Protein AF-A0A5B0LVK1-F1 (afdb_monomer)

Secondary structure (DSSP, 8-state):
----HHHHHHHHHHHHHHHHHHHHHHHHHHHHHHHH----------HHHHHHHHIIIII-----HHHHHHHHTT--HHHHHHTS-HHHHHHHHHHTT----S-HHHHHHHHHHHHHHHHHHHHHHHHH-GGGS-HHHHHHHHHHTT---TT--HHHHHHHHHHHHIIIIIT---HHHHHHHHHHHHTT-----TTTHHHHHHHHHHHHS-HHHHTTTTGGG-TT---HHHHHHHHHHHHHHHHHHHHHHHHHHHHHHHHHHHHHHHHHHHHHHHHHHHHHHHHHHTS-------TTS----HHHHHHHHHHHHHHHGGGGHHHHHHHHHHHHHHHHHHHHHHHHHHHHHHHHHHHHHHHHHHHHHHTT-

InterPro domains:
  IPR033122 LETM1-like, ribosome-binding domain [PF07766] (1-184)
  IPR033122 LETM1-like, ribosome-binding domain [PS51758] (18-211)
  IPR044202 LETM1/MDM38-like [PTHR14009] (1-342)

pLDDT: mean 72.37, std 14.76, range [34.59, 95.38]

Radius of gyration: 35.23 Å; Cα contacts (8 Å, |Δi|>4): 236; chains: 1; bounding box: 105×91×64 Å

Structure (mmCIF, N/CA/C/O backbone):
data_AF-A0A5B0LVK1-F1
#
_entry.id   AF-A0A5B0LVK1-F1
#
loop_
_atom_site.group_PDB
_atom_site.id
_atom_site.type_symbol
_atom_site.label_atom_id
_atom_site.label_alt_id
_atom_site.label_comp_id
_atom_site.label_asym_id
_atom_site.label_entity_id
_atom_site.label_seq_id
_atom_site.pdbx_PDB_ins_code
_atom_site.Cartn_x
_atom_site.Cartn_y
_atom_site.Cartn_z
_atom_site.occupancy
_atom_site.B_iso_or_equiv
_atom_site.auth_seq_id
_atom_site.auth_comp_id
_atom_site.auth_asym_id
_atom_site.auth_atom_id
_atom_site.pdbx_PDB_model_num
ATOM 1 N N . MET A 1 1 ? 24.800 -5.259 -34.508 1.00 49.19 1 MET A N 1
ATOM 2 C CA . MET A 1 1 ? 25.181 -5.628 -33.128 1.00 49.19 1 MET A CA 1
ATOM 3 C C . MET A 1 1 ? 23.914 -6.071 -32.421 1.00 49.19 1 MET A C 1
ATOM 5 O O . MET A 1 1 ? 22.976 -5.285 -32.398 1.00 49.19 1 MET A O 1
ATOM 9 N N . LEU A 1 2 ? 23.828 -7.317 -31.943 1.00 48.09 2 LEU A N 1
ATOM 10 C CA . LEU A 1 2 ? 22.689 -7.719 -31.113 1.00 48.09 2 LEU A CA 1
ATOM 11 C C . LEU A 1 2 ? 22.850 -7.100 -29.713 1.00 48.09 2 LEU A C 1
ATOM 13 O O . LEU A 1 2 ? 23.980 -7.058 -29.218 1.00 48.09 2 LEU A O 1
ATOM 17 N N . PRO A 1 3 ? 21.771 -6.608 -29.077 1.00 50.53 3 PRO A N 1
ATOM 18 C CA . PRO A 1 3 ? 21.848 -6.077 -27.725 1.00 50.53 3 PRO A CA 1
ATOM 19 C C . PRO A 1 3 ? 22.287 -7.200 -26.783 1.00 50.53 3 PRO A C 1
ATOM 21 O O . PRO A 1 3 ? 21.691 -8.275 -26.763 1.00 50.53 3 PRO A O 1
ATOM 24 N N . SER A 1 4 ? 23.356 -6.950 -26.033 1.00 49.47 4 SER A N 1
ATOM 25 C CA . SER A 1 4 ? 23.918 -7.870 -25.045 1.00 49.47 4 SER A CA 1
ATOM 26 C C . SER A 1 4 ? 22.869 -8.242 -23.991 1.00 49.47 4 SER A C 1
ATOM 28 O O . SER A 1 4 ? 22.488 -7.423 -23.156 1.00 49.47 4 SER A O 1
ATOM 30 N N . THR A 1 5 ? 22.413 -9.491 -24.021 1.00 56.50 5 THR A N 1
ATOM 31 C CA . THR A 1 5 ? 21.474 -10.087 -23.058 1.00 56.50 5 THR A CA 1
ATOM 32 C C . THR A 1 5 ? 22.018 -10.090 -21.624 1.00 56.50 5 THR A C 1
ATOM 34 O O . THR A 1 5 ? 21.252 -9.936 -20.676 1.00 56.50 5 THR A O 1
ATOM 37 N N . PHE A 1 6 ? 23.342 -10.139 -21.447 1.00 53.53 6 PHE A N 1
ATOM 38 C CA . PHE A 1 6 ? 23.993 -10.162 -20.130 1.00 53.53 6 PHE A CA 1
ATOM 39 C C . PHE A 1 6 ? 23.922 -8.832 -19.364 1.00 53.53 6 PHE A C 1
ATOM 41 O O . PHE A 1 6 ? 23.875 -8.826 -18.134 1.00 53.53 6 PHE A O 1
ATOM 48 N N . GLN A 1 7 ? 23.884 -7.687 -20.056 1.00 56.28 7 GLN A N 1
ATOM 49 C CA . GLN A 1 7 ? 23.729 -6.396 -19.373 1.00 56.28 7 GLN A CA 1
ATOM 50 C C . GLN A 1 7 ? 22.310 -6.189 -18.832 1.00 56.28 7 GLN A C 1
ATOM 52 O O . GLN A 1 7 ? 22.127 -5.427 -17.882 1.00 56.28 7 GLN A O 1
ATOM 57 N N . ASN A 1 8 ? 21.314 -6.858 -19.414 1.00 68.19 8 ASN A N 1
ATOM 58 C CA . ASN A 1 8 ? 19.927 -6.737 -18.979 1.00 68.19 8 ASN A CA 1
ATOM 59 C C . ASN A 1 8 ? 19.659 -7.558 -17.715 1.00 68.19 8 ASN A C 1
ATOM 61 O O . ASN A 1 8 ? 19.063 -7.026 -16.784 1.00 68.19 8 ASN A O 1
ATOM 65 N N . GLU A 1 9 ? 20.181 -8.783 -17.615 1.00 74.94 9 GLU A N 1
ATOM 66 C CA . GLU A 1 9 ? 19.959 -9.640 -16.441 1.00 74.94 9 GLU A CA 1
ATOM 67 C C . GLU A 1 9 ? 20.527 -9.024 -15.150 1.00 74.94 9 GLU A C 1
ATOM 69 O O . GLU A 1 9 ? 19.844 -8.960 -14.128 1.00 74.94 9 GLU A O 1
ATOM 74 N N . SER A 1 10 ? 21.742 -8.469 -15.205 1.00 77.25 10 SER A N 1
ATOM 75 C CA . SER A 1 10 ? 22.343 -7.778 -14.054 1.00 77.25 10 SER A CA 1
ATOM 76 C C . SER A 1 10 ? 21.517 -6.559 -13.615 1.00 77.25 10 SER A C 1
ATOM 78 O O . SER A 1 10 ? 21.221 -6.394 -12.429 1.00 77.25 10 SER A O 1
ATOM 80 N N . LYS A 1 11 ? 21.050 -5.744 -14.574 1.00 81.06 11 LYS A N 1
ATOM 81 C CA . LYS A 1 11 ? 20.179 -4.587 -14.301 1.00 81.06 11 LYS A CA 1
ATOM 82 C C . LYS A 1 11 ? 18.821 -5.007 -13.736 1.00 81.06 11 LYS A C 1
ATOM 84 O O . LYS A 1 11 ? 18.273 -4.319 -12.877 1.00 81.06 11 LYS A O 1
ATOM 89 N N . GLU A 1 12 ? 18.258 -6.121 -14.193 1.00 77.38 12 GLU A N 1
ATOM 90 C CA . GLU A 1 12 ? 17.008 -6.665 -13.660 1.00 77.38 12 GLU A CA 1
ATOM 91 C C . GLU A 1 12 ? 17.163 -7.187 -12.233 1.00 77.38 12 GLU A C 1
ATOM 93 O O . GLU A 1 12 ? 16.317 -6.911 -11.381 1.00 77.38 12 GLU A O 1
ATOM 98 N N . LEU A 1 13 ? 18.254 -7.896 -11.943 1.00 80.25 13 LEU A N 1
ATOM 99 C CA . LEU A 1 13 ? 18.576 -8.334 -10.587 1.00 80.25 13 LEU A CA 1
ATOM 100 C C . LEU A 1 13 ? 18.791 -7.139 -9.654 1.00 80.25 13 LEU A C 1
ATOM 102 O O . LEU A 1 13 ? 18.308 -7.149 -8.521 1.00 80.25 13 LEU A O 1
ATOM 106 N N . GLU A 1 14 ? 19.449 -6.081 -10.127 1.00 83.06 14 GLU A N 1
ATOM 107 C CA . GLU A 1 14 ? 19.617 -4.842 -9.369 1.00 83.06 14 GLU A CA 1
ATOM 108 C C . GLU A 1 14 ? 18.267 -4.172 -9.069 1.00 83.06 14 GLU A C 1
ATOM 110 O O . GLU A 1 14 ? 18.011 -3.789 -7.926 1.00 83.06 14 GLU A O 1
ATOM 115 N N . LYS A 1 15 ? 17.359 -4.093 -10.053 1.00 80.75 15 LYS A N 1
ATOM 116 C CA . LYS A 1 15 ? 15.987 -3.592 -9.852 1.00 80.75 15 LYS A CA 1
ATOM 117 C C . LYS A 1 15 ? 15.224 -4.424 -8.820 1.00 80.75 15 LYS A C 1
ATOM 119 O O . LYS A 1 15 ? 14.606 -3.854 -7.924 1.00 80.75 15 LYS A O 1
ATOM 124 N N . LYS A 1 16 ? 15.306 -5.757 -8.897 1.00 80.56 16 LYS A N 1
ATOM 125 C CA . LYS A 1 16 ? 14.672 -6.672 -7.929 1.00 80.56 16 LYS A CA 1
ATOM 126 C C . LYS A 1 16 ? 15.222 -6.468 -6.514 1.00 80.56 16 LYS A C 1
ATOM 128 O O . LYS A 1 16 ? 14.449 -6.415 -5.561 1.00 80.56 16 LYS A O 1
ATOM 133 N N . ARG A 1 17 ? 16.539 -6.285 -6.369 1.00 82.44 17 ARG A N 1
ATOM 134 C CA . ARG A 1 17 ? 17.186 -5.984 -5.078 1.00 82.44 17 ARG A CA 1
ATOM 135 C C . ARG A 1 17 ? 16.766 -4.625 -4.523 1.00 82.44 17 ARG A C 1
ATOM 137 O O . ARG A 1 17 ? 16.473 -4.531 -3.335 1.00 82.44 17 ARG A O 1
ATOM 144 N N . LYS A 1 18 ? 16.697 -3.592 -5.369 1.00 82.50 18 LYS A N 1
ATOM 145 C CA . LYS A 1 18 ? 16.197 -2.262 -4.983 1.00 82.50 18 LYS A CA 1
ATOM 146 C C . LYS A 1 18 ? 14.753 -2.339 -4.501 1.00 82.50 18 LYS A C 1
ATOM 148 O O . LYS A 1 18 ? 14.454 -1.817 -3.434 1.00 82.50 18 LYS A O 1
ATOM 153 N N . LEU A 1 19 ? 13.891 -3.049 -5.228 1.00 80.81 19 LEU A N 1
ATOM 154 C CA . LEU A 1 19 ? 12.500 -3.245 -4.826 1.00 80.81 19 LEU A CA 1
ATOM 155 C C . LEU A 1 19 ? 12.392 -3.980 -3.486 1.00 80.81 19 LEU A C 1
ATOM 157 O O . LEU A 1 19 ? 11.626 -3.564 -2.624 1.00 80.81 19 LEU A O 1
ATOM 161 N N . LEU A 1 20 ? 13.179 -5.040 -3.284 1.00 81.50 20 LEU A N 1
ATOM 162 C CA . LEU A 1 20 ? 13.202 -5.760 -2.012 1.00 81.50 20 LEU A CA 1
ATOM 163 C C . LEU A 1 20 ? 13.640 -4.851 -0.855 1.00 81.50 20 LEU A C 1
ATOM 165 O O . LEU A 1 20 ? 13.030 -4.885 0.209 1.00 81.50 20 LEU A O 1
ATOM 169 N N . LYS A 1 21 ? 14.662 -4.016 -1.070 1.00 83.06 21 LYS A N 1
ATOM 170 C CA . LYS A 1 21 ? 15.131 -3.050 -0.071 1.00 83.06 21 LYS A CA 1
ATOM 171 C C . LYS A 1 21 ? 14.033 -2.050 0.298 1.00 83.06 21 LYS A C 1
ATOM 173 O O . LYS A 1 21 ? 13.760 -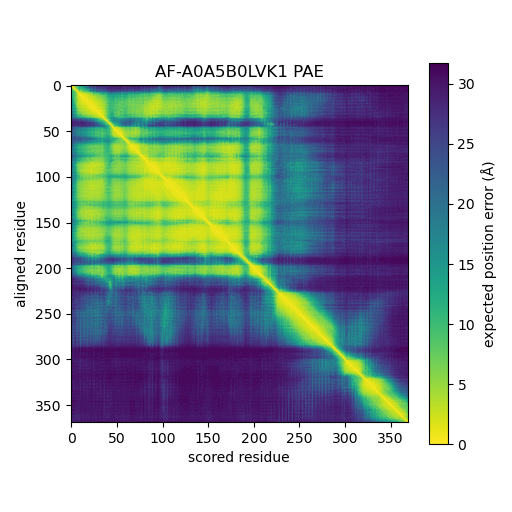1.874 1.480 1.00 83.06 21 LYS A O 1
ATOM 178 N N . VAL A 1 22 ? 13.360 -1.478 -0.703 1.00 82.88 22 VAL A N 1
ATOM 179 C CA . VAL A 1 22 ? 12.218 -0.575 -0.490 1.00 82.88 22 VAL A CA 1
ATOM 180 C C . VAL A 1 22 ? 11.111 -1.285 0.286 1.00 82.88 22 VAL A C 1
ATOM 182 O O . VAL A 1 22 ? 10.614 -0.740 1.262 1.00 82.88 22 VAL A O 1
ATOM 185 N N . ARG A 1 23 ? 10.758 -2.524 -0.076 1.00 82.88 23 ARG A N 1
ATOM 186 C CA . ARG A 1 23 ? 9.738 -3.297 0.649 1.00 82.88 23 ARG A CA 1
ATOM 187 C C . ARG A 1 23 ? 10.098 -3.513 2.114 1.00 82.88 23 ARG A C 1
ATOM 189 O O . ARG A 1 23 ? 9.218 -3.387 2.952 1.00 82.88 23 ARG A O 1
ATOM 196 N N . LEU A 1 24 ? 11.361 -3.799 2.425 1.00 82.62 24 LEU A N 1
ATOM 197 C CA . LEU A 1 24 ? 11.822 -3.974 3.805 1.00 82.62 24 LEU A CA 1
ATOM 198 C C . LEU A 1 24 ? 11.767 -2.670 4.606 1.00 82.62 24 LEU A C 1
ATOM 200 O O . LEU A 1 24 ? 11.314 -2.678 5.745 1.00 82.62 24 LEU A O 1
ATOM 204 N N . GLU A 1 25 ? 12.214 -1.558 4.025 1.00 83.75 25 GLU A N 1
ATOM 205 C CA . GLU A 1 25 ? 12.163 -0.243 4.676 1.00 83.75 25 GLU A CA 1
ATOM 206 C C . GLU A 1 25 ? 10.717 0.197 4.926 1.00 83.75 25 GLU A C 1
ATOM 208 O O . GLU A 1 25 ? 10.381 0.613 6.031 1.00 83.75 25 GLU A O 1
ATOM 213 N N . MET A 1 26 ? 9.844 0.041 3.929 1.00 81.00 26 MET A N 1
ATOM 214 C CA . MET A 1 26 ? 8.437 0.430 4.040 1.00 81.00 26 MET A CA 1
ATOM 215 C C . MET A 1 26 ? 7.647 -0.507 4.957 1.00 81.00 26 MET A C 1
ATOM 217 O O . MET A 1 26 ? 6.779 -0.040 5.681 1.00 81.00 26 MET A O 1
ATOM 221 N N . ALA A 1 27 ? 7.965 -1.803 4.988 1.00 79.56 27 ALA A N 1
ATOM 222 C CA . ALA A 1 27 ? 7.373 -2.743 5.939 1.00 79.56 27 ALA A CA 1
ATOM 223 C C . ALA A 1 27 ? 7.742 -2.407 7.390 1.00 79.56 27 ALA A C 1
ATOM 225 O O . ALA A 1 27 ? 6.876 -2.413 8.261 1.00 79.56 27 ALA A O 1
ATOM 226 N N . LYS A 1 28 ? 9.014 -2.067 7.648 1.00 82.06 28 LYS A N 1
ATOM 227 C CA . LYS A 1 28 ? 9.463 -1.608 8.972 1.00 82.06 28 LYS A CA 1
ATOM 228 C C . LYS A 1 28 ? 8.766 -0.319 9.379 1.00 82.06 28 LYS A C 1
ATOM 230 O O . LYS A 1 28 ? 8.243 -0.239 10.482 1.00 82.06 28 LYS A O 1
ATOM 235 N N . PHE A 1 29 ? 8.693 0.640 8.460 1.00 81.31 29 PHE A N 1
ATOM 236 C CA . PHE A 1 29 ? 7.999 1.897 8.699 1.00 81.31 29 PHE A CA 1
ATOM 237 C C . PHE A 1 29 ? 6.506 1.686 8.979 1.00 81.31 29 PHE A C 1
ATOM 239 O O . PHE A 1 29 ? 5.982 2.256 9.928 1.00 81.31 29 PHE A O 1
ATOM 246 N N . LEU A 1 30 ? 5.817 0.835 8.211 1.00 74.69 30 LEU A N 1
ATOM 247 C CA . LEU A 1 30 ? 4.419 0.479 8.476 1.00 74.69 30 LEU A CA 1
ATOM 248 C C . LEU A 1 30 ? 4.261 -0.169 9.853 1.00 74.69 30 LEU A C 1
ATOM 250 O O . LEU A 1 30 ? 3.345 0.182 10.582 1.00 74.69 30 LEU A O 1
ATOM 254 N N . GLN A 1 31 ? 5.173 -1.057 10.250 1.00 73.81 31 GLN A N 1
ATOM 255 C CA . GLN A 1 31 ? 5.137 -1.680 11.571 1.00 73.81 31 GLN A CA 1
ATOM 256 C C . GLN A 1 31 ? 5.354 -0.680 12.716 1.00 73.81 31 GLN A C 1
ATOM 258 O O . GLN A 1 31 ? 4.684 -0.783 13.740 1.00 73.81 31 GLN A O 1
ATOM 263 N N . GLU A 1 32 ? 6.305 0.242 12.583 1.00 78.56 32 GLU A N 1
ATOM 264 C CA . GLU A 1 32 ? 6.578 1.272 13.594 1.00 78.56 32 GLU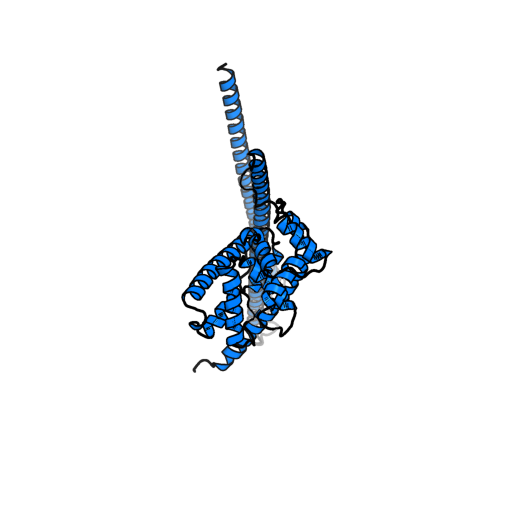 A CA 1
ATOM 265 C C . GLU A 1 32 ? 5.415 2.263 13.674 1.00 78.56 32 GLU A C 1
ATOM 267 O O . GLU A 1 32 ? 4.840 2.466 14.741 1.00 78.56 32 GLU A O 1
ATOM 272 N N . THR A 1 33 ? 4.976 2.783 12.527 1.00 70.12 33 THR A N 1
ATOM 273 C CA . THR A 1 33 ? 3.879 3.753 12.477 1.00 70.12 33 THR A CA 1
ATOM 274 C C . THR A 1 33 ? 2.543 3.169 12.887 1.00 70.12 33 THR A C 1
ATOM 276 O O . THR A 1 33 ? 1.773 3.887 13.503 1.00 70.12 33 THR A O 1
ATOM 279 N N . LEU A 1 34 ? 2.238 1.902 12.593 1.00 67.00 34 LEU A N 1
ATOM 280 C CA . LEU A 1 34 ? 1.001 1.283 13.075 1.00 67.00 34 LEU A CA 1
ATOM 281 C C . LEU A 1 34 ? 1.028 1.062 14.589 1.00 67.00 34 LEU A C 1
ATOM 283 O O . LEU A 1 34 ? -0.013 1.174 15.213 1.00 67.00 34 LEU A O 1
ATOM 287 N N . LYS A 1 35 ? 2.193 0.821 15.204 1.00 66.19 35 LYS A N 1
ATOM 288 C CA . LYS A 1 35 ? 2.298 0.748 16.672 1.00 66.19 35 LYS A CA 1
ATOM 289 C C . LYS A 1 35 ? 2.133 2.112 17.346 1.00 66.19 35 LYS A C 1
ATOM 291 O O . LYS A 1 35 ? 1.633 2.177 18.463 1.00 66.19 35 LYS A O 1
ATOM 296 N N . GLU A 1 36 ? 2.599 3.178 16.697 1.00 60.97 36 GLU A N 1
ATOM 297 C CA . GLU A 1 36 ? 2.629 4.538 17.255 1.00 60.97 36 GLU A CA 1
ATOM 298 C C . GLU A 1 36 ? 1.377 5.360 16.926 1.00 60.97 36 GLU A C 1
ATOM 300 O O . GLU A 1 36 ? 0.909 6.152 17.743 1.00 60.97 36 GLU A O 1
ATOM 305 N N . THR A 1 37 ? 0.827 5.178 15.728 1.00 48.97 37 THR A N 1
ATOM 306 C CA . THR A 1 37 ? -0.316 5.936 15.219 1.00 48.97 37 THR A CA 1
ATOM 307 C C . THR A 1 37 ? -1.584 5.191 15.586 1.00 48.97 37 THR A C 1
ATOM 309 O O . THR A 1 37 ? -1.968 4.232 14.920 1.00 48.97 37 THR A O 1
ATOM 312 N N . GLY A 1 38 ? -2.248 5.640 16.651 1.00 48.06 38 GLY A N 1
ATOM 313 C CA . GLY A 1 38 ? -3.643 5.290 16.883 1.00 48.06 38 GLY A CA 1
ATOM 314 C C . GLY A 1 38 ? -4.474 5.775 15.700 1.00 48.06 38 GLY A C 1
ATOM 315 O O . GLY A 1 38 ? -4.497 6.971 15.427 1.00 48.06 38 GLY A O 1
ATOM 316 N N . MET A 1 39 ? -5.109 4.854 14.982 1.00 43.53 39 MET A N 1
ATOM 317 C CA . MET A 1 39 ? -6.078 5.197 13.943 1.00 43.53 39 MET A CA 1
ATOM 318 C C . MET A 1 39 ? -7.277 5.876 14.621 1.00 43.53 39 MET A C 1
ATOM 320 O O . MET A 1 39 ? -7.651 5.527 15.745 1.00 43.53 39 MET A O 1
ATOM 324 N N . THR A 1 40 ? -7.765 6.952 14.012 1.00 34.59 40 THR A N 1
ATOM 325 C CA . THR A 1 40 ? -8.754 7.847 14.611 1.00 34.59 40 THR A CA 1
ATOM 326 C C . THR A 1 40 ? -10.030 7.828 13.792 1.00 34.59 40 THR A C 1
ATOM 328 O O . THR A 1 40 ? -10.148 8.619 12.858 1.00 34.59 40 THR A O 1
ATOM 331 N N . LYS A 1 41 ? -11.002 7.013 14.203 1.00 39.72 41 LYS A N 1
ATOM 332 C CA . LYS A 1 41 ? -12.437 7.310 14.096 1.00 39.72 41 LYS A CA 1
ATOM 333 C C . LYS A 1 41 ? -13.247 6.366 14.990 1.00 39.72 41 LYS A C 1
ATOM 335 O O . LYS A 1 41 ? -12.756 5.359 15.480 1.00 39.72 41 LYS A O 1
ATOM 340 N N . LYS A 1 42 ? -14.446 6.811 15.371 1.00 41.72 42 LYS A N 1
ATOM 341 C CA . LYS A 1 42 ? -15.264 6.246 16.459 1.00 41.72 42 LYS A CA 1
ATOM 342 C C . LYS A 1 42 ? -16.352 5.381 15.877 1.00 41.72 42 LYS A C 1
ATOM 344 O O . LYS A 1 42 ? -17.194 5.986 15.230 1.00 41.72 42 LYS A O 1
ATOM 349 N N . LEU A 1 43 ? -16.408 4.080 16.183 1.00 43.19 43 LEU A N 1
ATOM 350 C CA . LEU A 1 43 ? -17.514 3.211 15.782 1.00 43.19 43 LEU A CA 1
ATOM 351 C C . LEU A 1 43 ? -17.648 1.933 16.784 1.00 43.19 43 LEU A C 1
ATOM 353 O O . LEU A 1 43 ? -16.659 1.237 16.794 1.00 43.19 43 LEU A O 1
ATOM 357 N N . ASN A 1 44 ? -18.814 1.575 17.489 1.00 44.62 44 ASN A N 1
ATOM 358 C CA . ASN A 1 44 ? -19.555 0.533 18.394 1.00 44.62 44 ASN A CA 1
ATOM 359 C C . ASN A 1 44 ? -19.815 -1.050 18.192 1.00 44.62 44 ASN A C 1
ATOM 361 O O . ASN A 1 44 ? -20.775 -1.480 17.556 1.00 44.62 44 ASN A O 1
ATOM 365 N N . GLU A 1 45 ? -19.126 -1.913 18.944 1.00 48.34 45 GLU A N 1
ATOM 366 C CA . GLU A 1 45 ? -19.416 -3.238 19.559 1.00 48.34 45 GLU A CA 1
ATOM 367 C C . GLU A 1 45 ? -20.043 -4.476 18.837 1.00 48.34 45 GLU A C 1
ATOM 369 O O . GLU A 1 45 ? -21.252 -4.578 18.646 1.00 48.34 45 GLU A O 1
ATOM 374 N N . THR A 1 46 ? -19.242 -5.563 18.713 1.00 54.12 46 THR A N 1
ATOM 375 C CA . THR A 1 46 ? -19.675 -6.983 18.865 1.00 54.12 46 THR A CA 1
ATOM 376 C C . THR A 1 46 ? -18.844 -7.664 19.973 1.00 54.12 46 THR A C 1
ATOM 378 O O . THR A 1 46 ? -17.616 -7.648 19.921 1.00 54.12 46 THR A O 1
ATOM 381 N N . GLU A 1 47 ? -19.474 -8.288 20.978 1.00 61.88 47 GLU A N 1
ATOM 382 C CA . GLU A 1 47 ? -18.795 -8.910 22.145 1.00 61.88 47 GLU A CA 1
ATOM 383 C C . GLU A 1 47 ? -17.706 -9.943 21.772 1.00 61.88 47 GLU A C 1
ATOM 385 O O . GLU A 1 47 ? -16.691 -10.076 22.458 1.00 61.88 47 GLU A O 1
ATOM 390 N N . GLU A 1 48 ? -17.870 -10.637 20.643 1.00 64.56 48 GLU A N 1
ATOM 391 C CA . GLU A 1 48 ? -16.911 -11.623 20.119 1.00 64.56 48 GLU A CA 1
ATOM 392 C C . GLU A 1 48 ? -15.559 -10.990 19.749 1.00 64.56 48 GLU A C 1
ATOM 394 O O . GLU A 1 48 ? -14.498 -11.577 19.983 1.00 64.56 48 GLU A O 1
ATOM 399 N N . PHE A 1 49 ? -15.597 -9.763 19.228 1.00 65.06 49 PHE A N 1
ATOM 400 C CA . PHE A 1 49 ? -14.419 -8.983 18.864 1.00 65.06 49 PHE A CA 1
ATOM 401 C C . PHE A 1 49 ? -13.638 -8.572 20.122 1.00 65.06 49 PHE A C 1
ATOM 403 O O . PHE A 1 49 ? -12.432 -8.808 20.226 1.00 65.06 49 PHE A O 1
ATOM 410 N N . LYS A 1 50 ? -14.340 -8.073 21.147 1.00 66.94 50 LYS A N 1
ATOM 411 C CA . LYS A 1 50 ? -13.745 -7.704 22.443 1.00 66.94 50 LYS A CA 1
ATOM 412 C C . LYS A 1 50 ? -13.108 -8.893 23.149 1.00 66.94 50 LYS A C 1
ATOM 414 O O . LYS A 1 50 ? -11.997 -8.791 23.678 1.00 66.94 50 LYS A O 1
ATOM 419 N N . GLU A 1 51 ? -13.789 -10.037 23.158 1.00 71.69 51 GLU A N 1
ATOM 420 C CA . GLU A 1 51 ? -13.243 -11.250 23.757 1.00 71.69 51 GLU A CA 1
ATOM 421 C C . GLU A 1 51 ? -11.970 -11.725 23.060 1.00 71.69 51 GLU A C 1
ATOM 423 O O . GLU A 1 51 ? -11.032 -12.145 23.744 1.00 71.69 51 GLU A O 1
ATOM 428 N N . PHE A 1 52 ? -11.923 -11.655 21.728 1.00 71.19 52 PHE A N 1
ATOM 429 C CA . PHE A 1 52 ? -10.759 -12.061 20.948 1.00 71.19 52 PHE A CA 1
ATOM 430 C C . PHE A 1 52 ? -9.525 -11.228 21.301 1.00 71.19 52 PHE A C 1
ATOM 432 O O . PHE A 1 52 ? -8.484 -11.786 21.651 1.00 71.19 52 PHE A O 1
ATOM 439 N N . PHE A 1 53 ? -9.637 -9.899 21.289 1.00 67.88 53 PHE A N 1
ATOM 440 C CA . PHE A 1 53 ? -8.503 -9.030 21.603 1.00 67.88 53 PHE A CA 1
ATOM 441 C C . PHE A 1 53 ? -8.099 -9.084 23.077 1.00 67.88 53 PHE A C 1
ATOM 443 O O . PHE A 1 53 ? -6.905 -9.041 23.387 1.00 67.88 53 PHE A O 1
ATOM 450 N N . ARG A 1 54 ? -9.063 -9.268 23.991 1.00 71.94 54 ARG A N 1
ATOM 451 C CA . ARG A 1 54 ? -8.770 -9.523 25.408 1.00 71.94 54 ARG A CA 1
ATOM 452 C C . ARG A 1 54 ? -7.941 -10.799 25.574 1.00 71.94 54 ARG A C 1
ATOM 454 O O . ARG A 1 54 ? -6.948 -10.772 26.298 1.00 71.94 54 ARG A O 1
ATOM 461 N N . LYS A 1 55 ? -8.313 -11.892 24.898 1.00 72.88 55 LYS A N 1
ATOM 462 C CA . LYS A 1 55 ? -7.566 -13.164 24.927 1.00 72.88 55 LYS A CA 1
ATOM 463 C C . LYS A 1 55 ? -6.174 -13.010 24.304 1.00 72.88 55 LYS A C 1
ATOM 465 O O . LYS A 1 55 ? -5.188 -13.437 24.906 1.00 72.88 55 LYS A O 1
ATOM 470 N N . LEU A 1 56 ? -6.094 -12.322 23.162 1.00 71.94 56 LEU A N 1
ATOM 471 C CA . LEU A 1 56 ? -4.861 -12.124 22.400 1.00 71.94 56 LEU A CA 1
ATOM 472 C C . LEU A 1 56 ? -3.818 -11.278 23.154 1.00 71.94 56 LEU A C 1
ATOM 474 O O . LEU A 1 56 ? -2.634 -11.601 23.103 1.00 71.94 56 LEU A O 1
ATOM 478 N N . ARG A 1 57 ? -4.231 -10.216 23.866 1.00 69.75 57 ARG A N 1
ATOM 479 C CA . ARG A 1 57 ? -3.305 -9.280 24.544 1.00 69.75 57 ARG A CA 1
ATOM 480 C C . ARG A 1 57 ? -3.144 -9.517 26.041 1.00 69.75 57 ARG A C 1
ATOM 482 O O . ARG A 1 57 ? -2.023 -9.470 26.537 1.00 69.75 57 ARG A O 1
ATOM 489 N N . ASN A 1 58 ? -4.236 -9.775 26.765 1.00 69.44 58 ASN A N 1
ATOM 490 C CA . ASN A 1 58 ? -4.198 -9.847 28.233 1.00 69.44 58 ASN A CA 1
ATOM 491 C C . ASN A 1 58 ? -3.902 -11.258 28.742 1.00 69.44 58 ASN A C 1
ATOM 493 O O . ASN A 1 58 ? -3.319 -11.416 29.812 1.00 69.44 58 ASN A O 1
ATOM 497 N N . THR A 1 59 ? -4.337 -12.284 28.008 1.00 61.94 59 THR A N 1
ATOM 498 C CA . THR A 1 59 ? -4.225 -13.686 28.440 1.00 61.94 59 THR A CA 1
ATOM 499 C C . THR A 1 59 ? -3.050 -14.405 27.773 1.00 61.94 59 THR A C 1
ATOM 501 O O . THR A 1 59 ? -2.577 -15.410 28.298 1.00 61.94 59 THR A O 1
ATOM 504 N N . GLY A 1 60 ? -2.545 -13.884 26.647 1.00 62.91 60 GLY A N 1
ATOM 505 C CA . GLY A 1 60 ? -1.466 -14.508 25.875 1.00 62.91 60 GLY A CA 1
ATOM 506 C C . GLY A 1 60 ? -1.869 -15.845 25.240 1.00 62.91 60 GLY A C 1
ATOM 507 O O . GLY A 1 60 ? -1.003 -16.606 24.805 1.00 62.91 60 GLY A O 1
ATOM 508 N N . GLU A 1 61 ? -3.170 -16.151 25.197 1.00 67.88 61 GLU A N 1
ATOM 509 C CA . GLU A 1 61 ? -3.689 -17.322 24.498 1.00 67.88 61 GLU A CA 1
ATOM 510 C C . GLU A 1 61 ? -3.609 -17.084 22.992 1.00 67.88 61 GLU A C 1
ATOM 512 O O . GLU A 1 61 ? -4.020 -16.037 22.491 1.00 67.88 61 GLU A O 1
ATOM 517 N N . LYS A 1 62 ? -3.090 -18.073 22.258 1.00 67.00 62 LYS A N 1
ATOM 518 C CA . LYS A 1 62 ? -3.096 -18.046 20.795 1.00 67.00 62 LYS A CA 1
ATOM 519 C C . LYS A 1 62 ? -4.526 -18.322 20.324 1.00 67.00 62 LYS A C 1
ATOM 521 O O . LYS A 1 62 ? -4.986 -19.450 20.511 1.00 67.00 62 LYS A O 1
ATOM 526 N N . PRO A 1 63 ? -5.236 -17.345 19.735 1.00 69.94 63 PRO A N 1
ATOM 527 C CA . PRO A 1 63 ? -6.589 -17.582 19.263 1.00 69.94 63 PRO A CA 1
ATOM 528 C C . PRO A 1 63 ? -6.591 -18.613 18.133 1.00 69.94 63 PRO A C 1
ATOM 530 O O . PRO A 1 63 ? -5.605 -18.752 17.394 1.00 69.94 63 PRO A O 1
ATOM 533 N N . SER A 1 64 ? -7.713 -19.323 17.997 1.00 79.25 64 SER A N 1
ATOM 534 C CA . SER A 1 64 ? -7.904 -20.279 16.910 1.00 79.25 64 SER A CA 1
ATOM 535 C C . SER A 1 64 ? -7.825 -19.568 15.561 1.00 79.25 64 SER A C 1
ATOM 537 O O . SER A 1 64 ? -8.252 -18.422 15.416 1.00 79.25 64 SER A O 1
ATOM 539 N N . THR A 1 65 ? -7.311 -20.266 14.552 1.00 75.69 65 THR A N 1
ATOM 540 C CA . THR A 1 65 ? -7.277 -19.821 13.152 1.00 75.69 65 THR A CA 1
ATOM 541 C C . THR A 1 65 ? -8.645 -19.319 12.683 1.00 75.69 65 THR A C 1
ATOM 543 O O . THR A 1 65 ? -8.727 -18.295 12.008 1.00 75.69 65 THR A O 1
ATOM 546 N N . ASP A 1 66 ? -9.724 -19.985 13.097 1.00 81.19 66 ASP A N 1
ATOM 547 C CA . ASP A 1 66 ? -11.087 -19.603 12.723 1.00 81.19 66 ASP A CA 1
ATOM 548 C C . ASP A 1 66 ? -11.546 -18.308 13.402 1.00 81.19 66 ASP A C 1
ATOM 550 O O . ASP A 1 66 ? -12.265 -17.519 12.791 1.00 81.19 66 ASP A O 1
ATOM 554 N N . ASP A 1 67 ? -11.097 -18.046 14.631 1.00 78.19 67 ASP A N 1
ATOM 555 C CA . ASP A 1 67 ? -11.421 -16.808 15.343 1.00 78.19 67 ASP A CA 1
ATOM 556 C C . ASP A 1 67 ? -10.697 -15.615 14.710 1.00 78.19 67 ASP A C 1
ATOM 558 O O . ASP A 1 67 ? -11.290 -14.553 14.533 1.00 78.19 67 ASP A O 1
ATOM 562 N N . VAL A 1 68 ? -9.445 -15.812 14.276 1.00 79.25 68 VAL A N 1
ATOM 563 C CA . VAL A 1 68 ? -8.689 -14.800 13.519 1.00 79.25 68 VAL A CA 1
ATOM 564 C C . VAL A 1 68 ? -9.408 -14.461 12.218 1.00 79.25 68 VAL A C 1
ATOM 566 O O . VAL A 1 68 ? -9.538 -13.290 11.883 1.00 79.25 68 VAL A O 1
ATOM 569 N N . VAL A 1 69 ? -9.903 -15.469 11.495 1.00 81.81 69 VAL A N 1
ATOM 570 C CA . VAL A 1 69 ? -10.631 -15.264 10.234 1.00 81.81 69 VAL A CA 1
ATOM 571 C C . VAL A 1 69 ? -11.951 -14.533 10.470 1.00 81.81 69 VAL A C 1
ATOM 573 O O . VAL A 1 69 ? -12.278 -13.631 9.708 1.00 81.81 69 VAL A O 1
ATOM 576 N N . LYS A 1 70 ? -12.703 -14.873 11.525 1.00 80.12 70 LYS A N 1
ATOM 577 C CA . LYS A 1 70 ? -13.938 -14.154 11.878 1.00 80.12 70 LYS A CA 1
ATOM 578 C C . LYS A 1 70 ? -13.672 -12.681 12.165 1.00 80.12 70 LYS A C 1
ATOM 580 O O . LYS A 1 70 ? -14.379 -11.836 11.637 1.00 80.12 70 LYS A O 1
ATOM 585 N N . VAL A 1 71 ? -12.640 -12.383 12.953 1.00 74.31 71 VAL A N 1
ATOM 586 C CA . VAL A 1 71 ? -12.276 -11.002 13.294 1.00 74.31 71 VAL A CA 1
ATOM 587 C C . VAL A 1 71 ? -11.757 -10.242 12.074 1.00 74.31 71 VAL A C 1
ATOM 589 O O . VAL A 1 71 ? -12.131 -9.098 11.845 1.00 74.31 71 VAL A O 1
ATOM 592 N N . ALA A 1 72 ? -10.940 -10.891 11.248 1.00 77.12 72 ALA A N 1
ATOM 593 C CA . ALA A 1 72 ? -10.370 -10.289 10.050 1.00 77.12 72 ALA A CA 1
ATOM 594 C C . ALA A 1 72 ? -11.420 -9.946 8.975 1.00 77.12 72 ALA A C 1
ATOM 596 O O . ALA A 1 72 ? -11.174 -9.053 8.172 1.00 77.12 72 ALA A O 1
ATOM 597 N N . LYS A 1 73 ? -12.593 -10.594 8.978 1.00 79.56 73 LYS A N 1
ATOM 598 C CA . LYS A 1 73 ? -13.719 -10.250 8.090 1.00 79.56 73 LYS A CA 1
ATOM 599 C C . LYS A 1 73 ? -14.363 -8.898 8.389 1.00 79.56 73 LYS A C 1
ATOM 601 O O . LYS A 1 73 ? -14.978 -8.339 7.494 1.00 79.56 73 LYS A O 1
ATOM 606 N N . PHE A 1 74 ? -14.241 -8.384 9.614 1.00 73.38 74 PHE A N 1
ATOM 607 C CA . PHE A 1 74 ? -14.788 -7.067 9.963 1.00 73.38 74 PHE A CA 1
ATOM 608 C C . PHE A 1 74 ? -13.954 -5.910 9.400 1.00 73.38 74 PHE A C 1
ATOM 610 O O . PHE A 1 74 ? -14.425 -4.784 9.343 1.00 73.38 74 PHE A O 1
ATOM 617 N N . PHE A 1 75 ? -12.713 -6.169 8.990 1.00 72.12 75 PHE A N 1
ATOM 618 C CA . PHE A 1 75 ? -11.846 -5.149 8.415 1.00 72.12 75 PHE A CA 1
ATOM 619 C C . PHE A 1 75 ? -12.053 -5.098 6.903 1.00 72.12 75 PHE A C 1
ATOM 621 O O . PHE A 1 75 ? -11.396 -5.827 6.161 1.00 72.12 75 PHE A O 1
ATOM 628 N N . GLU A 1 76 ? -12.963 -4.243 6.443 1.00 75.88 76 GLU A N 1
ATOM 629 C CA . GLU A 1 76 ? -13.142 -3.980 5.014 1.00 75.88 76 GLU A CA 1
ATOM 630 C C . GLU A 1 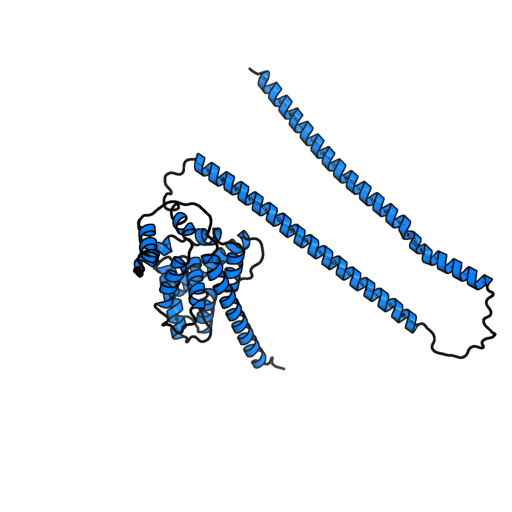76 ? -11.975 -3.157 4.432 1.00 75.88 76 GLU A C 1
ATOM 632 O O . GLU A 1 76 ? -11.278 -2.414 5.133 1.00 75.88 76 GLU A O 1
ATOM 637 N N . ASP A 1 77 ? -11.753 -3.270 3.117 1.00 75.81 77 ASP A N 1
ATOM 638 C CA . ASP A 1 77 ? -10.720 -2.489 2.418 1.00 75.81 77 ASP A CA 1
ATOM 639 C C . ASP A 1 77 ? -10.939 -0.977 2.590 1.00 75.81 77 ASP A C 1
ATOM 641 O O . ASP A 1 77 ? -9.982 -0.230 2.773 1.00 75.81 77 ASP A O 1
ATOM 645 N N . ASP A 1 78 ? -12.188 -0.512 2.571 1.00 71.19 78 ASP A N 1
ATOM 646 C CA . ASP A 1 78 ? -12.488 0.917 2.678 1.00 71.19 78 ASP A CA 1
ATOM 647 C C . ASP A 1 78 ? -12.216 1.445 4.093 1.00 71.19 78 ASP A C 1
ATOM 649 O O . ASP A 1 78 ? -11.484 2.429 4.241 1.00 71.19 78 ASP A O 1
ATOM 653 N N . LEU A 1 79 ? -12.675 0.717 5.117 1.00 68.75 79 LEU A N 1
ATOM 654 C CA . LEU A 1 79 ? -12.425 1.037 6.524 1.00 68.75 79 LEU A CA 1
ATOM 655 C C . LEU A 1 79 ? -10.925 1.054 6.847 1.00 68.75 79 LEU A C 1
ATOM 657 O O . LEU A 1 79 ? -10.433 1.927 7.563 1.00 68.75 79 LEU A O 1
ATOM 661 N N . THR A 1 80 ? -10.167 0.095 6.316 1.00 72.56 80 THR A N 1
ATOM 662 C CA . THR A 1 80 ? -8.723 0.037 6.574 1.00 72.56 80 THR A CA 1
ATOM 663 C C . THR A 1 80 ? -7.971 1.183 5.903 1.00 72.56 80 THR A C 1
ATOM 665 O O . THR A 1 80 ? -7.039 1.706 6.502 1.00 72.56 80 THR A O 1
ATOM 668 N N . LEU A 1 81 ? -8.360 1.613 4.699 1.00 81.00 81 LEU A N 1
ATOM 669 C CA . LEU A 1 81 ? -7.651 2.656 3.945 1.00 81.00 81 LEU A CA 1
ATOM 670 C C . LEU A 1 81 ? -7.945 4.080 4.408 1.00 81.00 81 LEU A C 1
ATOM 672 O O . LEU A 1 81 ? -7.049 4.931 4.361 1.00 81.00 81 LEU A O 1
ATOM 676 N N . ASP A 1 82 ? -9.174 4.359 4.833 1.00 78.69 82 ASP A N 1
ATOM 677 C CA . ASP A 1 82 ? -9.561 5.704 5.271 1.00 78.69 82 ASP A CA 1
ATOM 678 C C . ASP A 1 82 ? -8.864 6.106 6.571 1.00 78.69 82 ASP A C 1
ATOM 680 O O . ASP A 1 82 ? -8.546 7.276 6.782 1.00 78.69 82 ASP A O 1
ATOM 684 N N . ASN A 1 83 ? -8.500 5.110 7.368 1.00 74.94 83 ASN A N 1
ATOM 685 C CA . ASN A 1 83 ? -7.867 5.293 8.660 1.00 74.94 83 ASN A CA 1
ATOM 686 C C . ASN A 1 83 ? -6.333 5.293 8.625 1.00 74.94 83 ASN A C 1
ATOM 688 O O . ASN A 1 83 ? -5.689 5.562 9.640 1.00 74.94 83 ASN A O 1
ATOM 692 N N . LEU A 1 84 ? -5.720 5.021 7.470 1.00 80.25 84 LEU A N 1
ATOM 693 C CA . LEU A 1 84 ? -4.272 5.137 7.317 1.00 80.25 84 LEU A CA 1
ATOM 694 C C . LEU A 1 84 ? -3.864 6.592 7.082 1.00 80.25 84 LEU A C 1
ATOM 696 O O . LEU A 1 84 ? -4.400 7.294 6.220 1.00 80.25 84 LEU A O 1
ATOM 700 N N . SER A 1 85 ? -2.832 7.013 7.808 1.00 83.25 85 SER A N 1
ATOM 701 C CA . SER A 1 85 ? -2.161 8.291 7.583 1.00 83.25 85 SER A CA 1
ATOM 702 C C . SER A 1 85 ? -1.471 8.320 6.216 1.00 83.25 85 SER A C 1
ATOM 704 O O . SER A 1 85 ? -1.044 7.291 5.678 1.00 83.25 85 SER A O 1
ATOM 706 N N . ARG A 1 86 ? -1.270 9.518 5.660 1.00 84.31 86 ARG A N 1
ATOM 707 C CA . ARG A 1 86 ? -0.558 9.699 4.388 1.00 84.31 86 ARG A CA 1
ATOM 708 C C . ARG A 1 86 ? 0.781 8.957 4.302 1.00 84.31 86 ARG A C 1
ATOM 710 O O . ARG A 1 86 ? 1.009 8.279 3.296 1.00 84.31 86 ARG A O 1
ATOM 717 N N . PRO A 1 87 ? 1.681 9.013 5.308 1.00 85.94 87 PRO A N 1
ATOM 718 C CA . PRO A 1 87 ? 2.937 8.269 5.246 1.00 85.94 87 PRO A CA 1
ATOM 719 C C . PRO A 1 87 ? 2.732 6.752 5.142 1.00 85.94 87 PRO A C 1
ATOM 721 O O . PRO A 1 87 ? 3.499 6.077 4.448 1.00 85.94 87 PRO A O 1
ATOM 724 N N . GLN A 1 88 ? 1.692 6.210 5.782 1.00 85.31 88 GLN A N 1
ATOM 725 C CA . GLN A 1 88 ? 1.335 4.793 5.696 1.00 85.31 88 GLN A CA 1
ATOM 726 C C . GLN A 1 88 ? 0.789 4.446 4.304 1.00 85.31 88 GLN A C 1
ATOM 728 O O . GLN A 1 88 ? 1.250 3.480 3.697 1.00 85.31 88 GLN A O 1
ATOM 733 N N . LEU A 1 89 ? -0.093 5.278 3.739 1.00 88.06 89 LEU A N 1
ATOM 734 C CA . LEU A 1 89 ? -0.607 5.111 2.371 1.00 88.06 89 LEU A CA 1
ATOM 735 C C . LEU A 1 89 ? 0.519 5.126 1.327 1.00 88.06 89 LEU A C 1
ATOM 737 O O . LEU A 1 89 ? 0.583 4.256 0.454 1.00 88.06 89 LEU A O 1
ATOM 741 N N . VAL A 1 90 ? 1.457 6.071 1.444 1.00 88.81 90 VAL A N 1
ATOM 742 C CA . VAL A 1 90 ? 2.647 6.153 0.581 1.00 88.81 90 VAL A CA 1
ATOM 743 C C . VAL A 1 90 ? 3.519 4.905 0.728 1.00 88.81 90 VAL A C 1
ATOM 745 O O . VAL A 1 90 ? 3.981 4.348 -0.273 1.00 88.81 90 VAL A O 1
ATOM 748 N N . SER A 1 91 ? 3.737 4.447 1.961 1.00 88.06 91 SER A N 1
ATOM 749 C CA . SER A 1 91 ? 4.550 3.261 2.244 1.00 88.06 91 SER A CA 1
ATOM 750 C C . SER A 1 91 ? 3.921 1.996 1.672 1.00 88.06 91 SER A C 1
ATOM 752 O O . SER A 1 91 ? 4.620 1.183 1.063 1.00 88.06 91 SER A O 1
ATOM 754 N N . MET A 1 92 ? 2.598 1.867 1.770 1.00 87.69 92 MET A N 1
ATOM 755 C CA . MET A 1 92 ? 1.864 0.750 1.192 1.00 87.69 92 MET A CA 1
ATOM 756 C C . MET A 1 92 ? 1.886 0.776 -0.341 1.00 87.69 92 MET A C 1
ATOM 758 O O . MET A 1 92 ? 2.173 -0.246 -0.966 1.00 87.69 92 MET A O 1
ATOM 762 N N . CYS A 1 93 ? 1.707 1.947 -0.961 1.00 89.94 93 CYS A N 1
ATOM 763 C CA . CYS A 1 93 ? 1.857 2.100 -2.411 1.00 89.94 93 CYS A CA 1
ATOM 764 C C . CYS A 1 93 ? 3.248 1.646 -2.879 1.00 89.94 93 CYS A C 1
ATOM 766 O O . CYS A 1 93 ? 3.365 0.842 -3.806 1.00 89.94 93 CYS A O 1
ATOM 768 N N . ARG A 1 94 ? 4.315 2.087 -2.200 1.00 87.38 94 ARG A N 1
ATOM 769 C CA . ARG A 1 94 ? 5.693 1.676 -2.517 1.00 87.38 94 ARG A CA 1
ATOM 770 C C . ARG A 1 94 ? 5.923 0.182 -2.300 1.00 87.38 94 ARG A C 1
ATOM 772 O O . ARG A 1 94 ? 6.582 -0.451 -3.125 1.00 87.38 94 ARG A O 1
ATOM 779 N N . TYR A 1 95 ? 5.361 -0.397 -1.239 1.00 86.44 95 TYR A N 1
ATOM 780 C CA . TYR A 1 95 ? 5.432 -1.836 -0.972 1.00 86.44 95 TYR A CA 1
ATOM 781 C C . TYR A 1 95 ? 4.830 -2.656 -2.128 1.00 86.44 95 TYR A C 1
ATOM 783 O O . TYR A 1 95 ? 5.452 -3.599 -2.639 1.00 86.44 95 TYR A O 1
ATOM 791 N N . MET A 1 96 ? 3.670 -2.223 -2.619 1.00 87.44 96 MET A N 1
ATOM 792 C CA . MET A 1 96 ? 2.964 -2.809 -3.759 1.00 87.44 96 MET A CA 1
ATOM 793 C C . MET A 1 96 ? 3.566 -2.470 -5.130 1.00 87.44 96 MET A C 1
ATOM 795 O O . MET A 1 96 ? 3.057 -2.933 -6.150 1.00 87.44 96 MET A O 1
ATOM 799 N N . ASN A 1 97 ? 4.660 -1.701 -5.175 1.00 86.88 97 ASN A N 1
ATOM 800 C CA . ASN A 1 97 ? 5.282 -1.218 -6.409 1.00 86.88 97 ASN A CA 1
ATOM 801 C C . ASN A 1 97 ? 4.347 -0.330 -7.264 1.00 86.88 97 ASN A C 1
ATOM 803 O O . ASN A 1 97 ? 4.382 -0.367 -8.493 1.00 86.88 97 ASN A O 1
ATOM 807 N N . ILE A 1 98 ? 3.511 0.466 -6.600 1.00 88.38 98 ILE A N 1
ATOM 808 C CA . ILE A 1 98 ? 2.665 1.508 -7.184 1.00 88.38 98 ILE A CA 1
ATOM 809 C C . ILE A 1 98 ? 3.387 2.849 -7.029 1.00 88.38 98 ILE A C 1
ATOM 811 O O . ILE A 1 98 ? 4.045 3.105 -6.018 1.00 88.38 98 ILE A O 1
ATOM 815 N N . ASN A 1 99 ? 3.263 3.727 -8.025 1.00 84.88 99 ASN A N 1
ATOM 816 C CA . ASN A 1 99 ? 3.790 5.080 -7.906 1.00 84.88 99 ASN A CA 1
ATOM 817 C C . ASN A 1 99 ? 2.952 5.882 -6.897 1.00 84.88 99 ASN A C 1
ATOM 819 O O . ASN A 1 99 ? 1.776 6.136 -7.143 1.00 84.88 99 ASN A O 1
ATOM 823 N N . ALA A 1 100 ? 3.560 6.276 -5.780 1.00 85.06 100 ALA A N 1
ATOM 824 C CA . ALA A 1 100 ? 2.911 7.078 -4.749 1.00 85.06 100 ALA A CA 1
ATOM 825 C C . ALA A 1 100 ? 3.052 8.568 -5.094 1.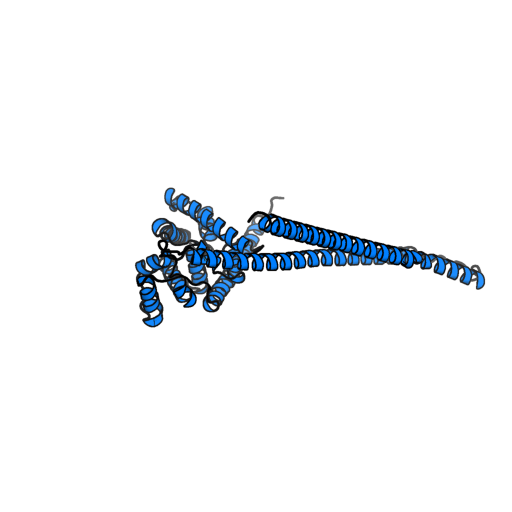00 85.06 100 ALA A C 1
ATOM 827 O O . ALA A 1 100 ? 4.077 9.181 -4.795 1.00 85.06 100 ALA A O 1
ATOM 828 N N . PHE A 1 101 ? 2.045 9.132 -5.759 1.00 82.94 101 PHE A N 1
ATOM 829 C CA . PHE A 1 101 ? 1.963 10.556 -6.082 1.00 82.94 101 PHE A CA 1
ATOM 830 C C . PHE A 1 101 ? 0.537 11.062 -5.864 1.00 82.94 101 PHE A C 1
ATOM 832 O O . PHE A 1 101 ? -0.398 10.279 -5.981 1.00 82.94 101 PHE A O 1
ATOM 839 N N . GLY A 1 102 ? 0.382 12.361 -5.609 1.00 85.00 102 GLY A N 1
ATOM 840 C CA . GLY A 1 102 ? -0.922 13.008 -5.453 1.00 85.00 102 GLY A CA 1
ATOM 841 C C . GLY A 1 102 ? -1.386 13.152 -4.002 1.00 85.00 102 GLY A C 1
ATOM 842 O O . GLY A 1 102 ? -0.605 12.988 -3.058 1.00 85.00 102 GLY A O 1
ATOM 843 N N . THR A 1 103 ? -2.665 13.496 -3.868 1.00 88.19 103 THR A N 1
ATOM 844 C CA . THR A 1 103 ? -3.372 13.685 -2.597 1.00 88.19 103 THR A CA 1
ATOM 845 C C . THR A 1 103 ? -3.709 12.346 -1.941 1.00 88.19 103 THR A C 1
ATOM 847 O O . THR A 1 103 ? -3.645 11.283 -2.569 1.00 88.19 103 THR A O 1
ATOM 850 N N . ASP A 1 104 ? -4.095 12.381 -0.670 1.00 88.06 104 ASP A N 1
ATOM 851 C CA . ASP A 1 104 ? -4.366 11.177 0.123 1.00 88.06 104 ASP A CA 1
ATOM 852 C C . ASP A 1 104 ? -5.517 10.362 -0.468 1.00 88.06 104 ASP A C 1
ATOM 854 O O . ASP A 1 104 ? -5.409 9.145 -0.625 1.00 88.06 104 ASP A O 1
ATOM 858 N N . ASN A 1 105 ? -6.568 11.038 -0.930 1.00 87.75 105 ASN A N 1
ATOM 859 C CA . ASN A 1 105 ? -7.693 10.406 -1.615 1.00 87.75 105 ASN A CA 1
ATOM 860 C C . ASN A 1 105 ? -7.291 9.739 -2.923 1.00 87.75 105 ASN A C 1
ATOM 862 O O . ASN A 1 105 ? -7.786 8.656 -3.247 1.00 87.75 105 ASN A O 1
ATOM 866 N N . PHE A 1 106 ? -6.351 10.332 -3.659 1.00 88.69 106 PHE A N 1
ATOM 867 C CA . PHE A 1 106 ? -5.826 9.709 -4.864 1.00 88.69 106 PHE A CA 1
ATOM 868 C C . PHE A 1 106 ? -5.023 8.441 -4.541 1.00 88.69 106 PHE A C 1
ATOM 870 O O . PHE A 1 106 ? -5.167 7.430 -5.238 1.00 88.69 106 PHE A O 1
ATOM 877 N N . LEU A 1 107 ? -4.221 8.452 -3.470 1.00 89.44 107 LEU A N 1
ATOM 878 C CA . LEU A 1 107 ? -3.507 7.260 -3.003 1.00 89.44 107 LEU A CA 1
ATOM 879 C C . LEU A 1 107 ? -4.490 6.162 -2.582 1.00 89.44 107 LEU A C 1
ATOM 881 O O . LEU A 1 107 ? -4.371 5.033 -3.063 1.00 89.44 107 LEU A O 1
ATOM 885 N N . ARG A 1 108 ? -5.506 6.496 -1.773 1.00 90.44 108 ARG A N 1
ATOM 886 C CA . ARG A 1 108 ? -6.567 5.559 -1.358 1.00 90.44 108 ARG A CA 1
ATOM 887 C C . ARG A 1 108 ? -7.297 4.974 -2.562 1.00 90.44 108 ARG A C 1
ATOM 889 O O . ARG A 1 108 ? -7.385 3.756 -2.693 1.00 90.44 108 ARG A O 1
ATOM 896 N N . TYR A 1 109 ? -7.744 5.811 -3.499 1.00 91.50 109 TYR A N 1
ATOM 897 C CA . TYR A 1 109 ? -8.389 5.358 -4.735 1.00 91.50 109 TYR A CA 1
ATOM 898 C C . TYR A 1 109 ? -7.487 4.431 -5.558 1.00 91.50 109 TYR A C 1
ATOM 900 O O . TYR A 1 109 ? -7.939 3.404 -6.066 1.00 91.50 109 TYR A O 1
ATOM 908 N N . THR A 1 110 ? -6.202 4.764 -5.677 1.00 91.31 110 THR A N 1
ATOM 909 C CA . THR A 1 110 ? -5.239 3.946 -6.421 1.00 91.31 110 THR A CA 1
ATOM 910 C C . THR A 1 110 ? -5.076 2.569 -5.781 1.00 91.31 110 THR A C 1
ATOM 912 O O . THR A 1 110 ? -5.063 1.561 -6.493 1.00 91.31 110 THR A O 1
ATOM 915 N N . ILE A 1 111 ? -5.007 2.512 -4.449 1.00 92.06 111 ILE A N 1
ATOM 916 C CA . ILE A 1 111 ? -4.944 1.255 -3.705 1.00 92.06 111 ILE A CA 1
ATOM 917 C C . ILE A 1 111 ? -6.245 0.461 -3.878 1.00 92.06 111 ILE A C 1
ATOM 919 O O . ILE A 1 111 ? -6.174 -0.699 -4.274 1.00 92.06 111 ILE A O 1
ATOM 923 N N . ARG A 1 112 ? -7.423 1.075 -3.699 1.00 91.44 112 ARG A N 1
ATOM 924 C CA . ARG A 1 112 ? -8.736 0.429 -3.920 1.00 91.44 112 ARG A CA 1
ATOM 925 C C . ARG A 1 112 ? -8.854 -0.170 -5.314 1.00 91.44 112 ARG A C 1
ATOM 927 O O . ARG A 1 112 ? -9.240 -1.322 -5.491 1.00 91.44 112 ARG A O 1
ATOM 934 N N . LYS A 1 113 ? -8.479 0.606 -6.332 1.00 92.56 113 LYS A N 1
ATOM 935 C CA . LYS A 1 113 ? -8.466 0.146 -7.722 1.00 92.56 113 LYS A CA 1
ATOM 936 C C . LYS A 1 113 ? -7.549 -1.062 -7.891 1.00 92.56 113 LYS A C 1
ATOM 938 O O . LYS A 1 113 ? -7.868 -1.974 -8.654 1.00 92.56 113 LYS A O 1
ATOM 943 N N . ARG A 1 114 ? -6.412 -1.074 -7.194 1.00 92.50 114 ARG A N 1
ATOM 944 C CA . ARG A 1 114 ? -5.497 -2.210 -7.206 1.00 92.50 114 ARG A CA 1
ATOM 945 C C . ARG A 1 114 ? -6.075 -3.425 -6.477 1.00 92.50 114 ARG A C 1
ATOM 947 O O . ARG A 1 114 ? -5.918 -4.510 -7.023 1.00 92.50 114 ARG A O 1
ATOM 954 N N . MET A 1 115 ? -6.767 -3.262 -5.348 1.00 92.00 115 MET A N 1
ATOM 955 C CA . MET A 1 115 ? -7.454 -4.363 -4.653 1.00 92.00 115 MET A CA 1
ATOM 956 C C . MET A 1 115 ? -8.510 -5.016 -5.540 1.00 92.00 115 MET A C 1
ATOM 958 O O . MET A 1 115 ? -8.438 -6.215 -5.771 1.00 92.00 115 MET A O 1
ATOM 962 N N . LYS A 1 116 ? -9.381 -4.224 -6.177 1.00 92.44 116 LYS A N 1
ATOM 963 C CA . LYS A 1 116 ? -10.387 -4.744 -7.126 1.00 92.44 116 LYS A CA 1
ATOM 964 C C . LYS A 1 116 ? -9.769 -5.490 -8.306 1.00 92.44 116 LYS A C 1
ATOM 966 O O . LYS A 1 116 ? -10.321 -6.460 -8.811 1.00 92.44 116 LYS A O 1
ATOM 971 N N . HIS A 1 117 ? -8.615 -5.024 -8.779 1.00 93.75 117 HIS A N 1
ATOM 972 C CA . HIS A 1 117 ? -7.889 -5.731 -9.826 1.00 93.75 117 HIS A CA 1
ATOM 973 C C . HIS A 1 117 ? -7.307 -7.060 -9.328 1.00 93.75 117 HIS A C 1
ATOM 975 O O . HIS A 1 117 ? -7.342 -8.032 -10.072 1.00 93.75 117 HIS A O 1
ATOM 981 N N . LEU A 1 118 ? -6.790 -7.108 -8.095 1.00 93.94 118 LEU A N 1
ATOM 982 C CA . LEU A 1 118 ? -6.322 -8.353 -7.481 1.00 93.94 118 LEU A CA 1
ATOM 983 C C . LEU A 1 118 ? -7.474 -9.328 -7.238 1.00 93.94 118 LEU A C 1
ATOM 985 O O . LEU A 1 118 ? -7.302 -10.502 -7.509 1.00 93.94 118 LEU A O 1
ATOM 989 N N . GLU A 1 119 ? -8.639 -8.852 -6.808 1.00 93.06 119 GLU A N 1
ATOM 990 C CA . GLU A 1 119 ? -9.848 -9.664 -6.634 1.00 93.06 119 GLU A CA 1
ATOM 991 C C . GLU A 1 119 ? -10.286 -10.327 -7.945 1.00 93.06 119 GLU A C 1
ATOM 993 O O . GLU A 1 119 ? -10.505 -11.536 -7.991 1.00 93.06 119 GLU A O 1
ATOM 998 N N . ALA A 1 120 ? -10.336 -9.562 -9.040 1.00 94.94 120 ALA A N 1
ATOM 999 C CA . ALA A 1 120 ? -10.654 -10.109 -10.356 1.00 94.94 120 ALA A CA 1
ATOM 1000 C C . ALA A 1 120 ? -9.601 -11.124 -10.846 1.00 94.94 120 ALA A C 1
ATOM 1002 O O . ALA A 1 120 ? -9.957 -12.138 -11.445 1.00 94.94 120 ALA A O 1
ATOM 1003 N N . ASP A 1 121 ? -8.316 -10.856 -10.591 1.00 95.38 121 ASP A N 1
ATOM 1004 C CA . ASP A 1 121 ? -7.204 -11.756 -10.924 1.00 95.38 121 ASP A CA 1
ATOM 1005 C C . ASP A 1 121 ? -7.241 -13.037 -10.068 1.00 95.38 121 ASP A C 1
ATOM 1007 O O . ASP A 1 121 ? -7.084 -14.135 -10.587 1.00 95.38 121 ASP A O 1
ATOM 1011 N N . ASP A 1 122 ? -7.520 -12.923 -8.767 1.00 95.19 122 ASP A N 1
ATOM 1012 C CA . ASP A 1 122 ? -7.676 -14.050 -7.842 1.00 95.19 122 ASP A CA 1
ATOM 1013 C C . ASP A 1 122 ? -8.852 -14.947 -8.239 1.00 95.19 122 ASP A C 1
ATOM 1015 O O . ASP A 1 122 ? -8.696 -16.166 -8.274 1.00 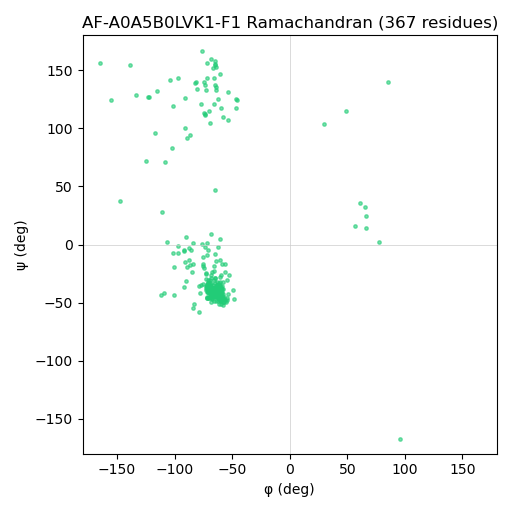95.19 122 ASP A O 1
ATOM 1019 N N . ALA A 1 123 ? -9.996 -14.366 -8.610 1.00 94.44 123 ALA A N 1
ATOM 1020 C CA . ALA A 1 123 ? -11.153 -15.123 -9.087 1.00 94.44 123 ALA A CA 1
ATOM 1021 C C . ALA A 1 123 ? -10.863 -15.877 -10.398 1.00 94.44 123 ALA A C 1
ATOM 1023 O O . ALA A 1 123 ? -11.333 -16.999 -10.590 1.00 94.44 123 ALA A O 1
ATOM 1024 N N . MET A 1 124 ? -10.074 -15.282 -11.299 1.00 94.69 124 MET A N 1
ATOM 1025 C CA . MET A 1 124 ? -9.644 -15.938 -12.537 1.00 94.69 124 MET A CA 1
ATOM 1026 C C . MET A 1 124 ? -8.693 -17.106 -12.249 1.00 94.69 124 MET A C 1
ATOM 1028 O O . MET A 1 124 ? -8.892 -18.202 -12.771 1.00 94.69 124 MET A O 1
ATOM 1032 N N . ILE A 1 125 ? -7.704 -16.899 -11.375 1.00 94.69 125 ILE A N 1
ATOM 1033 C CA . ILE A 1 125 ? -6.733 -17.936 -11.000 1.00 94.69 125 ILE A CA 1
ATOM 1034 C C . ILE A 1 125 ? -7.411 -19.092 -10.250 1.00 94.69 125 ILE A C 1
ATOM 1036 O O . ILE A 1 125 ? -7.052 -20.247 -10.477 1.00 94.69 125 ILE A O 1
ATOM 1040 N N . ASP A 1 126 ? -8.392 -18.817 -9.386 1.00 94.94 126 ASP A N 1
ATOM 1041 C CA . ASP A 1 126 ? -9.162 -19.855 -8.684 1.00 94.94 126 ASP A CA 1
ATOM 1042 C C . ASP A 1 126 ? -9.981 -20.714 -9.666 1.00 94.94 126 ASP A C 1
ATOM 1044 O O . ASP A 1 126 ? -10.027 -21.937 -9.536 1.00 94.94 126 ASP A O 1
ATOM 1048 N N . ALA A 1 127 ? -10.556 -20.095 -10.706 1.00 94.19 127 ALA A N 1
ATOM 1049 C CA . ALA A 1 127 ? -11.336 -20.793 -11.729 1.00 94.19 127 ALA A CA 1
ATOM 1050 C C . ALA A 1 127 ? -10.483 -21.665 -12.673 1.00 94.19 127 ALA A C 1
ATOM 1052 O O . ALA A 1 127 ? -10.907 -22.758 -13.053 1.00 94.19 127 ALA A O 1
ATOM 1053 N N . GLU A 1 128 ? -9.302 -21.189 -13.075 1.00 92.62 128 GLU A N 1
ATOM 1054 C CA . GLU A 1 128 ? -8.393 -21.907 -13.986 1.00 92.62 128 GLU A CA 1
ATOM 1055 C C . GLU A 1 128 ? -7.486 -22.910 -13.253 1.00 92.62 128 GLU A C 1
ATOM 1057 O O . GLU A 1 128 ? -7.023 -23.894 -13.837 1.00 92.62 128 GLU A O 1
ATOM 1062 N N . GLY A 1 129 ? -7.264 -22.683 -11.959 1.00 92.19 129 GLY A N 1
ATOM 1063 C CA . GLY A 1 129 ? -6.388 -23.468 -11.104 1.00 92.19 129 GLY A CA 1
ATOM 1064 C C . GLY A 1 129 ? -4.934 -23.002 -11.179 1.00 92.19 129 GLY A C 1
ATOM 1065 O O . GLY A 1 129 ? -4.387 -22.726 -12.246 1.00 92.19 129 GLY A O 1
ATOM 1066 N N . ILE A 1 130 ? -4.264 -22.978 -10.025 1.00 91.44 130 ILE A N 1
ATOM 1067 C CA . ILE A 1 130 ? -2.909 -22.421 -9.869 1.00 91.44 130 ILE A CA 1
ATOM 1068 C C . ILE A 1 130 ? -1.875 -23.152 -10.738 1.00 91.44 130 ILE A C 1
ATOM 1070 O O . ILE A 1 130 ? -0.928 -22.539 -11.229 1.00 91.44 130 ILE A O 1
ATOM 1074 N N . ASP A 1 131 ? -2.061 -24.453 -10.966 1.00 90.00 131 ASP A N 1
ATOM 1075 C CA . ASP A 1 131 ? -1.159 -25.301 -11.755 1.00 90.00 131 ASP A CA 1
ATOM 1076 C C . ASP A 1 131 ? -1.099 -24.925 -13.242 1.00 90.00 131 ASP A C 1
ATOM 1078 O O . ASP A 1 131 ? -0.128 -25.266 -13.919 1.00 90.00 131 ASP A O 1
ATOM 1082 N N . SER A 1 132 ? -2.087 -24.177 -13.742 1.00 91.31 132 SER A N 1
ATOM 1083 C CA . SER A 1 132 ? -2.115 -23.689 -15.124 1.00 91.31 132 SER A CA 1
ATOM 1084 C C . SER A 1 132 ? -1.140 -22.531 -15.388 1.00 91.31 132 SER A C 1
ATOM 1086 O O . SER A 1 132 ? -0.745 -22.318 -16.536 1.00 91.31 132 SER A O 1
ATOM 1088 N N . LEU A 1 133 ? -0.700 -21.815 -14.343 1.00 91.25 133 LEU A N 1
ATOM 1089 C CA . LEU A 1 133 ? 0.153 -20.634 -14.485 1.00 91.25 133 LEU A CA 1
ATOM 1090 C C . LEU A 1 133 ? 1.589 -21.005 -14.869 1.00 91.25 133 LEU A C 1
ATOM 1092 O O . LEU A 1 133 ? 2.226 -21.874 -14.257 1.00 91.25 133 LEU A O 1
ATOM 1096 N N . SER A 1 134 ? 2.150 -20.244 -15.811 1.00 93.12 134 SER A N 1
ATOM 1097 C CA . SER A 1 134 ? 3.579 -20.284 -16.112 1.00 93.12 134 SER A CA 1
ATOM 1098 C C . SER A 1 134 ? 4.417 -19.720 -14.957 1.00 93.12 134 SER A C 1
ATOM 1100 O O . SER A 1 134 ? 3.961 -18.910 -14.150 1.00 93.12 134 SER A O 1
ATOM 1102 N N . VAL A 1 135 ? 5.707 -20.068 -14.913 1.00 89.75 135 VAL A N 1
ATOM 1103 C CA . VAL A 1 135 ? 6.645 -19.575 -13.882 1.00 89.75 135 VAL A CA 1
ATOM 1104 C C . VAL A 1 135 ? 6.729 -18.041 -13.855 1.00 89.75 135 VAL A C 1
ATOM 1106 O O . VAL A 1 135 ? 6.943 -17.435 -12.802 1.00 89.75 135 VAL A O 1
ATOM 1109 N N . SER A 1 136 ? 6.574 -17.394 -15.015 1.00 90.38 136 SER A N 1
ATOM 1110 C CA . SER A 1 136 ? 6.585 -15.932 -15.115 1.00 90.38 136 SER A CA 1
ATOM 1111 C C . SER A 1 136 ? 5.311 -15.322 -14.529 1.00 90.38 136 SER A C 1
ATOM 1113 O O . SER A 1 136 ? 5.398 -14.363 -13.762 1.00 90.38 136 SER A O 1
ATOM 1115 N N . GLU A 1 137 ? 4.149 -15.892 -14.854 1.00 91.94 137 GLU A N 1
ATOM 1116 C CA . GLU A 1 137 ? 2.849 -15.455 -14.332 1.00 91.94 137 GLU A CA 1
ATOM 1117 C C . GLU A 1 137 ? 2.759 -15.683 -12.829 1.00 91.94 137 GLU A C 1
ATOM 1119 O O . GLU A 1 137 ? 2.427 -14.753 -12.105 1.00 91.94 137 GLU A O 1
ATOM 1124 N N . LEU A 1 138 ? 3.182 -16.851 -12.337 1.00 92.12 138 LEU A N 1
ATOM 1125 C CA . LEU A 1 138 ? 3.227 -17.164 -10.909 1.00 92.12 138 LEU A CA 1
ATOM 1126 C C . LEU A 1 138 ? 4.054 -16.128 -10.133 1.00 92.12 138 LEU A C 1
ATOM 1128 O O . LEU A 1 138 ? 3.597 -15.557 -9.144 1.00 92.12 138 LEU A O 1
ATOM 1132 N N . ARG A 1 139 ? 5.267 -15.816 -10.608 1.00 90.19 139 ARG A N 1
ATOM 1133 C CA . ARG A 1 139 ? 6.121 -14.799 -9.970 1.00 90.19 139 ARG A CA 1
ATOM 1134 C C . ARG A 1 139 ? 5.490 -13.411 -10.005 1.00 90.19 139 ARG A C 1
ATOM 1136 O O . ARG A 1 139 ? 5.631 -12.668 -9.031 1.00 90.19 139 ARG A O 1
ATOM 1143 N N . HIS A 1 140 ? 4.829 -13.056 -11.105 1.00 90.19 140 HIS A N 1
ATOM 1144 C CA . HIS A 1 140 ? 4.149 -11.772 -11.246 1.00 90.19 140 HIS A CA 1
ATOM 1145 C C . HIS A 1 140 ? 2.923 -11.670 -10.329 1.00 90.19 140 HIS A C 1
ATOM 1147 O O . HIS A 1 140 ? 2.752 -10.652 -9.654 1.00 90.19 140 HIS A O 1
ATOM 1153 N N . ALA A 1 141 ? 2.123 -12.733 -10.243 1.00 92.38 141 ALA A N 1
ATOM 1154 C CA . ALA A 1 141 ? 0.962 -12.849 -9.370 1.00 92.38 141 ALA A CA 1
ATOM 1155 C C . ALA A 1 141 ? 1.372 -12.718 -7.897 1.00 92.38 141 ALA A C 1
ATOM 1157 O O . ALA A 1 141 ? 0.820 -11.880 -7.178 1.00 92.38 141 ALA A O 1
ATOM 1158 N N . CYS A 1 142 ? 2.415 -13.443 -7.474 1.00 90.56 142 CYS A N 1
ATOM 1159 C CA . CYS A 1 142 ? 2.989 -13.324 -6.135 1.00 90.56 142 CYS A CA 1
ATOM 1160 C C . CYS A 1 142 ? 3.508 -11.903 -5.862 1.00 90.56 142 CYS A C 1
ATOM 1162 O O . CYS A 1 142 ? 3.188 -11.302 -4.838 1.00 90.56 142 CYS A O 1
ATOM 1164 N N . GLN A 1 143 ? 4.282 -11.323 -6.786 1.00 88.31 143 GLN A N 1
ATOM 1165 C CA . GLN A 1 143 ? 4.837 -9.979 -6.610 1.00 88.31 143 GLN A CA 1
ATOM 1166 C C . GLN A 1 143 ? 3.741 -8.912 -6.487 1.00 88.31 143 GLN A C 1
ATOM 1168 O O . GLN A 1 143 ? 3.897 -7.985 -5.686 1.00 88.31 143 GLN A O 1
ATOM 1173 N N . SER A 1 144 ? 2.665 -9.055 -7.263 1.00 90.31 144 SER A N 1
ATOM 1174 C CA . SER A 1 144 ? 1.498 -8.171 -7.282 1.00 90.31 144 SER A CA 1
ATOM 1175 C C . SER A 1 144 ? 0.736 -8.151 -5.957 1.00 90.31 144 SER A C 1
ATOM 1177 O O . SER A 1 144 ? 0.240 -7.092 -5.580 1.00 90.31 144 SER A O 1
ATOM 1179 N N . ARG A 1 145 ? 0.724 -9.282 -5.243 1.00 90.06 145 ARG A N 1
ATOM 1180 C CA . ARG A 1 145 ? 0.104 -9.485 -3.919 1.00 90.06 145 ARG A CA 1
ATOM 1181 C C . ARG A 1 145 ? 1.052 -9.185 -2.750 1.00 90.06 145 ARG A C 1
ATOM 1183 O O . ARG A 1 145 ? 0.747 -9.452 -1.597 1.00 90.06 145 ARG A O 1
ATOM 1190 N N . GLY A 1 146 ? 2.249 -8.667 -3.041 1.00 84.00 146 GLY A N 1
ATOM 1191 C CA . GLY A 1 146 ? 3.264 -8.381 -2.023 1.00 84.00 146 GLY A CA 1
ATOM 1192 C C . GLY A 1 146 ? 4.022 -9.611 -1.512 1.00 84.00 146 GLY A C 1
ATOM 1193 O O . GLY A 1 146 ? 4.917 -9.459 -0.689 1.00 84.00 146 GLY A O 1
ATOM 1194 N N . ILE A 1 147 ? 3.760 -10.811 -2.039 1.00 86.88 147 ILE A N 1
ATOM 1195 C CA . ILE A 1 147 ? 4.446 -12.049 -1.647 1.00 86.88 147 ILE A CA 1
ATOM 1196 C C . ILE A 1 147 ? 5.930 -11.976 -2.048 1.00 86.88 147 ILE A C 1
ATOM 1198 O O . ILE A 1 147 ? 6.310 -11.417 -3.089 1.00 86.88 147 ILE A O 1
ATOM 1202 N N . ARG A 1 148 ? 6.804 -12.531 -1.201 1.00 81.00 148 ARG A N 1
ATOM 1203 C CA . ARG A 1 148 ? 8.245 -12.612 -1.458 1.00 81.00 148 ARG A CA 1
ATOM 1204 C C . ARG A 1 148 ? 8.513 -13.596 -2.597 1.00 81.00 148 ARG A C 1
ATOM 1206 O O . ARG A 1 148 ? 8.484 -14.798 -2.400 1.00 81.00 148 ARG A O 1
ATOM 1213 N N . SER A 1 149 ? 8.829 -13.075 -3.780 1.00 81.00 149 SER A N 1
ATOM 1214 C CA . SER A 1 149 ? 9.117 -13.894 -4.967 1.00 81.00 149 SER A CA 1
ATOM 1215 C C . SER A 1 149 ? 10.607 -14.134 -5.239 1.00 81.00 149 SER A C 1
ATOM 1217 O O . SER A 1 149 ? 10.958 -14.898 -6.138 1.00 81.00 149 SER A O 1
ATOM 1219 N N . LEU A 1 150 ? 11.506 -13.479 -4.493 1.00 77.81 150 LEU A N 1
ATOM 1220 C CA . LEU A 1 150 ? 12.951 -13.597 -4.700 1.00 77.81 150 LEU A CA 1
ATOM 1221 C C . LEU A 1 150 ? 13.541 -14.720 -3.836 1.00 77.81 150 LEU A C 1
ATOM 1223 O O . LEU A 1 150 ? 13.426 -14.669 -2.612 1.00 77.81 150 LEU A O 1
ATOM 1227 N N . ASN A 1 151 ? 14.249 -15.651 -4.485 1.00 75.00 151 ASN A N 1
ATOM 1228 C CA . ASN A 1 151 ? 14.910 -16.820 -3.885 1.00 75.00 151 ASN A CA 1
ATOM 1229 C C . ASN A 1 151 ? 13.957 -17.867 -3.280 1.00 75.00 151 ASN A C 1
ATOM 1231 O O . ASN A 1 151 ? 14.372 -18.610 -2.398 1.00 75.00 151 ASN A O 1
ATOM 1235 N N . VAL A 1 152 ? 12.708 -17.922 -3.747 1.00 80.19 152 VAL A N 1
ATOM 1236 C CA . VAL A 1 152 ? 11.744 -18.972 -3.386 1.00 80.19 152 VAL A CA 1
ATOM 1237 C C . VAL A 1 152 ? 11.616 -19.941 -4.560 1.00 80.19 152 VAL A C 1
ATOM 1239 O O . VAL A 1 152 ? 11.681 -19.533 -5.726 1.00 80.19 152 VAL A O 1
ATOM 1242 N N . ASP A 1 153 ? 11.498 -21.223 -4.243 1.00 87.50 153 ASP A N 1
ATOM 1243 C CA . ASP A 1 153 ? 11.207 -22.300 -5.178 1.00 87.50 153 ASP A CA 1
ATOM 1244 C C . ASP A 1 153 ? 9.805 -22.150 -5.791 1.00 87.50 153 ASP A C 1
ATOM 1246 O O . ASP A 1 153 ? 8.929 -21.464 -5.266 1.00 87.50 153 ASP A O 1
ATOM 1250 N N . GLU A 1 154 ? 9.584 -22.766 -6.952 1.00 88.00 154 GLU A N 1
ATOM 1251 C CA . GLU A 1 154 ? 8.293 -22.666 -7.640 1.00 88.00 154 GLU A CA 1
ATO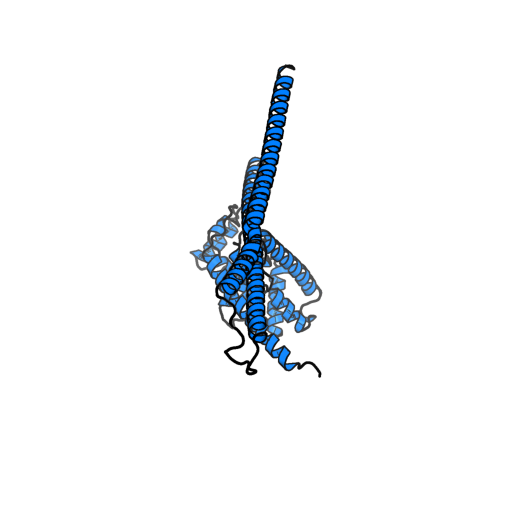M 1252 C C . GLU A 1 154 ? 7.160 -23.300 -6.822 1.00 88.00 154 GLU A C 1
ATOM 1254 O O . GLU A 1 154 ? 6.077 -22.728 -6.726 1.00 88.00 154 GLU A O 1
ATOM 1259 N N . GLU A 1 155 ? 7.424 -24.439 -6.180 1.00 88.31 155 GLU A N 1
ATOM 1260 C CA . GLU A 1 155 ? 6.452 -25.127 -5.327 1.00 88.31 155 GLU A CA 1
ATOM 1261 C C . GLU A 1 155 ? 6.082 -24.282 -4.101 1.00 88.31 155 GLU A C 1
ATOM 1263 O O . GLU A 1 155 ? 4.900 -24.161 -3.772 1.00 88.31 155 GLU A O 1
ATOM 1268 N N . GLY A 1 156 ? 7.066 -23.642 -3.462 1.00 87.19 156 GLY A N 1
ATOM 1269 C CA . GLY A 1 156 ? 6.841 -22.657 -2.406 1.00 87.19 156 GLY A CA 1
ATOM 1270 C C . GLY A 1 156 ? 5.954 -21.495 -2.858 1.00 87.19 156 GLY A C 1
ATOM 1271 O O . GLY A 1 156 ? 4.990 -21.158 -2.174 1.00 87.19 156 GLY A O 1
ATOM 1272 N N . LEU A 1 157 ? 6.202 -20.926 -4.044 1.00 88.50 157 LEU A N 1
ATOM 1273 C CA . LEU A 1 157 ? 5.370 -19.844 -4.590 1.00 88.50 157 LEU A CA 1
ATOM 1274 C C . LEU A 1 157 ? 3.932 -20.284 -4.875 1.00 88.50 157 LEU A C 1
ATOM 1276 O O . LEU A 1 157 ? 3.004 -19.523 -4.600 1.00 88.50 157 LEU A O 1
ATOM 1280 N N . ARG A 1 158 ? 3.735 -21.506 -5.385 1.00 91.56 158 ARG A N 1
ATOM 1281 C CA . ARG A 1 158 ? 2.395 -22.074 -5.604 1.00 91.56 158 ARG A CA 1
ATOM 1282 C C . ARG A 1 158 ? 1.641 -22.240 -4.289 1.00 91.56 158 ARG A C 1
ATOM 1284 O O . ARG A 1 158 ? 0.479 -21.858 -4.221 1.00 91.56 158 ARG A O 1
ATOM 1291 N N . LYS A 1 159 ? 2.301 -22.733 -3.234 1.00 90.25 159 LYS A N 1
ATOM 1292 C CA . LYS A 1 159 ? 1.705 -22.860 -1.890 1.00 90.25 159 LYS A CA 1
ATOM 1293 C C . LYS A 1 159 ? 1.309 -21.506 -1.306 1.00 90.25 159 LYS A C 1
ATOM 1295 O O . LYS A 1 159 ? 0.205 -21.361 -0.793 1.00 90.25 159 LYS A O 1
ATOM 1300 N N . GLU A 1 160 ? 2.182 -20.511 -1.429 1.00 87.69 160 GLU A N 1
ATOM 1301 C CA . GLU A 1 160 ? 1.929 -19.154 -0.937 1.00 87.69 160 GLU A CA 1
ATOM 1302 C C . GLU A 1 160 ? 0.775 -18.470 -1.683 1.00 87.69 160 GLU A C 1
ATOM 1304 O O . GLU A 1 160 ? -0.059 -17.803 -1.066 1.00 87.69 160 GLU A O 1
ATOM 1309 N N . LEU A 1 161 ? 0.695 -18.657 -3.006 1.00 91.38 161 LEU A N 1
ATOM 1310 C CA . LEU A 1 161 ? -0.414 -18.149 -3.812 1.00 91.38 161 LEU A CA 1
ATOM 1311 C C . LEU A 1 161 ? -1.723 -18.897 -3.515 1.00 91.38 161 LEU A C 1
ATOM 1313 O O . LEU A 1 161 ? -2.766 -18.263 -3.405 1.00 91.38 161 LEU A O 1
ATOM 1317 N N . ALA A 1 162 ? -1.671 -20.215 -3.313 1.00 92.25 162 ALA A N 1
ATOM 1318 C CA . ALA A 1 162 ? -2.836 -21.007 -2.918 1.00 92.25 162 ALA A CA 1
ATOM 1319 C C . ALA A 1 162 ? -3.394 -20.555 -1.571 1.00 92.25 162 ALA A C 1
ATOM 1321 O O . ALA A 1 162 ? -4.599 -20.366 -1.428 1.00 92.25 162 ALA A O 1
ATOM 1322 N N . GLN A 1 163 ? -2.513 -20.311 -0.602 1.00 90.00 163 GLN A N 1
ATOM 1323 C CA . GLN A 1 163 ? -2.921 -19.778 0.687 1.00 90.00 163 GLN A CA 1
ATOM 1324 C C . GLN A 1 163 ? -3.529 -18.378 0.556 1.00 90.00 163 GLN A C 1
ATOM 1326 O O . GLN A 1 163 ? -4.514 -18.080 1.224 1.00 90.00 163 GLN A O 1
ATOM 1331 N N . TRP A 1 164 ? -2.958 -17.515 -0.287 1.00 91.62 164 TRP A N 1
ATOM 1332 C CA . TRP A 1 164 ? -3.531 -16.196 -0.550 1.00 91.62 164 TRP A CA 1
ATOM 1333 C C . TRP A 1 164 ? -4.967 -16.297 -1.072 1.00 91.62 164 TRP A C 1
ATOM 1335 O O . TRP A 1 164 ? -5.852 -15.638 -0.535 1.00 91.62 164 TRP A O 1
ATOM 1345 N N . ILE A 1 165 ? -5.201 -17.145 -2.076 1.00 92.75 165 ILE A N 1
ATOM 1346 C CA . ILE A 1 165 ? -6.520 -17.315 -2.698 1.00 92.75 165 ILE A CA 1
ATOM 1347 C C . ILE A 1 165 ? -7.521 -17.937 -1.712 1.00 92.75 165 ILE A C 1
ATOM 1349 O O . ILE A 1 165 ? -8.651 -17.462 -1.631 1.00 92.75 165 ILE A O 1
ATOM 1353 N N . ASP A 1 166 ? -7.108 -18.917 -0.895 1.00 91.94 166 ASP A N 1
ATOM 1354 C CA . ASP A 1 166 ? -7.941 -19.461 0.196 1.00 91.94 166 ASP A CA 1
ATOM 1355 C C . ASP A 1 166 ? -8.385 -18.364 1.172 1.00 91.94 166 ASP A C 1
ATOM 1357 O O . ASP A 1 166 ? -9.560 -18.242 1.514 1.00 91.94 166 ASP A O 1
ATOM 1361 N N . LEU A 1 167 ? -7.449 -17.518 1.598 1.00 89.75 167 LEU A N 1
ATOM 1362 C CA . LEU A 1 167 ? -7.732 -16.442 2.542 1.00 89.75 167 LEU A CA 1
ATOM 1363 C C . LEU A 1 167 ? -8.598 -15.332 1.919 1.00 89.75 167 LEU A C 1
ATOM 1365 O O . LEU A 1 167 ? -9.512 -14.838 2.577 1.00 89.75 167 LEU A O 1
ATOM 1369 N N . HIS A 1 168 ? -8.333 -14.945 0.672 1.00 90.69 168 HIS A N 1
ATOM 1370 C CA . HIS A 1 168 ? -9.029 -13.841 0.011 1.00 90.69 168 HIS A CA 1
ATOM 1371 C C . HIS A 1 168 ? -10.411 -14.257 -0.514 1.00 90.69 168 HIS A C 1
ATOM 1373 O O . HIS A 1 168 ? -11.413 -13.692 -0.090 1.00 90.69 168 HIS A O 1
ATOM 1379 N N . ILE A 1 169 ? -10.484 -15.271 -1.382 1.00 91.38 169 ILE A N 1
ATOM 1380 C CA . ILE A 1 169 ? -11.719 -15.662 -2.080 1.00 91.38 169 ILE A CA 1
ATOM 1381 C C . ILE A 1 169 ? -12.586 -16.576 -1.211 1.00 91.38 169 ILE A C 1
ATOM 1383 O O . ILE A 1 169 ? -13.766 -16.301 -1.004 1.00 91.38 169 ILE A O 1
ATOM 1387 N N . HIS A 1 170 ? -12.011 -17.651 -0.663 1.00 89.88 170 HIS A N 1
ATOM 1388 C CA . HIS A 1 170 ? -12.793 -18.664 0.064 1.00 89.88 170 HIS A CA 1
ATOM 1389 C C . HIS A 1 170 ? -13.181 -18.201 1.470 1.00 89.88 170 HIS A C 1
ATOM 1391 O O . HIS A 1 170 ? -14.272 -18.503 1.960 1.00 89.88 170 HIS A O 1
ATOM 1397 N N . ARG A 1 171 ? -12.306 -17.434 2.128 1.00 87.19 171 ARG A N 1
ATOM 1398 C CA . ARG A 1 171 ? -12.555 -16.891 3.469 1.00 87.19 171 ARG A CA 1
ATOM 1399 C C . ARG A 1 171 ? -12.981 -15.427 3.483 1.00 87.19 171 ARG A C 1
ATOM 1401 O O . ARG A 1 171 ? -13.386 -14.982 4.552 1.00 87.19 171 ARG A O 1
ATOM 1408 N N . GLY A 1 172 ? -12.962 -14.710 2.360 1.00 85.62 172 GLY A N 1
ATOM 1409 C CA . GLY A 1 172 ? -13.485 -13.342 2.264 1.00 85.62 172 GLY A CA 1
ATOM 1410 C C . GLY A 1 172 ? -12.713 -12.317 3.098 1.00 85.62 172 GLY A C 1
ATOM 1411 O O . GLY A 1 172 ? -13.326 -11.415 3.661 1.00 85.62 172 GLY A O 1
ATOM 1412 N N . LEU A 1 173 ? -11.400 -12.492 3.265 1.00 87.94 173 LEU A N 1
ATOM 1413 C CA . LEU A 1 173 ? -10.568 -11.518 3.974 1.00 87.94 173 LEU A CA 1
ATOM 1414 C C . LEU A 1 173 ? -10.186 -10.356 3.056 1.00 87.94 173 LEU A C 1
ATOM 1416 O O . LEU A 1 173 ? -9.810 -10.586 1.912 1.00 87.94 173 LEU A O 1
ATOM 1420 N N . SER A 1 174 ? -10.193 -9.128 3.579 1.00 87.25 174 SER A N 1
ATOM 1421 C CA . SER A 1 174 ? -9.744 -7.929 2.855 1.00 87.25 174 SER A CA 1
ATOM 1422 C C . SER A 1 174 ? -8.326 -8.094 2.287 1.00 87.25 174 SER A C 1
ATOM 1424 O O . SER A 1 174 ? -7.381 -8.459 2.999 1.00 87.25 174 SER A O 1
ATOM 1426 N N . ALA A 1 175 ? -8.154 -7.766 1.003 1.00 89.94 175 ALA A N 1
ATOM 1427 C CA . ALA A 1 175 ? -6.853 -7.795 0.342 1.00 89.94 175 ALA A CA 1
ATOM 1428 C C . ALA A 1 175 ? -5.878 -6.781 0.964 1.00 89.94 175 ALA A C 1
ATOM 1430 O O . ALA A 1 175 ? -4.688 -7.076 1.109 1.00 89.94 175 ALA A O 1
ATOM 1431 N N . THR A 1 176 ? -6.373 -5.620 1.404 1.00 87.69 176 THR A N 1
ATOM 1432 C CA . THR A 1 176 ? -5.570 -4.607 2.106 1.00 87.69 176 THR A CA 1
ATOM 1433 C C . THR A 1 176 ? -5.009 -5.160 3.412 1.00 87.69 176 THR A C 1
ATOM 1435 O O . THR A 1 176 ? -3.804 -5.059 3.665 1.00 87.69 176 THR A O 1
ATOM 1438 N N . LEU A 1 177 ? -5.847 -5.823 4.213 1.00 85.81 177 LEU A N 1
ATOM 1439 C CA . LEU A 1 177 ? -5.428 -6.442 5.467 1.00 85.81 177 LEU A CA 1
ATOM 1440 C C . LEU A 1 177 ? -4.402 -7.561 5.236 1.00 85.81 177 LEU A C 1
ATOM 1442 O O . LEU A 1 177 ? -3.410 -7.653 5.964 1.00 85.81 177 LEU A O 1
ATOM 1446 N N . LEU A 1 178 ? -4.596 -8.387 4.205 1.00 88.31 178 LEU A N 1
ATOM 1447 C CA . LEU A 1 178 ? -3.640 -9.436 3.847 1.00 88.31 178 LEU A CA 1
ATOM 1448 C C . LEU A 1 178 ? -2.278 -8.851 3.444 1.00 88.31 178 LEU A C 1
ATOM 1450 O O . LEU A 1 178 ? -1.241 -9.361 3.873 1.00 88.31 178 LEU A O 1
ATOM 1454 N N . ILE A 1 179 ? -2.254 -7.755 2.680 1.00 88.25 179 ILE A N 1
ATOM 1455 C CA . ILE A 1 179 ? -1.013 -7.050 2.313 1.00 88.25 179 ILE A CA 1
ATOM 1456 C C . ILE A 1 179 ? -0.316 -6.486 3.547 1.00 88.25 179 ILE A C 1
ATOM 1458 O O . ILE A 1 179 ? 0.900 -6.647 3.681 1.00 88.25 179 ILE A O 1
ATOM 1462 N N . LEU A 1 180 ? -1.068 -5.863 4.457 1.00 82.50 180 LEU A N 1
ATOM 1463 C CA . LEU A 1 180 ? -0.531 -5.363 5.720 1.00 82.50 180 LEU A CA 1
ATOM 1464 C C . LEU A 1 180 ? 0.071 -6.512 6.534 1.00 82.50 180 LEU A C 1
ATOM 1466 O O . LEU A 1 180 ? 1.249 -6.450 6.880 1.00 82.50 180 LEU A O 1
ATOM 1470 N N . GLY A 1 181 ? -0.666 -7.607 6.742 1.00 82.31 181 GLY A N 1
ATOM 1471 C CA . GLY A 1 181 ? -0.172 -8.804 7.430 1.00 82.31 181 GLY A CA 1
ATOM 1472 C C . GLY A 1 181 ? 1.120 -9.351 6.818 1.00 82.31 181 GLY A C 1
ATOM 1473 O O . GLY A 1 181 ? 2.082 -9.652 7.528 1.00 82.31 181 GLY A O 1
ATOM 1474 N N . ARG A 1 182 ? 1.211 -9.398 5.485 1.00 82.38 182 ARG A N 1
ATOM 1475 C CA . ARG A 1 182 ? 2.444 -9.789 4.786 1.00 82.38 182 ARG A CA 1
ATOM 1476 C C . ARG A 1 182 ? 3.579 -8.791 4.995 1.00 82.38 182 ARG A C 1
ATOM 1478 O O . ARG A 1 182 ? 4.716 -9.226 5.164 1.00 82.38 182 ARG A O 1
ATOM 1485 N N . ALA A 1 183 ? 3.314 -7.487 5.036 1.00 79.62 183 ALA A N 1
ATOM 1486 C CA . ALA A 1 183 ? 4.337 -6.493 5.351 1.00 79.62 183 ALA A CA 1
ATOM 1487 C C . ALA A 1 183 ? 4.954 -6.743 6.743 1.00 79.62 183 ALA A C 1
ATOM 1489 O O . ALA A 1 183 ? 6.178 -6.730 6.867 1.00 79.62 183 ALA A O 1
ATOM 1490 N N . PHE A 1 184 ? 4.158 -7.104 7.756 1.00 72.81 184 PHE A N 1
ATOM 1491 C CA . PHE A 1 184 ? 4.683 -7.504 9.074 1.00 72.81 184 PHE A CA 1
ATOM 1492 C C . PHE A 1 184 ? 5.527 -8.789 9.016 1.00 72.81 184 PHE A C 1
ATOM 1494 O O . PHE A 1 184 ? 6.568 -8.877 9.674 1.00 72.81 184 PHE A O 1
ATOM 1501 N N . ALA A 1 185 ? 5.141 -9.758 8.178 1.00 71.38 185 ALA A N 1
ATOM 1502 C CA . ALA A 1 185 ? 5.893 -10.999 7.966 1.00 71.38 185 ALA A CA 1
ATOM 1503 C C . ALA A 1 185 ? 7.320 -10.751 7.448 1.00 71.38 185 ALA A C 1
ATOM 1505 O O . ALA A 1 185 ? 8.264 -11.436 7.851 1.00 71.38 185 ALA A O 1
ATOM 1506 N N . PHE A 1 186 ? 7.495 -9.752 6.574 1.00 67.19 186 PHE A N 1
ATOM 1507 C CA . PHE A 1 186 ? 8.783 -9.440 5.942 1.00 67.19 186 PHE A CA 1
ATOM 1508 C C . PHE A 1 186 ? 9.890 -9.096 6.947 1.00 67.19 186 PHE A C 1
ATOM 1510 O O . PHE A 1 186 ? 11.065 -9.307 6.640 1.00 67.19 186 PHE A O 1
ATOM 1517 N N . ASN A 1 187 ? 9.545 -8.595 8.138 1.00 60.84 187 ASN A N 1
ATOM 1518 C CA . ASN A 1 187 ? 10.531 -8.220 9.151 1.00 60.84 187 ASN A CA 1
ATOM 1519 C C . ASN A 1 187 ? 11.005 -9.407 10.012 1.00 60.84 187 ASN A C 1
ATOM 1521 O O . ASN A 1 187 ? 12.058 -9.316 10.637 1.00 60.84 187 ASN A O 1
ATOM 1525 N N . ARG A 1 188 ? 10.288 -10.546 10.019 1.00 60.66 188 ARG A N 1
ATOM 1526 C CA . ARG A 1 188 ? 10.671 -11.721 10.830 1.00 60.66 188 ARG A CA 1
ATOM 1527 C C . ARG A 1 188 ? 11.907 -12.461 10.318 1.00 60.66 188 ARG A C 1
ATOM 1529 O O . ARG A 1 188 ? 12.424 -13.311 11.032 1.00 60.66 188 ARG A O 1
ATOM 1536 N N . GLY A 1 189 ? 12.412 -12.124 9.127 1.00 52.41 189 GLY A N 1
ATOM 1537 C CA . GLY A 1 189 ? 13.727 -12.567 8.646 1.00 52.41 189 GLY A CA 1
ATOM 1538 C C . GLY A 1 189 ? 13.945 -14.085 8.609 1.00 52.41 189 GLY A C 1
ATOM 1539 O O . GLY A 1 189 ? 15.091 -14.513 8.535 1.00 52.41 189 GLY A O 1
ATOM 1540 N N . GLY A 1 190 ? 12.882 -14.888 8.682 1.00 44.72 190 GLY A N 1
ATOM 1541 C CA . GLY A 1 190 ? 12.977 -16.313 8.965 1.00 44.72 190 GLY A CA 1
ATOM 1542 C C . GLY A 1 190 ? 12.510 -17.172 7.804 1.00 44.72 190 GLY A C 1
ATOM 1543 O O . GLY A 1 190 ? 11.416 -16.973 7.279 1.00 44.72 190 GLY A O 1
ATOM 1544 N N . ASP A 1 191 ? 13.335 -18.161 7.479 1.00 39.88 191 ASP A N 1
ATOM 1545 C CA . ASP A 1 191 ? 13.063 -19.343 6.659 1.00 39.88 191 ASP A CA 1
ATOM 1546 C C . ASP A 1 191 ? 12.014 -20.271 7.325 1.00 39.88 191 ASP A C 1
ATOM 1548 O O . ASP A 1 191 ? 12.223 -21.472 7.479 1.00 39.88 191 ASP A O 1
ATOM 1552 N N . GLY A 1 192 ? 10.907 -19.703 7.815 1.00 40.69 192 GLY A N 1
ATOM 1553 C CA . GLY A 1 192 ? 9.812 -20.435 8.449 1.00 40.69 192 GLY A CA 1
ATOM 1554 C C . GLY A 1 192 ? 8.859 -21.014 7.407 1.00 40.69 192 GLY A C 1
ATOM 1555 O O . GLY A 1 192 ? 8.550 -20.354 6.417 1.00 40.69 192 GLY A O 1
ATOM 1556 N N . GLU A 1 193 ? 8.407 -22.248 7.636 1.00 43.75 193 GLU A N 1
ATOM 1557 C CA . GLU A 1 193 ? 7.542 -23.014 6.736 1.00 43.75 193 GLU A CA 1
ATOM 1558 C C . GLU A 1 193 ? 6.349 -22.192 6.205 1.00 43.75 193 GLU A C 1
ATOM 1560 O O . GLU A 1 193 ? 5.551 -21.629 6.957 1.00 43.75 193 GLU A O 1
ATOM 1565 N N . ALA A 1 194 ? 6.241 -22.161 4.874 1.00 47.03 194 ALA A N 1
ATOM 1566 C CA . ALA A 1 194 ? 5.399 -21.302 4.032 1.00 47.03 194 ALA A CA 1
ATOM 1567 C C . ALA A 1 194 ? 3.867 -21.401 4.240 1.00 47.03 194 ALA A C 1
ATOM 1569 O O . ALA A 1 194 ? 3.106 -20.814 3.481 1.00 47.03 194 ALA A O 1
ATOM 1570 N N . GLY A 1 195 ? 3.391 -22.169 5.225 1.00 41.28 195 GLY A N 1
ATOM 1571 C CA . GLY A 1 195 ? 1.963 -22.440 5.441 1.00 41.28 195 GLY A CA 1
ATOM 1572 C C . GLY A 1 195 ? 1.365 -21.774 6.681 1.00 41.28 195 GLY A C 1
ATOM 1573 O O . GLY A 1 195 ? 0.270 -21.231 6.612 1.00 41.28 195 GLY A O 1
ATOM 1574 N N . ASP A 1 196 ? 2.066 -21.760 7.816 1.00 50.00 196 ASP A N 1
ATOM 1575 C CA . ASP A 1 196 ? 1.550 -21.163 9.070 1.00 50.00 196 ASP A CA 1
ATOM 1576 C C . ASP A 1 196 ? 1.938 -19.672 9.203 1.00 50.00 196 ASP A C 1
ATOM 1578 O O . ASP A 1 196 ? 1.353 -18.891 9.955 1.00 50.00 196 ASP A O 1
ATOM 1582 N N . SER A 1 197 ? 2.903 -19.251 8.379 1.00 65.81 197 SER A N 1
ATOM 1583 C CA . SER A 1 197 ? 3.473 -17.904 8.309 1.00 65.81 197 SER A CA 1
ATOM 1584 C C . SER A 1 197 ? 2.427 -16.808 8.101 1.00 65.81 197 SER A C 1
ATOM 1586 O O . SER A 1 197 ? 2.455 -15.794 8.796 1.00 65.81 197 SER A O 1
ATOM 1588 N N . THR A 1 198 ? 1.486 -16.978 7.171 1.00 69.88 198 THR A N 1
ATOM 1589 C CA . THR A 1 198 ? 0.586 -15.885 6.761 1.00 69.88 198 THR A CA 1
ATOM 1590 C C . THR A 1 198 ? -0.418 -15.526 7.837 1.00 69.88 198 THR A C 1
ATOM 1592 O O . THR A 1 198 ? -0.596 -14.352 8.156 1.00 69.88 198 THR A O 1
ATOM 1595 N N . LEU A 1 199 ? -1.045 -16.539 8.428 1.00 75.31 199 LEU A N 1
ATOM 1596 C CA . LEU A 1 199 ? -2.058 -16.331 9.446 1.00 75.31 199 LEU A CA 1
ATOM 1597 C C . LEU A 1 199 ? -1.427 -15.928 10.782 1.00 75.31 199 LEU A C 1
ATOM 1599 O O . LEU A 1 199 ? -1.965 -15.067 11.470 1.00 75.31 199 LEU A O 1
ATOM 1603 N N . GLU A 1 200 ? -0.242 -16.446 11.112 1.00 77.75 200 GLU A N 1
ATOM 1604 C CA . GLU A 1 200 ? 0.531 -15.933 12.245 1.00 77.75 200 GLU A CA 1
ATOM 1605 C C . GLU A 1 200 ? 0.988 -14.485 12.003 1.00 77.75 200 GLU A C 1
ATOM 1607 O O . GLU A 1 200 ? 1.074 -13.694 12.932 1.00 77.75 200 GLU A O 1
ATOM 1612 N N . SER A 1 201 ? 1.274 -14.093 10.758 1.00 77.81 201 SER A N 1
ATOM 1613 C CA . SER A 1 201 ? 1.607 -12.694 10.430 1.00 77.81 201 SER A CA 1
ATOM 1614 C C . SER A 1 201 ? 0.398 -11.777 10.522 1.00 77.81 201 SER A C 1
ATOM 1616 O O . SER A 1 201 ? 0.531 -10.628 10.934 1.00 77.81 201 SER A O 1
ATOM 1618 N N . LEU A 1 202 ? -0.783 -12.296 10.193 1.00 77.31 202 LEU A N 1
ATOM 1619 C CA . LEU A 1 202 ? -2.044 -11.603 10.401 1.00 77.31 202 LEU A CA 1
ATOM 1620 C C . LEU A 1 202 ? -2.335 -11.428 11.897 1.00 77.31 202 LEU A C 1
ATOM 1622 O O . LEU A 1 202 ? -2.688 -10.332 12.315 1.00 77.31 202 LEU A O 1
ATOM 1626 N N . LYS A 1 203 ? -2.118 -12.465 12.719 1.00 78.19 203 LYS A N 1
ATOM 1627 C CA . LYS A 1 203 ? -2.215 -12.357 14.186 1.00 78.19 203 LYS A CA 1
ATOM 1628 C C . LYS A 1 203 ? -1.261 -11.305 14.736 1.00 78.19 203 LYS A C 1
ATOM 1630 O O . LYS A 1 203 ? -1.683 -10.476 15.535 1.00 78.19 203 LYS A O 1
ATOM 1635 N N . ASP A 1 204 ? -0.008 -11.307 14.289 1.00 76.06 204 ASP A N 1
ATOM 1636 C CA . ASP A 1 204 ? 0.978 -10.305 14.692 1.00 76.06 204 ASP A CA 1
ATOM 1637 C C . ASP A 1 204 ? 0.534 -8.896 14.292 1.00 76.06 204 ASP A C 1
ATOM 1639 O O . ASP A 1 204 ? 0.578 -7.986 15.120 1.00 76.06 204 ASP A O 1
ATOM 1643 N N . ALA A 1 205 ? 0.053 -8.720 13.058 1.00 76.06 205 ALA A N 1
ATOM 1644 C CA . ALA A 1 205 ? -0.471 -7.446 12.585 1.00 76.06 205 ALA A CA 1
ATOM 1645 C C . ALA A 1 205 ? -1.635 -6.976 13.469 1.00 76.06 205 ALA A C 1
ATOM 1647 O O . ALA A 1 205 ? -1.541 -5.896 14.047 1.00 76.06 205 ALA A O 1
ATOM 1648 N N . LEU A 1 206 ? -2.649 -7.821 13.693 1.00 73.88 206 LEU A N 1
ATOM 1649 C CA . LEU A 1 206 ? -3.787 -7.540 14.579 1.00 73.88 206 LEU A CA 1
ATOM 1650 C C . LEU A 1 206 ? -3.351 -7.264 16.029 1.00 73.88 206 LEU A C 1
ATOM 1652 O O . LEU A 1 206 ? -3.911 -6.399 16.700 1.00 73.88 206 LEU A O 1
ATOM 1656 N N . SER A 1 207 ? -2.322 -7.946 16.533 1.00 73.25 207 SER A N 1
ATOM 1657 C CA . SER A 1 207 ? -1.780 -7.695 17.876 1.00 73.25 207 SER A CA 1
ATOM 1658 C C . SER A 1 207 ? -1.075 -6.340 17.987 1.00 73.25 207 SER A C 1
ATOM 1660 O O . SER A 1 207 ? -1.058 -5.751 19.063 1.00 73.25 207 SER A O 1
ATOM 1662 N N . SER A 1 208 ? -0.520 -5.842 16.878 1.00 72.19 208 SER A N 1
ATOM 1663 C CA . SER A 1 208 ? 0.213 -4.576 16.814 1.00 72.19 208 SER A CA 1
ATOM 1664 C C . SER A 1 208 ? -0.666 -3.350 16.564 1.00 72.19 208 SER A C 1
ATOM 1666 O O . SER A 1 208 ? -0.190 -2.232 16.743 1.00 72.19 208 SER A O 1
ATOM 1668 N N . LEU A 1 209 ? -1.927 -3.556 16.171 1.00 66.38 209 LEU A N 1
ATOM 1669 C CA . LEU A 1 209 ? -2.913 -2.495 15.970 1.00 66.38 209 LEU A CA 1
ATOM 1670 C C . LEU A 1 209 ? -3.211 -1.771 17.305 1.00 66.38 209 LEU A C 1
ATOM 1672 O O . LEU A 1 209 ? -3.435 -2.436 18.307 1.00 66.38 209 LEU A O 1
ATOM 1676 N N . PRO A 1 210 ? -3.234 -0.438 17.409 1.00 60.84 210 PRO A N 1
ATOM 1677 C CA . PRO A 1 210 ? -3.487 0.229 18.691 1.00 60.84 210 PRO A CA 1
ATOM 1678 C C . PRO A 1 210 ? -4.900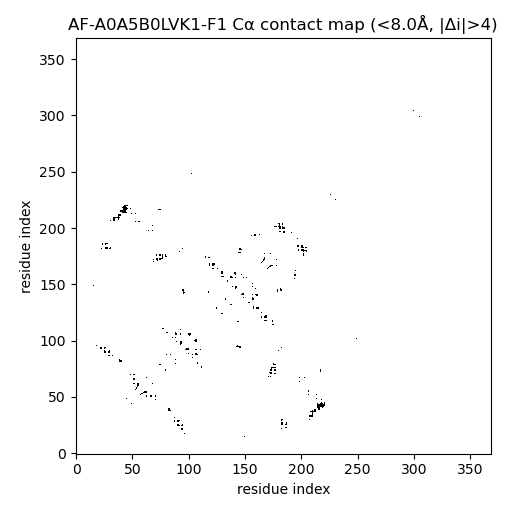 -0.042 19.227 1.00 60.84 210 PRO A C 1
ATOM 1680 O O . PRO A 1 210 ? -5.817 -0.298 18.451 1.00 60.84 210 PRO A O 1
ATOM 1683 N N . ASP A 1 211 ? -5.106 0.047 20.549 1.00 52.84 211 ASP A N 1
ATOM 1684 C CA . ASP A 1 211 ? -6.432 -0.138 21.181 1.00 52.84 211 ASP A CA 1
ATOM 1685 C C . ASP A 1 211 ? -7.487 0.865 20.663 1.00 52.84 211 ASP A C 1
ATOM 1687 O O . ASP A 1 211 ? -8.689 0.653 20.799 1.00 52.84 211 ASP A O 1
ATOM 1691 N N . THR A 1 212 ? -7.051 1.946 20.014 1.00 47.00 212 THR A N 1
ATOM 1692 C CA . THR A 1 212 ? -7.907 2.912 19.318 1.00 47.00 212 THR A CA 1
ATOM 1693 C C . THR A 1 212 ? -8.707 2.278 18.175 1.00 47.00 212 THR A C 1
ATOM 1695 O O . THR A 1 212 ? -9.869 2.626 18.015 1.00 47.00 212 THR A O 1
ATOM 1698 N N . LEU A 1 213 ? -8.140 1.285 17.472 1.00 48.38 213 LEU A N 1
ATOM 1699 C CA . LEU A 1 213 ? -8.825 0.504 16.425 1.00 48.38 213 LEU A CA 1
ATOM 1700 C C . LEU A 1 213 ? -9.853 -0.476 16.974 1.00 48.38 213 LEU A C 1
ATOM 1702 O O . LEU A 1 213 ? -10.796 -0.872 16.292 1.00 48.38 213 LEU A O 1
ATOM 1706 N N . LEU A 1 214 ? -9.641 -0.890 18.217 1.00 47.59 214 LEU A N 1
ATOM 1707 C CA . LEU A 1 214 ? -10.513 -1.815 18.914 1.00 47.59 214 LEU A CA 1
ATOM 1708 C C . LEU A 1 214 ? -11.861 -1.174 19.224 1.00 47.59 214 LEU A C 1
ATOM 1710 O O . LEU A 1 214 ? -12.872 -1.844 19.121 1.00 47.59 214 LEU A O 1
ATOM 1714 N N . ASN A 1 215 ? -11.856 0.126 19.516 1.00 44.00 215 ASN A N 1
ATOM 1715 C CA . ASN A 1 215 ? -13.058 0.934 19.720 1.00 44.00 215 ASN A CA 1
ATOM 1716 C C . ASN A 1 215 ? -13.660 1.466 18.400 1.00 44.00 215 ASN A C 1
ATOM 1718 O O . ASN A 1 215 ? -14.601 2.258 18.437 1.00 44.00 215 ASN A O 1
ATOM 1722 N N . GLU A 1 216 ? -13.062 1.128 17.250 1.00 48.59 216 GLU A N 1
ATOM 1723 C CA . GLU A 1 216 ? -13.398 1.662 15.921 1.00 48.59 216 GLU A CA 1
ATOM 1724 C C . GLU A 1 216 ? -14.020 0.613 14.994 1.00 48.59 216 GLU A C 1
ATOM 1726 O O . GLU A 1 216 ? -15.037 0.878 14.358 1.00 48.59 216 GLU A O 1
ATOM 1731 N N . ALA A 1 217 ? -13.474 -0.608 14.974 1.00 45.66 217 ALA A N 1
ATOM 1732 C CA . ALA A 1 217 ? -14.062 -1.778 14.296 1.00 45.66 217 ALA A CA 1
ATOM 1733 C C . ALA A 1 217 ? -15.360 -2.270 14.966 1.00 45.66 217 ALA A C 1
ATOM 1735 O O . ALA A 1 217 ? -15.892 -3.342 14.689 1.00 45.66 217 ALA A O 1
ATOM 1736 N N . GLU A 1 218 ? -15.837 -1.479 15.904 1.00 43.50 218 GLU A N 1
ATOM 1737 C CA . GLU A 1 218 ? -16.940 -1.739 16.757 1.00 43.50 218 GLU A CA 1
ATOM 1738 C C . GLU A 1 218 ? -18.266 -1.337 15.962 1.00 43.50 218 GLU A C 1
ATOM 1740 O O . GLU A 1 218 ? -19.071 -2.239 15.777 1.00 43.50 218 GLU A O 1
ATOM 1745 N N . LEU A 1 219 ? -18.550 -0.131 15.380 1.00 44.44 219 LEU A N 1
ATOM 1746 C CA . LEU A 1 219 ? -19.952 0.483 15.171 1.00 44.44 219 LEU A CA 1
ATOM 1747 C C . LEU A 1 219 ? -20.540 0.046 13.837 1.00 44.44 219 LEU A C 1
ATOM 1749 O O . LEU A 1 219 ? -21.760 0.156 13.676 1.00 44.44 219 LEU A O 1
ATOM 1753 N N . GLU A 1 220 ? -19.755 -0.419 12.872 1.00 43.09 220 GLU A N 1
ATOM 1754 C CA . GLU A 1 220 ? -20.284 -0.653 11.520 1.00 43.09 220 GLU A CA 1
ATOM 1755 C C . GLU A 1 220 ? -21.374 -1.739 11.458 1.00 43.09 220 GLU A C 1
ATOM 1757 O O . GLU A 1 220 ? -22.148 -1.802 10.505 1.00 43.09 220 GLU A O 1
ATOM 1762 N N . VAL A 1 221 ? -21.535 -2.539 12.513 1.00 48.03 221 VAL A N 1
ATOM 1763 C CA . VAL A 1 221 ? -22.510 -3.638 12.573 1.00 48.03 221 VAL A CA 1
ATOM 1764 C C . VAL A 1 221 ? -23.967 -3.164 12.780 1.00 48.03 221 VAL A C 1
ATOM 1766 O O . VAL A 1 221 ? -24.903 -3.938 12.585 1.00 48.03 221 VAL A O 1
ATOM 1769 N N . SER A 1 222 ? -24.223 -1.888 13.103 1.00 40.62 222 SER A N 1
ATOM 1770 C CA . SER A 1 222 ? -25.580 -1.389 13.421 1.00 40.62 222 SER A CA 1
ATOM 1771 C C . SER A 1 222 ? -26.199 -0.482 12.341 1.00 40.62 222 SER A C 1
ATOM 1773 O O . SER A 1 222 ? -26.414 0.712 12.535 1.00 40.62 222 SER A O 1
ATOM 1775 N N . ASN A 1 223 ? -26.573 -1.074 11.203 1.00 45.09 223 ASN A N 1
ATOM 1776 C CA . ASN A 1 223 ? -27.216 -0.374 10.076 1.00 45.09 223 ASN A CA 1
ATOM 1777 C C . ASN A 1 223 ? -28.698 0.035 10.290 1.00 45.09 223 ASN A C 1
ATOM 1779 O O . ASN A 1 223 ? -29.267 0.710 9.431 1.00 45.09 223 ASN A O 1
ATOM 1783 N N . ASP A 1 224 ? -29.325 -0.292 11.429 1.00 44.25 224 ASP A N 1
ATOM 1784 C CA . ASP A 1 224 ? -30.793 -0.210 11.573 1.00 44.25 224 ASP A CA 1
ATOM 1785 C C . ASP A 1 224 ? -31.351 0.948 12.433 1.00 44.25 224 ASP A C 1
ATOM 1787 O O . ASP A 1 224 ? -32.571 1.069 12.568 1.00 44.25 224 ASP A O 1
ATOM 1791 N N . SER A 1 225 ? -30.538 1.863 12.987 1.00 50.06 225 SER A N 1
ATOM 1792 C CA . SER A 1 225 ? -31.091 2.967 13.808 1.00 50.06 225 SER A CA 1
ATOM 1793 C C . SER A 1 225 ? -30.343 4.305 13.766 1.00 50.06 225 SER A C 1
ATOM 1795 O O . SER A 1 225 ? -30.250 4.996 14.783 1.00 50.06 225 SER A O 1
ATOM 1797 N N . ILE A 1 226 ? -29.817 4.719 12.611 1.00 49.72 226 ILE A N 1
ATOM 1798 C CA . ILE A 1 226 ? -29.195 6.048 12.497 1.00 49.72 226 ILE A CA 1
ATOM 1799 C C . ILE A 1 226 ? -30.289 7.127 12.475 1.00 49.72 226 ILE A C 1
ATOM 1801 O O . ILE A 1 226 ? -31.072 7.243 11.529 1.00 49.72 226 ILE A O 1
ATOM 1805 N N . THR A 1 227 ? -30.338 7.950 13.523 1.00 65.44 227 THR A N 1
ATOM 1806 C CA . THR A 1 227 ? -31.285 9.072 13.628 1.00 65.44 227 THR A CA 1
ATOM 1807 C C . THR A 1 227 ? -30.868 10.180 12.650 1.00 65.44 227 THR A C 1
ATOM 1809 O O . THR A 1 227 ? -29.679 10.456 12.524 1.00 65.44 227 THR A O 1
ATOM 1812 N N . ASN A 1 228 ? -31.800 10.896 12.001 1.00 66.56 228 ASN A N 1
ATOM 1813 C CA . ASN A 1 228 ? -31.463 11.980 11.046 1.00 66.56 228 ASN A CA 1
ATOM 1814 C C . ASN A 1 228 ? -30.499 13.045 11.609 1.00 66.56 228 ASN A C 1
ATOM 1816 O O . ASN A 1 228 ? -29.748 13.650 10.856 1.00 66.56 228 ASN A O 1
ATOM 1820 N N . LYS A 1 229 ? -30.478 13.238 12.933 1.00 64.06 229 LYS A N 1
ATOM 1821 C CA . LYS A 1 229 ? -29.519 14.119 13.613 1.00 64.06 229 LYS A CA 1
ATOM 1822 C C . LYS A 1 229 ? -28.078 13.607 13.546 1.00 64.06 229 LYS A C 1
ATOM 1824 O O . LYS A 1 229 ? -27.170 14.402 13.378 1.00 64.06 229 LYS A O 1
ATOM 1829 N N . GLN A 1 230 ? -27.875 12.295 13.647 1.00 50.00 230 GLN A N 1
ATOM 1830 C CA . GLN A 1 230 ? -26.552 11.678 13.525 1.00 50.00 230 GLN A CA 1
ATOM 1831 C C . GLN A 1 230 ? -26.065 11.706 12.074 1.00 50.00 230 GLN A C 1
ATOM 1833 O O . GLN A 1 230 ? -24.894 11.967 11.848 1.00 50.00 230 GLN A O 1
ATOM 1838 N N . ARG A 1 231 ? -26.965 11.549 11.089 1.00 57.97 231 ARG A N 1
ATOM 1839 C CA . ARG A 1 231 ? -26.618 11.772 9.671 1.00 57.97 231 ARG A CA 1
ATOM 1840 C C . ARG A 1 231 ? -26.163 13.203 9.402 1.00 57.97 231 ARG A C 1
ATOM 1842 O O . ARG A 1 231 ? -25.235 13.396 8.636 1.00 57.97 231 ARG A O 1
ATOM 1849 N N . LEU A 1 232 ? -26.810 14.183 10.031 1.00 63.69 232 LEU A N 1
ATOM 1850 C CA . LEU A 1 232 ? -26.447 15.593 9.889 1.00 63.69 232 LEU A CA 1
ATOM 1851 C C . LEU A 1 232 ? -25.050 15.880 10.448 1.00 63.69 232 LEU A C 1
ATOM 1853 O O . LEU A 1 232 ? -24.265 16.522 9.774 1.00 63.69 232 LEU A O 1
ATOM 1857 N N . ILE A 1 233 ? -24.726 15.322 11.618 1.00 62.62 233 ILE A N 1
ATOM 1858 C CA . ILE A 1 233 ? -23.392 15.448 12.226 1.00 62.62 233 ILE A CA 1
ATOM 1859 C C . ILE A 1 233 ? -22.320 14.822 11.325 1.00 62.62 233 ILE A C 1
ATOM 1861 O O . ILE A 1 233 ? -21.289 15.434 11.095 1.00 62.62 233 ILE A O 1
ATOM 1865 N N . VAL A 1 234 ? -22.587 13.635 10.767 1.00 58.34 234 VAL A N 1
ATOM 1866 C CA . VAL A 1 234 ? -21.654 12.976 9.837 1.00 58.34 234 VAL A CA 1
ATOM 1867 C C . VAL A 1 234 ? -21.453 13.800 8.561 1.00 58.34 234 VAL A C 1
ATOM 1869 O O . VAL A 1 234 ? -20.348 13.836 8.040 1.00 58.34 234 VAL A O 1
ATOM 1872 N N . LEU A 1 235 ? -22.498 14.460 8.054 1.00 62.47 235 LEU A N 1
ATOM 1873 C CA . LEU A 1 235 ? -22.400 15.311 6.864 1.00 62.47 235 LEU A CA 1
ATOM 1874 C C . LEU A 1 235 ? -21.633 16.610 7.131 1.00 62.47 235 LEU A C 1
ATOM 1876 O O . LEU A 1 235 ? -20.827 17.005 6.302 1.00 62.47 235 LEU A O 1
ATOM 1880 N N . GLU A 1 236 ? -21.861 17.241 8.280 1.00 65.12 236 GLU A N 1
ATOM 1881 C CA . GLU A 1 236 ? -21.163 18.465 8.693 1.00 65.12 236 GLU A CA 1
ATOM 1882 C C . GLU A 1 236 ? -19.668 18.188 8.924 1.00 65.12 236 GLU A C 1
ATOM 1884 O O . GLU A 1 236 ? -18.811 18.925 8.451 1.00 65.12 236 GLU A O 1
ATOM 1889 N N . GLU A 1 237 ? -19.346 17.050 9.542 1.00 62.09 237 GLU A N 1
ATOM 1890 C CA . GLU A 1 237 ? -17.965 16.593 9.727 1.00 62.09 237 GLU A CA 1
ATOM 1891 C C . GLU A 1 237 ? -17.304 16.202 8.389 1.00 62.09 237 GLU A C 1
ATOM 1893 O O . GLU A 1 237 ? -16.110 16.418 8.191 1.00 62.09 237 GLU A O 1
ATOM 1898 N N . GLN A 1 238 ? -18.072 15.661 7.434 1.00 54.34 238 GLN A N 1
ATOM 1899 C CA . GLN A 1 238 ? -17.590 15.434 6.068 1.00 54.34 238 GLN A CA 1
ATOM 1900 C C . GLN A 1 238 ? -17.330 16.746 5.317 1.00 54.34 238 GLN A C 1
ATOM 1902 O O . GLN A 1 238 ? -16.357 16.806 4.572 1.00 54.34 238 GLN A O 1
ATOM 1907 N N . GLU A 1 239 ? -18.153 17.782 5.501 1.00 66.88 239 GLU A N 1
ATOM 1908 C CA . GLU A 1 239 ? -17.911 19.113 4.924 1.00 66.88 239 GLU A CA 1
ATOM 1909 C C . GLU A 1 239 ? -16.635 19.750 5.484 1.00 66.88 239 GLU A C 1
ATOM 1911 O O . GLU A 1 239 ? -15.820 20.229 4.699 1.00 66.88 239 GLU A O 1
ATOM 1916 N N . GLU A 1 240 ? -16.410 19.672 6.799 1.00 73.88 240 GLU A N 1
ATOM 1917 C CA . GLU A 1 240 ? -15.182 20.170 7.440 1.00 73.88 240 GLU A CA 1
ATOM 1918 C C . GLU A 1 240 ? -13.933 19.448 6.900 1.00 73.88 240 GLU A C 1
ATOM 1920 O O . GLU A 1 240 ? -12.944 20.080 6.534 1.00 73.88 240 GLU A O 1
ATOM 1925 N N . LEU A 1 241 ? -14.006 18.122 6.733 1.00 61.47 241 LEU A N 1
ATOM 1926 C CA . LEU A 1 241 ? -12.928 17.329 6.129 1.00 61.47 241 LEU A CA 1
ATOM 1927 C C . LEU A 1 241 ? -12.655 17.706 4.666 1.00 61.47 241 LEU A C 1
ATOM 1929 O O . LEU A 1 241 ? -11.499 17.740 4.249 1.00 61.47 241 LEU A O 1
ATOM 1933 N N . ILE A 1 242 ? -13.701 17.980 3.883 1.00 80.44 242 ILE A N 1
ATOM 1934 C CA . ILE A 1 242 ? -13.558 18.417 2.488 1.00 80.44 242 ILE A CA 1
ATOM 1935 C C . ILE A 1 242 ? -12.897 19.799 2.426 1.00 80.44 242 ILE A C 1
ATOM 1937 O O . ILE A 1 242 ? -12.068 20.037 1.547 1.00 80.44 242 ILE A O 1
ATOM 1941 N N . GLU A 1 243 ? -13.245 20.702 3.342 1.00 84.62 243 GLU A N 1
ATOM 1942 C CA . GLU A 1 243 ? -12.660 22.043 3.421 1.00 84.62 243 GLU A CA 1
ATOM 1943 C C . GLU A 1 243 ? -11.174 21.989 3.810 1.00 84.62 243 GLU A C 1
ATOM 1945 O O . GLU A 1 243 ? -10.338 22.594 3.132 1.00 84.62 243 GLU A O 1
ATOM 1950 N N . ASP A 1 244 ? -10.820 21.173 4.805 1.00 72.56 244 ASP A N 1
ATOM 1951 C CA . ASP A 1 244 ? -9.430 20.929 5.205 1.00 72.56 244 ASP A CA 1
ATOM 1952 C C . ASP A 1 244 ? -8.594 20.310 4.070 1.00 72.56 244 ASP A C 1
ATOM 1954 O O . ASP A 1 244 ? -7.439 20.695 3.844 1.00 72.56 244 ASP A O 1
ATOM 1958 N N . GLU A 1 245 ? -9.163 19.356 3.324 1.00 72.44 245 GLU A N 1
ATOM 1959 C CA . GLU A 1 245 ? -8.510 18.751 2.160 1.00 72.44 245 GLU A CA 1
ATOM 1960 C C . GLU A 1 245 ? -8.314 19.758 1.020 1.00 72.44 245 GLU A C 1
ATOM 1962 O O . GLU A 1 245 ? -7.236 19.792 0.419 1.00 72.44 245 GLU A O 1
ATOM 1967 N N . LEU A 1 246 ? -9.310 20.607 0.747 1.00 78.38 246 LEU A N 1
ATOM 1968 C CA . LEU A 1 246 ? -9.216 21.687 -0.240 1.00 78.38 246 LEU A CA 1
ATOM 1969 C C . LEU A 1 246 ? -8.138 22.704 0.139 1.00 78.38 246 LEU A C 1
ATOM 1971 O O . LEU A 1 246 ? -7.360 23.125 -0.720 1.00 78.38 246 LEU A O 1
ATOM 1975 N N . GLU A 1 247 ? -8.043 23.079 1.414 1.00 81.25 247 GLU A N 1
ATOM 1976 C CA . GLU A 1 247 ? -6.978 23.960 1.893 1.00 81.25 247 GLU A CA 1
ATOM 1977 C C . GLU A 1 247 ? -5.589 23.334 1.720 1.00 81.25 247 GLU A C 1
ATOM 1979 O O . GLU A 1 247 ? -4.637 24.019 1.329 1.00 81.25 247 GLU A O 1
ATOM 1984 N N . GLN A 1 248 ? -5.441 22.041 2.021 1.00 72.88 248 GLN A N 1
ATOM 1985 C CA . GLN A 1 248 ? -4.180 21.334 1.797 1.00 72.88 248 GLN A CA 1
ATOM 1986 C C . GLN A 1 248 ? -3.838 21.247 0.307 1.00 72.88 248 GLN A C 1
ATOM 1988 O O . GLN A 1 248 ? -2.681 21.464 -0.060 1.00 72.88 248 GLN A O 1
ATOM 1993 N N . GLU A 1 249 ? -4.825 20.994 -0.556 1.00 76.56 249 GLU A N 1
ATOM 1994 C CA . GLU A 1 249 ? -4.642 20.939 -2.007 1.00 76.56 249 GLU A CA 1
ATOM 1995 C C . GLU A 1 249 ? -4.207 22.297 -2.572 1.00 76.56 249 GLU A C 1
ATOM 1997 O O . GLU A 1 249 ? -3.252 22.359 -3.348 1.00 76.56 249 GLU A O 1
ATOM 2002 N N . GLN A 1 250 ? -4.822 23.396 -2.125 1.00 78.06 250 GLN A N 1
ATOM 2003 C CA . GLN A 1 250 ? -4.412 24.752 -2.505 1.00 78.06 250 GLN A CA 1
ATOM 2004 C C . GLN A 1 250 ? -2.972 25.049 -2.068 1.00 78.06 250 GLN A C 1
ATOM 2006 O O . GLN A 1 250 ? -2.162 25.512 -2.873 1.00 78.06 250 GLN A O 1
ATOM 2011 N N . LYS A 1 251 ? -2.606 24.696 -0.828 1.00 78.88 251 LYS A N 1
ATOM 2012 C CA . LYS A 1 251 ? -1.236 24.869 -0.314 1.00 78.88 251 LYS A CA 1
ATOM 2013 C C . LYS A 1 251 ? -0.213 24.045 -1.111 1.00 78.88 251 LYS A C 1
ATOM 2015 O O . LYS A 1 251 ? 0.870 24.551 -1.413 1.00 78.88 251 LYS A O 1
ATOM 2020 N N . GLU A 1 252 ? -0.530 22.800 -1.481 1.00 77.62 252 GLU A N 1
ATOM 2021 C CA . GLU A 1 252 ? 0.342 21.965 -2.323 1.00 77.62 252 GLU A CA 1
ATOM 2022 C C . GLU A 1 252 ? 0.441 22.498 -3.767 1.00 77.62 252 GLU A C 1
ATOM 2024 O O . GLU A 1 252 ? 1.536 22.524 -4.345 1.00 77.62 252 GLU A O 1
ATOM 2029 N N . GLU A 1 253 ? -0.666 22.957 -4.360 1.00 77.12 253 GLU A N 1
ATOM 2030 C CA . GLU A 1 253 ? -0.680 23.574 -5.690 1.00 77.12 253 GLU A CA 1
ATOM 2031 C C . GLU A 1 253 ? 0.167 24.845 -5.743 1.00 77.12 253 GLU A C 1
ATOM 2033 O O . GLU A 1 253 ? 0.954 25.024 -6.679 1.00 77.12 253 GLU A O 1
ATOM 2038 N N . ASP A 1 254 ? 0.034 25.712 -4.745 1.00 81.12 254 ASP A N 1
ATOM 2039 C CA . ASP A 1 254 ? 0.762 26.973 -4.677 1.00 81.12 254 ASP A CA 1
ATOM 2040 C C . ASP A 1 254 ? 2.251 26.739 -4.433 1.00 81.12 254 ASP A C 1
ATOM 2042 O O . ASP A 1 254 ? 3.091 27.341 -5.108 1.00 81.12 254 ASP A O 1
ATOM 2046 N N . ALA A 1 255 ? 2.606 25.769 -3.583 1.00 83.69 255 ALA A N 1
ATOM 2047 C CA . ALA A 1 255 ? 3.989 25.328 -3.424 1.00 83.69 255 ALA A CA 1
ATOM 2048 C C . ALA A 1 255 ? 4.577 24.795 -4.746 1.00 83.69 255 ALA A C 1
ATOM 2050 O O . ALA A 1 255 ? 5.728 25.081 -5.091 1.00 83.69 255 ALA A O 1
ATOM 2051 N N . ARG A 1 256 ? 3.783 24.060 -5.534 1.00 82.69 256 ARG A N 1
ATOM 2052 C CA . ARG A 1 256 ? 4.202 23.528 -6.838 1.00 82.69 256 ARG A CA 1
ATOM 2053 C C . ARG A 1 256 ? 4.332 24.620 -7.903 1.00 82.69 256 ARG A C 1
ATOM 2055 O O . ARG A 1 256 ? 5.250 24.557 -8.725 1.00 82.69 256 ARG A O 1
ATOM 2062 N N . LYS A 1 257 ? 3.441 25.616 -7.908 1.00 84.00 257 LYS A N 1
ATOM 2063 C CA . LYS A 1 257 ? 3.536 26.802 -8.778 1.00 84.00 257 LYS A CA 1
ATOM 2064 C C . LYS A 1 257 ? 4.780 27.622 -8.425 1.00 84.00 257 LYS A C 1
ATOM 2066 O O . LYS A 1 257 ? 5.546 27.956 -9.327 1.00 84.00 257 LYS A O 1
ATOM 2071 N N . ALA A 1 258 ? 5.044 27.832 -7.135 1.00 84.94 258 ALA A N 1
ATOM 2072 C CA . ALA A 1 258 ? 6.236 28.524 -6.650 1.00 84.94 258 ALA A CA 1
ATOM 2073 C C . ALA A 1 258 ? 7.537 27.803 -7.045 1.00 84.94 258 ALA A C 1
ATOM 2075 O O . ALA A 1 258 ? 8.463 28.445 -7.538 1.00 84.94 258 ALA A O 1
ATOM 2076 N N . GLN A 1 259 ? 7.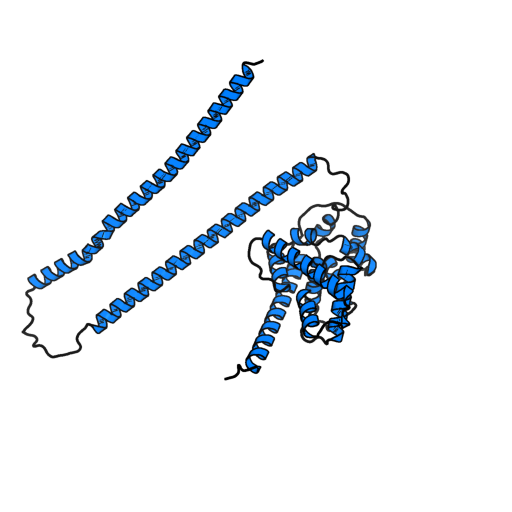600 26.471 -6.920 1.00 83.25 259 GLN A N 1
ATOM 2077 C CA . GLN A 1 259 ? 8.764 25.692 -7.366 1.00 83.25 259 GLN A CA 1
ATOM 2078 C C . GLN A 1 259 ? 9.013 25.806 -8.874 1.00 83.25 259 GLN A C 1
ATOM 2080 O O . GLN A 1 259 ? 10.154 25.997 -9.293 1.00 83.25 259 GLN A O 1
ATOM 2085 N N . ARG A 1 260 ? 7.963 25.727 -9.702 1.00 84.75 260 ARG A N 1
ATOM 2086 C CA . ARG A 1 260 ? 8.102 25.885 -11.161 1.00 84.75 260 ARG A CA 1
ATOM 2087 C C . ARG A 1 260 ? 8.586 27.279 -11.544 1.00 84.75 260 ARG A C 1
ATOM 2089 O O . ARG A 1 260 ? 9.380 27.407 -12.472 1.00 84.75 260 ARG A O 1
ATOM 2096 N N . GLU A 1 261 ? 8.113 28.313 -10.856 1.00 84.44 261 GLU A N 1
ATOM 2097 C CA . GLU A 1 261 ? 8.562 29.681 -11.112 1.00 84.44 261 GLU A CA 1
ATOM 2098 C C . GLU A 1 261 ? 10.026 29.873 -10.695 1.00 84.44 261 GLU A C 1
ATOM 2100 O O . GLU A 1 261 ? 10.811 30.437 -11.455 1.00 84.44 261 GLU A O 1
ATOM 2105 N N . GLN A 1 262 ? 10.443 29.300 -9.560 1.00 79.12 262 GLN A N 1
ATOM 2106 C CA . GLN A 1 262 ? 11.848 29.290 -9.142 1.00 79.12 262 GLN A CA 1
ATOM 2107 C C . GLN A 1 262 ? 12.756 28.553 -10.139 1.00 79.12 262 GLN A C 1
ATOM 2109 O O . GLN A 1 262 ? 13.814 29.075 -10.485 1.00 79.12 262 GLN A O 1
ATOM 2114 N N . GLU A 1 263 ? 12.351 27.387 -10.655 1.00 86.94 263 GLU A N 1
ATOM 2115 C CA . GLU A 1 263 ? 13.105 26.683 -11.706 1.00 86.94 263 GLU A CA 1
ATOM 2116 C C . GLU A 1 263 ? 13.220 27.515 -12.993 1.00 86.94 263 GLU A C 1
ATOM 2118 O O . GLU A 1 263 ? 14.277 27.531 -13.628 1.00 86.94 263 GLU A O 1
ATOM 2123 N N . ARG A 1 264 ? 12.159 28.235 -13.383 1.00 85.50 264 ARG A N 1
ATOM 2124 C CA . ARG A 1 264 ? 12.185 29.127 -14.554 1.00 85.50 264 ARG A CA 1
ATOM 2125 C C . ARG A 1 264 ? 13.150 30.293 -14.360 1.00 85.50 264 ARG A C 1
ATOM 2127 O O . ARG A 1 264 ? 13.902 30.590 -15.288 1.00 85.50 264 ARG A O 1
ATOM 2134 N N . ILE A 1 265 ? 13.153 30.915 -13.180 1.00 84.19 265 ILE A N 1
ATOM 2135 C CA . ILE A 1 265 ? 14.067 32.015 -12.842 1.00 84.19 265 ILE A CA 1
ATOM 2136 C C . ILE A 1 265 ? 15.516 31.516 -12.843 1.00 84.19 265 ILE A C 1
ATOM 2138 O O . ILE A 1 265 ? 16.349 32.094 -13.532 1.00 84.19 265 ILE A O 1
ATOM 2142 N N . GLN A 1 266 ? 15.807 30.391 -12.181 1.00 82.75 266 GLN A N 1
ATOM 2143 C CA . GLN A 1 266 ? 17.159 29.816 -12.155 1.00 82.75 266 GLN A CA 1
ATOM 2144 C C . GLN A 1 266 ? 17.663 29.449 -13.555 1.00 82.75 266 GLN A C 1
ATOM 2146 O O . GLN A 1 266 ? 18.826 29.681 -13.887 1.00 82.75 266 GLN A O 1
ATOM 2151 N N . LYS A 1 267 ? 16.792 28.899 -14.407 1.00 85.00 267 LYS A N 1
ATOM 2152 C CA . LYS A 1 267 ? 17.147 28.588 -15.794 1.00 85.00 267 LYS A CA 1
ATOM 2153 C C . LYS A 1 267 ? 17.438 29.855 -16.604 1.00 85.00 267 LYS A C 1
ATOM 2155 O O . LYS A 1 267 ? 18.415 29.875 -17.347 1.00 85.00 267 LYS A O 1
ATOM 2160 N N . ALA A 1 268 ? 16.635 30.907 -16.439 1.00 82.88 268 ALA A N 1
ATOM 2161 C CA . ALA A 1 268 ? 16.870 32.191 -17.094 1.00 82.88 268 ALA A CA 1
ATOM 2162 C C . ALA A 1 268 ? 18.188 32.840 -16.631 1.00 82.88 268 ALA A C 1
ATOM 2164 O O . ALA A 1 268 ? 18.956 33.312 -17.465 1.00 82.88 268 ALA A O 1
ATOM 2165 N N . GLU A 1 269 ? 18.498 32.790 -15.332 1.00 81.44 269 GLU A N 1
ATOM 2166 C CA . GLU A 1 269 ? 19.767 33.282 -14.777 1.00 81.44 269 GLU A CA 1
ATOM 2167 C C . GLU A 1 269 ? 20.976 32.505 -15.318 1.00 81.44 269 GLU A C 1
ATOM 2169 O O . GLU A 1 269 ? 21.995 33.105 -15.667 1.00 81.44 269 GLU A O 1
ATOM 2174 N N . MET A 1 270 ? 20.870 31.178 -15.447 1.00 78.31 270 MET A N 1
ATOM 2175 C CA . MET A 1 270 ? 21.924 30.361 -16.058 1.00 78.31 270 MET A CA 1
ATOM 2176 C C . MET A 1 270 ? 22.130 30.699 -17.540 1.00 78.31 270 MET A C 1
ATOM 2178 O O . MET A 1 270 ? 23.272 30.848 -17.976 1.00 78.31 270 MET A O 1
ATOM 2182 N N . GLU A 1 271 ? 21.047 30.873 -18.304 1.00 80.75 271 GLU A N 1
ATOM 2183 C CA . GLU A 1 271 ? 21.112 31.276 -19.714 1.00 80.75 271 GLU A CA 1
ATOM 2184 C C . GLU A 1 271 ? 21.704 32.689 -19.887 1.00 80.75 271 GLU A C 1
ATOM 2186 O O . GLU A 1 271 ? 22.452 32.937 -20.836 1.00 80.75 271 GLU A O 1
ATOM 2191 N N . GLU A 1 272 ? 21.412 33.627 -18.980 1.00 76.50 272 GLU A N 1
ATOM 2192 C CA . GLU A 1 272 ? 22.026 34.961 -18.981 1.00 76.50 272 GLU A CA 1
ATOM 2193 C C . GLU A 1 272 ? 23.517 34.916 -18.634 1.00 76.50 272 GLU A C 1
ATOM 2195 O O . GLU A 1 272 ? 24.321 35.568 -19.305 1.00 76.50 272 GLU A O 1
ATOM 2200 N N . GLN A 1 273 ? 23.921 34.111 -17.648 1.00 72.25 273 GLN A N 1
ATOM 2201 C CA . GLN A 1 273 ? 25.336 33.921 -17.313 1.00 72.25 273 GLN A CA 1
ATOM 2202 C C . GLN A 1 273 ? 26.119 33.264 -18.456 1.00 72.25 273 GLN A C 1
ATOM 2204 O O . GLN A 1 273 ? 27.269 33.631 -18.702 1.00 72.25 273 GLN A O 1
ATOM 2209 N N . GLU A 1 274 ? 25.518 32.316 -19.174 1.00 78.50 274 GLU A N 1
ATOM 2210 C CA . GLU A 1 274 ? 26.135 31.670 -20.335 1.00 78.50 274 GLU A CA 1
ATOM 2211 C C . GLU A 1 274 ? 26.294 32.651 -21.506 1.00 78.50 274 GLU A C 1
ATOM 2213 O O . GLU A 1 274 ? 27.368 32.738 -22.105 1.00 78.50 274 GLU A O 1
ATOM 2218 N N . LYS A 1 275 ? 25.280 33.486 -21.772 1.00 76.19 275 LYS A N 1
ATOM 2219 C CA . LYS A 1 275 ? 25.386 34.587 -22.745 1.00 76.19 275 LYS A CA 1
ATOM 2220 C C . LYS A 1 275 ? 26.468 35.591 -22.348 1.00 76.19 275 LYS A C 1
ATOM 2222 O O . LYS A 1 275 ? 27.244 36.000 -23.207 1.00 76.19 275 LYS A O 1
ATOM 2227 N N . MET A 1 276 ? 26.565 35.950 -21.067 1.00 70.69 276 MET A N 1
ATOM 2228 C CA . MET A 1 276 ? 27.595 36.863 -20.562 1.00 70.69 276 MET A CA 1
ATOM 2229 C C . MET A 1 276 ? 29.004 36.291 -20.767 1.00 70.69 276 MET A C 1
ATOM 2231 O O . MET A 1 276 ? 29.888 36.995 -21.251 1.00 70.69 276 MET A O 1
ATOM 2235 N N . LYS A 1 277 ? 29.209 35.001 -20.469 1.00 71.81 277 LYS A N 1
ATOM 2236 C CA . LYS A 1 277 ? 30.483 34.306 -20.715 1.00 71.81 277 LYS A CA 1
ATOM 2237 C C . LYS A 1 277 ? 30.832 34.274 -22.200 1.00 71.81 277 LYS A C 1
ATOM 2239 O O . LYS A 1 277 ? 31.946 34.642 -22.558 1.00 71.81 277 LYS A O 1
ATOM 2244 N N . ASN A 1 278 ? 29.869 33.952 -23.062 1.00 73.06 278 ASN A N 1
ATOM 2245 C CA . ASN A 1 278 ? 30.073 33.946 -24.511 1.00 73.06 278 ASN A CA 1
ATOM 2246 C C . ASN A 1 278 ? 30.440 35.336 -25.051 1.00 73.06 278 ASN A C 1
ATOM 2248 O O . ASN A 1 278 ? 31.312 35.447 -25.909 1.00 73.06 278 ASN A O 1
ATOM 2252 N N . VAL A 1 279 ? 29.828 36.412 -24.545 1.00 72.25 279 VAL A N 1
ATOM 2253 C CA . VAL A 1 279 ? 30.188 37.789 -24.929 1.00 72.25 279 VAL A CA 1
ATOM 2254 C C . VAL A 1 279 ? 31.614 38.131 -24.486 1.00 72.25 279 VAL A C 1
ATOM 2256 O O . VAL A 1 279 ? 32.364 38.702 -25.275 1.00 72.25 279 VAL A O 1
ATOM 2259 N N . VAL A 1 280 ? 32.017 37.742 -23.272 1.00 70.69 280 VAL A N 1
ATOM 2260 C CA . VAL A 1 280 ? 33.383 37.956 -22.761 1.00 70.69 280 VAL A CA 1
ATOM 2261 C C . VAL A 1 280 ? 34.417 37.158 -23.564 1.00 70.69 280 VAL A C 1
ATOM 2263 O O . VAL A 1 280 ? 35.453 37.707 -23.932 1.00 70.69 280 VAL A O 1
ATOM 2266 N N . GLU A 1 281 ? 34.134 35.900 -23.901 1.00 66.44 281 GLU A N 1
ATOM 2267 C CA . GLU A 1 281 ? 35.012 35.064 -24.731 1.00 66.44 281 GLU A CA 1
ATOM 2268 C C . GLU A 1 281 ? 35.109 35.580 -26.172 1.00 66.44 281 GLU A C 1
ATOM 2270 O O . GLU A 1 281 ? 36.194 35.630 -26.750 1.00 66.44 281 GLU A O 1
ATOM 2275 N N . THR A 1 282 ? 33.997 36.036 -26.752 1.00 66.50 282 THR A N 1
ATOM 2276 C CA . THR A 1 282 ? 33.993 36.632 -28.097 1.00 66.50 282 THR A CA 1
ATOM 2277 C C . THR A 1 282 ? 34.756 37.958 -28.112 1.00 66.50 282 THR A C 1
ATOM 2279 O O . THR A 1 282 ? 35.517 38.213 -29.043 1.00 66.50 282 THR A O 1
ATOM 2282 N N . ALA A 1 283 ? 34.621 38.781 -27.066 1.00 62.88 283 ALA A N 1
ATOM 2283 C CA . ALA A 1 283 ? 35.392 40.011 -26.904 1.00 62.88 283 ALA A CA 1
ATOM 2284 C C . ALA A 1 283 ? 36.894 39.732 -26.731 1.00 62.88 283 ALA A C 1
ATOM 2286 O O . ALA A 1 283 ? 37.709 40.432 -27.325 1.00 62.88 283 ALA A O 1
ATOM 2287 N N . ALA A 1 284 ? 37.264 38.683 -25.989 1.00 62.91 284 ALA A N 1
ATOM 2288 C CA . ALA A 1 284 ? 38.654 38.253 -25.847 1.00 62.91 284 ALA A CA 1
ATOM 2289 C C . ALA A 1 284 ? 39.252 37.757 -27.178 1.00 62.91 284 ALA A C 1
ATOM 2291 O O . ALA A 1 284 ? 40.400 38.065 -27.484 1.00 62.91 284 ALA A O 1
ATOM 2292 N N . ASN A 1 285 ? 38.462 37.058 -28.001 1.00 61.94 285 ASN A N 1
ATOM 2293 C CA . ASN A 1 285 ? 38.882 36.570 -29.321 1.00 61.94 285 ASN A CA 1
ATOM 2294 C C . ASN A 1 285 ? 38.953 37.666 -30.403 1.00 61.94 285 ASN A C 1
ATOM 2296 O O . ASN A 1 285 ? 39.596 37.467 -31.431 1.00 61.94 285 ASN A O 1
ATOM 2300 N N . LEU A 1 286 ? 38.301 38.815 -30.193 1.00 59.47 286 LEU A N 1
ATOM 2301 C CA . LEU A 1 286 ? 38.352 39.979 -31.087 1.00 59.47 286 LEU A CA 1
ATOM 2302 C C . LEU A 1 286 ? 39.525 40.929 -30.782 1.00 59.47 286 LEU A C 1
ATOM 2304 O O . LEU A 1 286 ? 39.717 41.903 -31.513 1.00 59.47 286 LEU A O 1
ATOM 2308 N N . LEU A 1 287 ? 40.320 40.666 -29.737 1.00 53.41 287 LEU A N 1
ATOM 2309 C CA . LEU A 1 287 ? 41.542 41.422 -29.465 1.00 53.41 287 LEU A CA 1
ATOM 2310 C C . LEU A 1 287 ? 42.663 40.967 -30.421 1.00 53.41 287 LEU A C 1
ATOM 2312 O O . LEU A 1 287 ? 43.016 39.786 -30.419 1.00 53.41 287 LEU A O 1
ATOM 2316 N N . PRO A 1 288 ? 43.248 41.864 -31.241 1.00 53.59 288 PRO A N 1
ATOM 2317 C CA . PRO A 1 288 ? 44.293 41.481 -32.184 1.00 53.59 288 PRO A CA 1
ATOM 2318 C C . PRO A 1 288 ? 45.559 41.022 -31.449 1.00 53.59 288 PRO A C 1
ATOM 2320 O O . PRO A 1 288 ? 46.173 41.798 -30.717 1.00 53.59 288 PRO A O 1
ATOM 2323 N N . ILE A 1 289 ? 45.980 39.777 -31.686 1.00 52.00 289 ILE A N 1
ATOM 2324 C CA . ILE A 1 289 ? 47.329 39.312 -31.349 1.00 52.00 289 ILE A CA 1
ATOM 2325 C C . ILE A 1 289 ? 48.295 39.938 -32.364 1.00 52.00 289 ILE A C 1
ATOM 2327 O O . ILE A 1 289 ? 48.223 39.644 -33.555 1.00 52.00 289 ILE A O 1
ATOM 2331 N N . GLU A 1 290 ? 49.131 40.843 -31.854 1.00 49.22 290 GLU A N 1
ATOM 2332 C CA . GLU A 1 290 ? 50.388 41.375 -32.397 1.00 49.22 290 GLU A CA 1
ATOM 2333 C C . GLU A 1 290 ? 50.533 41.447 -33.928 1.00 49.22 290 GLU A C 1
ATOM 2335 O O . GLU A 1 290 ? 50.925 40.493 -34.592 1.00 49.22 290 GLU A O 1
ATOM 2340 N N . ASN A 1 291 ? 50.391 42.658 -34.473 1.00 42.19 291 ASN A N 1
ATOM 2341 C CA . ASN A 1 291 ? 51.295 43.121 -35.522 1.00 42.19 291 ASN A CA 1
ATOM 2342 C C . ASN A 1 291 ? 51.740 44.544 -35.185 1.00 42.19 291 ASN A C 1
ATOM 2344 O O . ASN A 1 291 ? 50.921 45.404 -34.867 1.00 42.19 291 ASN A O 1
ATOM 2348 N N . ALA A 1 292 ? 53.055 44.745 -35.213 1.00 48.94 292 ALA A N 1
ATOM 2349 C CA . ALA A 1 292 ? 53.749 45.978 -34.883 1.00 48.94 292 ALA A CA 1
ATOM 2350 C C . ALA A 1 292 ? 53.114 47.208 -35.552 1.00 48.94 292 ALA A C 1
ATOM 2352 O O . ALA A 1 292 ? 53.122 47.331 -36.777 1.00 48.94 292 ALA A O 1
ATOM 2353 N N . VAL A 1 293 ? 52.617 48.140 -34.738 1.00 44.09 293 VAL A N 1
ATOM 2354 C CA . VAL A 1 293 ? 52.318 49.507 -35.166 1.00 44.09 293 VAL A CA 1
ATOM 2355 C C . VAL A 1 293 ? 53.098 50.452 -34.261 1.00 44.09 293 VAL A C 1
ATOM 2357 O O . VAL A 1 293 ? 53.072 50.338 -33.038 1.00 44.09 293 VAL A O 1
ATOM 2360 N N . ASP A 1 294 ? 53.847 51.325 -34.919 1.00 44.75 294 ASP A N 1
ATOM 2361 C CA . ASP A 1 294 ? 54.726 52.359 -34.387 1.00 44.75 294 ASP A CA 1
ATOM 2362 C C . ASP A 1 294 ? 54.069 53.173 -33.241 1.00 44.75 294 ASP A C 1
ATOM 2364 O O . ASP A 1 294 ? 52.983 53.732 -33.446 1.00 44.75 294 ASP A O 1
ATOM 2368 N N . PRO A 1 295 ? 54.680 53.260 -32.040 1.00 51.25 295 PRO A N 1
ATOM 2369 C CA . PRO A 1 295 ? 54.084 53.914 -30.869 1.00 51.25 295 PRO A CA 1
ATOM 2370 C C . PRO A 1 295 ? 53.867 55.433 -31.001 1.00 51.25 295 PRO A C 1
ATOM 2372 O O . PRO A 1 295 ? 53.197 56.010 -30.146 1.00 51.25 295 PRO A O 1
ATOM 2375 N N . ASP A 1 296 ? 54.369 56.088 -32.055 1.00 53.16 296 ASP A N 1
ATOM 2376 C CA . ASP A 1 296 ? 54.161 57.528 -32.286 1.00 53.16 296 ASP A CA 1
ATOM 2377 C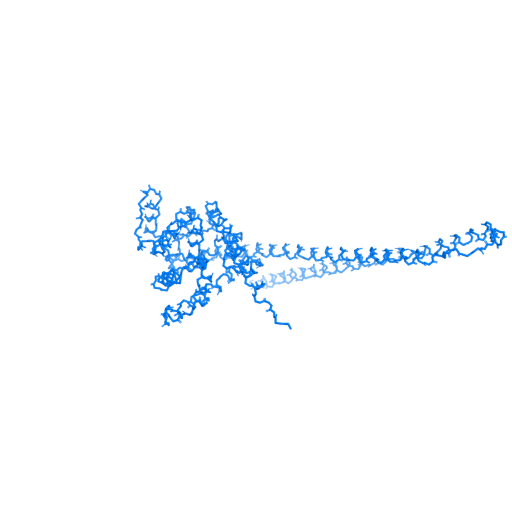 C . ASP A 1 296 ? 53.008 57.866 -33.262 1.00 53.16 296 ASP A C 1
ATOM 2379 O O . ASP A 1 296 ? 52.693 59.042 -33.452 1.00 53.16 296 ASP A O 1
ATOM 2383 N N . ALA A 1 297 ? 52.312 56.874 -33.836 1.00 51.81 297 ALA A N 1
ATOM 2384 C CA . ALA A 1 297 ? 51.225 57.110 -34.801 1.00 51.81 297 ALA A CA 1
ATOM 2385 C C . ALA A 1 297 ? 49.808 57.218 -34.189 1.00 51.81 297 ALA A C 1
ATOM 2387 O O . ALA A 1 297 ? 48.857 57.534 -34.904 1.00 51.81 297 ALA A O 1
ATOM 2388 N N . ILE A 1 298 ? 49.640 56.994 -32.879 1.00 56.81 298 ILE A N 1
ATOM 2389 C CA . ILE A 1 298 ? 48.341 57.093 -32.188 1.00 56.81 298 ILE A CA 1
ATOM 2390 C C . ILE A 1 298 ? 48.465 58.064 -31.012 1.00 56.81 298 ILE A C 1
ATOM 2392 O O . ILE A 1 298 ? 48.449 57.685 -29.844 1.00 56.81 298 ILE A O 1
ATOM 2396 N N . ARG A 1 299 ? 48.583 59.356 -31.310 1.00 55.94 299 ARG A N 1
ATOM 2397 C CA . ARG A 1 299 ? 48.269 60.404 -30.333 1.00 55.94 299 ARG A CA 1
ATOM 2398 C C . ARG A 1 299 ? 46.898 60.973 -30.665 1.00 55.94 299 ARG A C 1
ATOM 2400 O O . ARG A 1 299 ? 46.795 62.000 -31.326 1.00 55.94 299 ARG A O 1
ATOM 2407 N N . MET A 1 300 ? 45.842 60.298 -30.213 1.00 56.41 300 MET A N 1
ATOM 2408 C CA . MET A 1 300 ? 44.572 60.996 -30.006 1.00 56.41 300 MET A CA 1
ATOM 2409 C C . MET A 1 300 ? 44.782 62.031 -28.901 1.00 56.41 300 MET A C 1
ATOM 2411 O O . MET A 1 300 ? 45.422 61.740 -27.887 1.00 56.41 300 MET A O 1
ATOM 2415 N N . THR A 1 301 ? 44.275 63.245 -29.096 1.00 71.69 301 THR A N 1
ATOM 2416 C CA . THR A 1 301 ? 44.341 64.269 -28.051 1.00 71.69 301 THR A CA 1
ATOM 2417 C C . THR A 1 301 ? 43.475 63.841 -26.864 1.00 71.69 301 THR A C 1
ATOM 2419 O O . THR A 1 301 ? 42.498 63.105 -27.019 1.00 71.69 301 THR A O 1
ATOM 2422 N N . SER A 1 302 ? 43.821 64.290 -25.654 1.00 65.38 302 SER A N 1
ATOM 2423 C CA . SER A 1 302 ? 43.057 63.979 -24.434 1.00 65.38 302 SER A CA 1
ATOM 2424 C C . SER A 1 302 ? 41.586 64.396 -24.528 1.00 65.38 302 SER A C 1
ATOM 2426 O O . SER A 1 302 ? 40.743 63.833 -23.841 1.00 65.38 302 SER A O 1
ATOM 2428 N N . GLU A 1 303 ? 41.280 65.357 -25.398 1.00 69.88 303 GLU A N 1
ATOM 2429 C CA . GLU A 1 303 ? 39.925 65.817 -25.702 1.00 69.88 303 GLU A CA 1
ATOM 2430 C C . GLU A 1 303 ? 39.143 64.775 -26.510 1.00 69.88 303 GLU A C 1
ATOM 2432 O O . GLU A 1 303 ? 38.043 64.410 -26.113 1.00 69.88 303 GLU A O 1
ATOM 2437 N N . GLN A 1 304 ? 39.738 64.188 -27.553 1.00 71.12 304 GLN A N 1
ATOM 2438 C CA . GLN A 1 304 ? 39.093 63.129 -28.344 1.00 71.12 304 GLN A CA 1
ATOM 2439 C C . GLN A 1 304 ? 38.867 61.843 -27.536 1.00 71.12 304 GLN A C 1
ATOM 2441 O O . GLN A 1 304 ? 37.910 61.106 -27.767 1.00 71.12 304 GLN A O 1
ATOM 2446 N N . LEU A 1 305 ? 39.746 61.569 -26.569 1.00 74.81 305 LEU A N 1
ATOM 2447 C CA . LEU A 1 305 ? 39.596 60.462 -25.621 1.00 74.81 305 LEU A CA 1
ATOM 2448 C C . LEU A 1 305 ? 38.441 60.707 -24.637 1.00 74.81 305 LEU A C 1
ATOM 2450 O O . LEU A 1 305 ? 37.708 59.774 -24.310 1.00 74.81 305 LEU A O 1
ATOM 2454 N N . ASN A 1 306 ? 38.245 61.958 -24.215 1.00 74.81 306 ASN A N 1
ATOM 2455 C CA . ASN A 1 306 ? 37.117 62.353 -23.376 1.00 74.81 306 ASN A CA 1
ATOM 2456 C C . ASN A 1 306 ? 35.792 62.328 -24.145 1.00 74.81 306 ASN A C 1
ATOM 2458 O O . ASN A 1 306 ? 34.809 61.826 -23.616 1.00 74.81 306 ASN A O 1
ATOM 2462 N N . GLU A 1 307 ? 35.770 62.781 -25.400 1.00 77.19 307 GLU A N 1
ATOM 2463 C CA . GLU A 1 307 ? 34.576 62.725 -26.257 1.00 77.19 307 GLU A CA 1
ATOM 2464 C C . GLU A 1 307 ? 34.139 61.280 -26.534 1.00 77.19 307 GLU A C 1
ATOM 2466 O O . GLU A 1 307 ? 32.949 60.964 -26.500 1.00 77.19 307 GLU A O 1
ATOM 2471 N N . LEU A 1 308 ? 35.092 60.364 -26.746 1.00 73.75 308 LEU A N 1
ATOM 2472 C CA . LEU A 1 308 ? 34.791 58.935 -26.862 1.00 73.75 308 LEU A CA 1
ATOM 2473 C C . LEU A 1 308 ? 34.334 58.326 -25.531 1.00 73.75 308 LEU A C 1
ATOM 2475 O O . LEU A 1 308 ? 33.438 57.482 -25.532 1.00 73.75 308 LEU A O 1
ATOM 2479 N N . GLY A 1 309 ? 34.894 58.771 -24.403 1.00 73.88 309 GLY A N 1
ATOM 2480 C CA . GLY A 1 309 ? 34.435 58.398 -23.063 1.00 73.88 309 GLY A CA 1
ATOM 2481 C C . GLY A 1 309 ? 33.008 58.872 -22.769 1.00 73.88 309 GLY A C 1
ATOM 2482 O O . GLY A 1 309 ? 32.200 58.104 -22.246 1.00 73.88 309 GLY A O 1
ATOM 2483 N N . GLU A 1 310 ? 32.658 60.094 -23.172 1.00 74.06 310 GLU A N 1
ATOM 2484 C CA . GLU A 1 310 ? 31.294 60.622 -23.095 1.00 74.06 310 GLU A CA 1
ATOM 2485 C C . GLU A 1 310 ? 30.348 59.868 -24.030 1.00 74.06 310 GLU A C 1
ATOM 2487 O O . GLU A 1 310 ? 29.274 59.462 -23.596 1.00 74.06 310 GLU A O 1
ATOM 2492 N N . ALA A 1 311 ? 30.743 59.582 -25.272 1.00 69.19 311 ALA A N 1
ATOM 2493 C CA . ALA A 1 311 ? 29.926 58.804 -26.204 1.00 69.19 311 ALA A CA 1
ATOM 2494 C C . ALA A 1 311 ? 29.663 57.371 -25.700 1.00 69.19 311 ALA A C 1
ATOM 2496 O O . ALA A 1 311 ? 28.550 56.854 -25.840 1.00 69.19 311 ALA A O 1
ATOM 2497 N N . LEU A 1 312 ? 30.654 56.738 -25.063 1.00 66.00 312 LEU A N 1
ATOM 2498 C CA . LEU A 1 312 ? 30.507 55.422 -24.438 1.00 66.00 312 LEU A CA 1
ATOM 2499 C C . LEU A 1 312 ? 29.649 55.487 -23.164 1.00 66.00 312 LEU A C 1
ATOM 2501 O O . LEU A 1 312 ? 28.865 54.576 -22.913 1.00 66.00 312 LEU A O 1
ATOM 2505 N N . SER A 1 313 ? 29.746 56.572 -22.392 1.00 66.88 313 SER A N 1
ATOM 2506 C CA . SER A 1 313 ? 28.879 56.847 -21.239 1.00 66.88 313 SER A CA 1
ATOM 2507 C C . SER A 1 313 ? 27.427 57.075 -21.669 1.00 66.88 313 SER A C 1
ATOM 2509 O O . SER A 1 313 ? 26.512 56.553 -21.041 1.00 66.88 313 SER A O 1
ATOM 2511 N N . ILE A 1 314 ? 27.199 57.749 -22.800 1.00 66.12 314 ILE A N 1
ATOM 2512 C CA . ILE A 1 314 ? 25.873 57.957 -23.400 1.00 66.12 314 ILE A CA 1
ATOM 2513 C C . ILE A 1 314 ? 25.300 56.641 -23.959 1.00 66.12 314 ILE A C 1
ATOM 2515 O O . ILE A 1 314 ? 24.105 56.381 -23.835 1.00 66.12 314 ILE A O 1
ATOM 2519 N N . LEU A 1 315 ? 26.134 55.770 -24.538 1.00 58.25 315 LEU A N 1
ATOM 2520 C CA . LEU A 1 315 ? 25.729 54.425 -24.975 1.00 58.25 315 LEU A CA 1
ATOM 2521 C C . LEU A 1 315 ? 25.493 53.470 -23.802 1.00 58.25 315 LEU A C 1
ATOM 2523 O O . LEU A 1 315 ? 24.548 52.689 -23.841 1.00 58.25 315 LEU A O 1
ATOM 2527 N N . SER A 1 316 ? 26.286 53.566 -22.737 1.00 58.72 316 SER A N 1
ATOM 2528 C CA . SER A 1 316 ? 26.009 52.911 -21.455 1.00 58.72 316 SER A CA 1
ATOM 2529 C C . SER A 1 316 ? 24.708 53.442 -20.870 1.00 58.72 316 SER A C 1
ATOM 2531 O O . SER A 1 316 ? 23.881 52.671 -20.400 1.00 58.72 316 SER A O 1
ATOM 2533 N N . ALA A 1 317 ? 24.441 54.736 -21.023 1.00 51.56 317 ALA A N 1
ATOM 2534 C CA . ALA A 1 317 ? 23.165 55.352 -20.723 1.00 51.56 317 ALA A CA 1
ATOM 2535 C C . ALA A 1 317 ? 22.056 54.990 -21.721 1.00 51.56 317 ALA A C 1
ATOM 2537 O O . ALA A 1 317 ? 20.950 55.414 -21.468 1.00 51.56 317 ALA A O 1
ATOM 2538 N N . LYS A 1 318 ? 22.235 54.152 -22.762 1.00 52.00 318 LYS A N 1
ATOM 2539 C CA . LYS A 1 318 ? 21.104 53.392 -23.359 1.00 52.00 318 LYS A CA 1
ATOM 2540 C C . LYS A 1 318 ? 20.603 52.269 -22.438 1.00 52.00 318 LYS A C 1
ATOM 2542 O O . LYS A 1 318 ? 19.554 51.690 -22.697 1.00 52.00 318 LYS A O 1
ATOM 2547 N N . SER A 1 319 ? 21.262 52.037 -21.301 1.00 55.28 319 SER A N 1
ATOM 2548 C CA . SER A 1 319 ? 20.599 51.540 -20.087 1.00 55.28 319 SER A CA 1
ATOM 2549 C C . SER A 1 319 ? 19.532 52.509 -19.537 1.00 55.28 319 SER A C 1
ATOM 2551 O O . SER A 1 319 ? 18.845 52.156 -18.584 1.00 55.28 319 SER A O 1
ATOM 2553 N N . SER A 1 320 ? 19.320 53.689 -20.147 1.00 50.19 320 SER A N 1
ATOM 2554 C CA . SER A 1 320 ? 18.225 54.642 -19.869 1.00 50.19 320 SER A CA 1
ATOM 2555 C C . SER A 1 320 ? 16.839 54.030 -20.003 1.00 50.19 320 SER A C 1
ATOM 2557 O O . SER A 1 320 ? 15.893 54.570 -19.436 1.00 50.19 320 SER A O 1
ATOM 2559 N N . VAL A 1 321 ? 16.721 52.870 -20.654 1.00 55.41 321 VAL A N 1
ATOM 2560 C CA . VAL A 1 321 ? 15.509 52.045 -20.638 1.00 55.41 321 VAL A CA 1
ATOM 2561 C C . VAL A 1 321 ? 15.158 51.593 -19.214 1.00 55.41 321 VAL A C 1
ATOM 2563 O O . VAL A 1 321 ? 14.045 51.159 -18.981 1.00 55.41 321 VAL A O 1
ATOM 2566 N N . LEU A 1 322 ? 16.045 51.720 -18.220 1.00 57.94 322 LEU A N 1
ATOM 2567 C CA . LEU A 1 322 ? 15.706 51.464 -16.819 1.00 57.94 322 LEU A CA 1
ATOM 2568 C C . LEU A 1 322 ? 14.605 52.391 -16.305 1.00 57.94 322 LEU A C 1
ATOM 2570 O O . LEU A 1 322 ? 13.706 51.888 -15.643 1.00 57.94 322 LEU A O 1
ATOM 2574 N N . LYS A 1 323 ? 14.630 53.691 -16.639 1.00 62.03 323 LYS A N 1
ATOM 2575 C CA . LYS A 1 323 ? 13.554 54.614 -16.236 1.00 62.03 323 LYS A CA 1
ATOM 2576 C C . LYS A 1 323 ? 12.244 54.275 -16.938 1.00 62.03 323 LYS A C 1
ATOM 2578 O O . LYS A 1 323 ? 11.230 54.101 -16.274 1.00 62.03 323 LYS A O 1
ATOM 2583 N N . GLU A 1 324 ? 12.294 54.056 -18.250 1.00 67.06 324 GLU A N 1
ATOM 2584 C CA . GLU A 1 324 ? 11.117 53.658 -19.034 1.00 67.06 324 GLU A CA 1
ATOM 2585 C C . GLU A 1 324 ? 10.567 52.286 -18.593 1.00 67.06 324 GLU A C 1
ATOM 2587 O O . GLU A 1 324 ? 9.359 52.080 -18.541 1.00 67.06 324 GLU A O 1
ATOM 2592 N N . LYS A 1 325 ? 11.433 51.347 -18.192 1.00 65.38 325 LYS A N 1
ATOM 2593 C CA . LYS A 1 325 ? 11.059 50.026 -17.663 1.00 65.38 325 LYS A CA 1
ATOM 2594 C C . LYS A 1 325 ? 10.479 50.119 -16.255 1.00 65.38 325 LYS A C 1
ATOM 2596 O O . LYS A 1 325 ? 9.564 49.362 -15.953 1.00 65.38 325 LYS A O 1
ATOM 2601 N N . THR A 1 326 ? 10.983 51.007 -15.395 1.00 71.44 326 THR A N 1
ATOM 2602 C CA . THR A 1 326 ? 10.386 51.243 -14.071 1.00 71.44 326 THR A CA 1
ATOM 2603 C C . THR A 1 326 ? 9.037 51.939 -14.179 1.00 71.44 326 THR A C 1
ATOM 2605 O O . THR A 1 326 ? 8.110 51.526 -13.494 1.00 71.44 326 THR A O 1
ATOM 2608 N N . GLU A 1 327 ? 8.898 52.913 -15.081 1.00 78.75 327 GLU A N 1
ATOM 2609 C CA . GLU A 1 327 ? 7.630 53.604 -15.343 1.00 78.75 327 GLU A CA 1
ATOM 2610 C C . GLU A 1 327 ? 6.591 52.641 -15.939 1.00 78.75 327 GLU A C 1
ATOM 2612 O O . GLU A 1 327 ? 5.459 52.589 -15.468 1.00 78.75 327 GLU A O 1
ATOM 2617 N N . LEU A 1 328 ? 6.979 51.781 -16.891 1.00 74.31 328 LEU A N 1
ATOM 2618 C CA . LEU A 1 328 ? 6.100 50.720 -17.401 1.00 74.31 328 LEU A CA 1
ATOM 2619 C C . LEU A 1 328 ? 5.713 49.694 -16.331 1.00 74.31 328 LEU A C 1
ATOM 2621 O O . LEU A 1 328 ? 4.602 49.171 -16.367 1.00 74.31 328 LEU A O 1
ATOM 2625 N N . LYS A 1 329 ? 6.612 49.386 -15.389 1.00 76.62 329 LYS A N 1
ATOM 2626 C CA . LYS A 1 329 ? 6.325 48.446 -14.300 1.00 76.62 329 LYS A CA 1
ATOM 2627 C C . LYS A 1 329 ? 5.351 49.047 -13.284 1.00 76.62 329 LYS A C 1
ATOM 2629 O O . LYS A 1 329 ? 4.425 48.351 -12.893 1.00 76.62 329 LYS A O 1
ATOM 2634 N N . GLN A 1 330 ? 5.503 50.329 -12.942 1.00 84.75 330 GLN A N 1
ATOM 2635 C CA . GLN A 1 330 ? 4.532 51.057 -12.117 1.00 84.75 330 GLN A CA 1
ATOM 2636 C C . GLN A 1 330 ? 3.159 51.136 -12.788 1.00 84.75 330 GLN A C 1
ATOM 2638 O O . GLN A 1 330 ? 2.163 50.814 -12.157 1.00 84.75 330 GLN A O 1
ATOM 2643 N N . LEU A 1 331 ? 3.094 51.455 -14.085 1.00 80.19 331 LEU A N 1
ATOM 2644 C CA . LEU A 1 331 ? 1.822 51.476 -14.819 1.00 80.19 331 LEU A CA 1
ATOM 2645 C C . LEU A 1 331 ? 1.165 50.089 -14.930 1.00 80.19 331 LEU A C 1
ATOM 2647 O O . LEU A 1 331 ? -0.056 49.989 -15.044 1.00 80.19 331 LEU A O 1
ATOM 2651 N N . ALA A 1 332 ? 1.949 49.008 -14.937 1.00 76.25 332 ALA A N 1
ATOM 2652 C CA . ALA A 1 332 ? 1.415 47.648 -14.906 1.00 76.25 332 ALA A CA 1
ATOM 2653 C C . ALA A 1 332 ? 0.839 47.293 -13.526 1.00 76.25 332 ALA A C 1
ATOM 2655 O O . ALA A 1 332 ? -0.212 46.662 -13.462 1.00 76.25 332 ALA A O 1
ATOM 2656 N N . GLU A 1 333 ? 1.498 47.730 -12.452 1.00 78.75 333 GLU A N 1
ATOM 2657 C CA . GLU A 1 333 ? 1.065 47.526 -11.065 1.00 78.75 333 GLU A CA 1
ATOM 2658 C C . GLU A 1 333 ? -0.195 48.351 -10.750 1.00 78.75 333 GLU A C 1
ATOM 2660 O O . GLU A 1 333 ? -1.184 47.785 -10.299 1.00 78.75 333 GLU A O 1
ATOM 2665 N N . GLU A 1 334 ? -0.245 49.629 -11.145 1.00 76.81 334 GLU A N 1
ATOM 2666 C CA . GLU A 1 334 ? -1.447 50.474 -11.024 1.00 76.81 334 GLU A CA 1
ATOM 2667 C C . GLU A 1 334 ? -2.647 49.906 -11.805 1.00 76.81 334 GLU A C 1
ATOM 2669 O O . GLU A 1 334 ? -3.782 49.954 -11.335 1.00 76.81 334 GLU A O 1
ATOM 2674 N N . ASN A 1 335 ? -2.426 49.327 -12.994 1.00 68.75 335 ASN A N 1
ATOM 2675 C CA . ASN A 1 335 ? -3.498 48.663 -13.747 1.00 68.75 335 ASN A CA 1
ATOM 2676 C C . ASN A 1 335 ? -3.963 47.356 -13.090 1.00 68.75 335 ASN A C 1
ATOM 2678 O O . ASN A 1 335 ? -5.133 46.990 -13.223 1.00 68.75 335 ASN A O 1
ATOM 2682 N N . GLN A 1 336 ? -3.064 46.641 -12.413 1.00 69.44 336 GLN A N 1
ATOM 2683 C CA . GLN A 1 336 ? -3.402 45.421 -11.691 1.00 69.44 336 GLN A CA 1
ATOM 2684 C C . GLN A 1 336 ? -4.207 45.750 -10.427 1.00 69.44 336 GLN A C 1
ATOM 2686 O O . GLN A 1 336 ? -5.281 45.179 -10.245 1.00 69.44 336 GLN A O 1
ATOM 2691 N N . GLU A 1 337 ? -3.780 46.744 -9.647 1.00 72.38 337 GLU A N 1
ATOM 2692 C CA . GLU A 1 337 ? -4.539 47.269 -8.505 1.00 72.38 337 GLU A CA 1
ATOM 2693 C C . GLU A 1 337 ? -5.912 47.798 -8.942 1.00 72.38 337 GLU A C 1
ATOM 2695 O O . GLU A 1 337 ? -6.927 47.443 -8.350 1.00 72.38 337 GLU A O 1
ATOM 2700 N N . ALA A 1 338 ? -5.993 48.541 -10.053 1.00 67.75 338 ALA A N 1
ATOM 2701 C CA . ALA A 1 338 ? -7.274 48.987 -10.601 1.00 67.75 338 ALA A CA 1
ATOM 2702 C C . ALA A 1 338 ? -8.184 47.815 -11.018 1.00 67.75 338 ALA A C 1
ATOM 2704 O O . ALA A 1 338 ? -9.406 47.911 -10.909 1.00 67.75 338 ALA A O 1
ATOM 2705 N N . SER A 1 339 ? -7.622 46.695 -11.489 1.00 61.31 339 SER A N 1
ATOM 2706 C CA . SER A 1 339 ? -8.405 45.497 -11.821 1.00 61.31 339 SER A CA 1
ATOM 2707 C C . SER A 1 339 ? -8.935 44.775 -10.576 1.00 61.31 339 SER A C 1
ATOM 2709 O O . SER A 1 339 ? -10.073 44.294 -10.580 1.00 61.31 339 SER A O 1
ATOM 2711 N N . GLU A 1 340 ? -8.155 44.763 -9.494 1.00 65.19 340 GLU A N 1
ATOM 2712 C CA . GLU A 1 340 ? -8.550 44.215 -8.197 1.00 65.19 340 GLU A CA 1
ATOM 2713 C C . GLU A 1 340 ? -9.608 45.103 -7.530 1.00 65.19 340 GLU A C 1
ATOM 2715 O O . GLU A 1 340 ? -10.625 44.587 -7.064 1.00 65.19 340 GLU A O 1
ATOM 2720 N N . ASP A 1 341 ? -9.469 46.426 -7.608 1.00 62.88 341 ASP A N 1
ATOM 2721 C CA . ASP A 1 341 ? -10.468 47.384 -7.131 1.00 62.88 341 ASP A CA 1
ATOM 2722 C C . ASP A 1 341 ? -11.778 47.295 -7.919 1.00 62.88 341 ASP A C 1
ATOM 2724 O O . ASP A 1 341 ? -12.852 47.315 -7.322 1.00 62.88 341 ASP A O 1
ATOM 2728 N N . VAL A 1 342 ? -11.733 47.113 -9.245 1.00 60.78 342 VAL A N 1
ATOM 2729 C CA . VAL A 1 342 ? -12.945 46.850 -10.040 1.00 60.78 342 VAL A CA 1
ATOM 2730 C C . VAL A 1 342 ? -13.591 45.534 -9.605 1.00 60.78 342 VAL A C 1
ATOM 2732 O O . VAL A 1 342 ? -14.814 45.475 -9.485 1.00 60.78 342 VAL A O 1
ATOM 2735 N N . SER A 1 343 ? -12.809 44.493 -9.304 1.00 58.91 343 SER A N 1
ATOM 2736 C CA . SER A 1 343 ? -13.347 43.223 -8.800 1.00 58.91 343 SER A CA 1
ATOM 2737 C C . SER A 1 343 ? -13.989 43.367 -7.412 1.00 58.91 343 SER A C 1
ATOM 2739 O O . SER A 1 343 ? -15.089 42.858 -7.186 1.00 58.91 343 SER A O 1
ATOM 2741 N N . LEU A 1 344 ? -13.378 44.149 -6.515 1.00 57.16 344 LEU A N 1
ATOM 2742 C CA . LEU A 1 344 ? -13.911 44.481 -5.195 1.00 57.16 344 LEU A CA 1
ATOM 2743 C C . LEU A 1 344 ? -15.163 45.345 -5.299 1.00 57.16 344 LEU A C 1
ATOM 2745 O O . LEU A 1 344 ? -16.127 45.105 -4.578 1.00 57.16 344 LEU A O 1
ATOM 2749 N N . GLN A 1 345 ? -15.196 46.300 -6.227 1.00 58.09 345 GLN A N 1
ATOM 2750 C CA . GLN A 1 345 ? -16.343 47.167 -6.467 1.00 58.09 345 GLN A CA 1
ATOM 2751 C C . GLN A 1 345 ? -17.505 46.389 -7.098 1.00 58.09 345 GLN A C 1
ATOM 2753 O O . GLN A 1 345 ? -18.648 46.595 -6.695 1.00 58.09 345 GLN A O 1
ATOM 2758 N N . PHE A 1 346 ? -17.233 45.436 -8.000 1.00 58.44 346 PHE A N 1
ATOM 2759 C CA . PHE A 1 346 ? -18.231 44.483 -8.498 1.00 58.44 346 PHE A CA 1
ATOM 2760 C C . PHE A 1 346 ? -18.748 43.571 -7.383 1.00 58.44 346 PHE A C 1
ATOM 2762 O O . PHE A 1 346 ? -19.961 43.401 -7.277 1.00 58.44 346 PHE A O 1
ATOM 2769 N N . CYS A 1 347 ? -17.876 43.049 -6.515 1.00 57.62 347 CYS A N 1
ATOM 2770 C CA . CYS A 1 347 ? -18.278 42.278 -5.336 1.00 57.62 347 CYS A CA 1
ATOM 2771 C C . CYS A 1 347 ? -19.141 43.107 -4.379 1.00 57.62 347 CYS A C 1
ATOM 2773 O O . CYS A 1 347 ? -20.186 42.634 -3.939 1.00 57.62 347 CYS A O 1
ATOM 2775 N N . PHE A 1 348 ? -18.768 44.360 -4.105 1.00 62.91 348 PHE A N 1
ATOM 2776 C CA . PHE A 1 348 ? -19.542 45.258 -3.250 1.00 62.91 348 PHE A CA 1
ATOM 2777 C C . PHE A 1 348 ? -20.897 45.599 -3.875 1.00 62.91 348 PHE A C 1
ATOM 2779 O O . PHE A 1 348 ? -21.901 45.617 -3.171 1.00 62.91 348 PHE A O 1
ATOM 2786 N N . PHE A 1 349 ? -20.956 45.814 -5.194 1.00 63.16 349 PHE A N 1
ATOM 2787 C CA . PHE A 1 349 ? -22.208 46.065 -5.910 1.00 63.16 349 PHE A CA 1
ATOM 2788 C C . PHE A 1 349 ? -23.115 44.829 -5.918 1.00 63.16 349 PHE A C 1
ATOM 2790 O O . PHE A 1 349 ? -24.322 44.960 -5.724 1.00 63.16 349 PHE A O 1
ATOM 2797 N N . TYR A 1 350 ? -22.543 43.629 -6.069 1.00 61.16 350 TYR A N 1
ATOM 2798 C CA . TYR A 1 350 ? -23.275 42.367 -5.960 1.00 61.16 350 TYR A CA 1
ATOM 2799 C C . TYR A 1 350 ? -23.818 42.163 -4.541 1.00 61.16 350 TYR A C 1
ATOM 2801 O O . TYR A 1 350 ? -24.985 41.816 -4.381 1.00 61.16 350 TYR A O 1
ATOM 2809 N N . LEU A 1 351 ? -23.011 42.451 -3.514 1.00 64.06 351 LEU A N 1
ATOM 2810 C CA . LEU A 1 351 ? -23.422 42.362 -2.112 1.00 64.06 351 LEU A CA 1
ATOM 2811 C C . LEU A 1 351 ? -24.503 43.397 -1.760 1.00 64.06 351 LEU A C 1
ATOM 2813 O O . LEU A 1 351 ? -25.438 43.092 -1.024 1.00 64.06 351 LEU A O 1
ATOM 2817 N N . LEU A 1 352 ? -24.414 44.614 -2.308 1.00 66.56 352 LEU A N 1
ATOM 2818 C CA . LEU A 1 352 ? -25.436 45.644 -2.120 1.00 66.56 352 LEU A CA 1
ATOM 2819 C C . LEU A 1 352 ? -26.737 45.261 -2.835 1.00 66.56 352 LEU A C 1
ATOM 2821 O O . LEU A 1 352 ? -27.808 45.403 -2.251 1.00 66.56 352 LEU A O 1
ATOM 2825 N N . MET A 1 353 ? -26.665 44.724 -4.062 1.00 65.69 353 MET A N 1
ATOM 2826 C CA . MET A 1 353 ? -27.840 44.234 -4.792 1.00 65.69 353 MET A CA 1
ATOM 2827 C C . MET A 1 353 ? -28.526 43.077 -4.064 1.00 65.69 353 MET A C 1
ATOM 2829 O O . MET A 1 353 ? -29.754 43.073 -3.981 1.00 65.69 353 MET A O 1
ATOM 2833 N N . THR A 1 354 ? -27.773 42.121 -3.509 1.00 66.12 354 THR A N 1
ATOM 2834 C CA . THR A 1 354 ? -28.352 41.004 -2.745 1.00 66.12 354 THR A CA 1
ATOM 2835 C C . THR A 1 354 ? -28.958 41.473 -1.426 1.00 66.12 354 THR A C 1
ATOM 2837 O O . THR A 1 354 ? -30.043 41.010 -1.064 1.00 66.12 354 THR A O 1
ATOM 2840 N N . PHE A 1 355 ? -28.345 42.446 -0.742 1.00 68.50 355 PHE A N 1
ATOM 2841 C CA . PHE A 1 355 ? -28.937 43.065 0.446 1.00 68.50 355 PHE A CA 1
ATOM 2842 C C . PHE A 1 355 ? -30.215 43.837 0.115 1.00 68.50 355 PHE A C 1
ATOM 2844 O O . PHE A 1 355 ? -31.210 43.711 0.824 1.00 68.50 355 PHE A O 1
ATOM 2851 N N . GLN A 1 356 ? -30.225 44.598 -0.979 1.00 65.50 356 GLN A N 1
ATOM 2852 C CA . GLN A 1 356 ? -31.367 45.415 -1.385 1.00 65.50 356 GLN A CA 1
ATOM 2853 C C . GLN A 1 356 ? -32.534 44.549 -1.891 1.00 65.50 356 GLN A C 1
ATOM 2855 O O . GLN A 1 356 ? -33.685 44.841 -1.572 1.00 65.50 356 GLN A O 1
ATOM 2860 N N . TRP A 1 357 ? -32.253 43.433 -2.575 1.00 60.31 357 TRP A N 1
ATOM 2861 C CA . TRP A 1 357 ? -33.252 42.406 -2.905 1.00 60.31 357 TRP A CA 1
ATOM 2862 C C . TRP A 1 357 ? -33.772 41.671 -1.670 1.00 60.31 357 TRP A C 1
ATOM 2864 O O . TRP A 1 357 ? -34.974 41.444 -1.567 1.00 60.31 357 TRP A O 1
ATOM 2874 N N . SER A 1 358 ? -32.906 41.347 -0.707 1.00 63.50 358 SER A N 1
ATOM 2875 C CA . SER A 1 358 ? -33.326 40.718 0.552 1.00 63.50 358 SER A CA 1
ATOM 2876 C C . SER A 1 358 ? -34.209 41.655 1.377 1.00 63.50 358 SER A C 1
ATOM 2878 O O . SER A 1 358 ? -35.226 41.227 1.914 1.00 63.50 358 SER A O 1
ATOM 2880 N N . PHE A 1 359 ? -33.889 42.951 1.417 1.00 64.88 359 PHE A N 1
ATOM 2881 C CA . PHE A 1 359 ? -34.710 43.959 2.090 1.00 64.88 359 PHE A CA 1
ATOM 2882 C C . PHE A 1 359 ? -36.056 44.166 1.381 1.00 64.88 359 PHE A C 1
ATOM 2884 O O . PHE A 1 359 ? -37.091 44.247 2.038 1.00 64.88 359 PHE A O 1
ATOM 2891 N N . PHE A 1 360 ? -36.068 44.180 0.043 1.00 62.75 360 PHE A N 1
ATOM 2892 C CA . PHE A 1 360 ? -37.302 44.261 -0.741 1.00 62.75 360 PHE A CA 1
ATOM 2893 C C . PHE A 1 360 ? -38.178 43.011 -0.563 1.00 62.75 360 PHE A C 1
ATOM 2895 O O . PHE A 1 360 ? -39.392 43.124 -0.418 1.00 62.75 360 PHE A O 1
ATOM 2902 N N . TRP A 1 361 ? -37.576 41.820 -0.486 1.00 59.06 361 TRP A N 1
ATOM 2903 C CA . TRP A 1 361 ? -38.288 40.569 -0.218 1.00 59.06 361 TRP A CA 1
ATOM 2904 C C . TRP A 1 361 ? -38.879 40.533 1.198 1.00 59.06 361 TRP A C 1
ATOM 2906 O O . TRP A 1 361 ? -40.044 40.176 1.365 1.00 59.06 361 TRP A O 1
ATOM 2916 N N . VAL A 1 362 ? -38.130 40.989 2.208 1.00 63.50 362 VAL A N 1
ATOM 2917 C CA . VAL A 1 362 ? -38.621 41.115 3.591 1.00 63.50 362 VAL A CA 1
ATOM 2918 C C . VAL A 1 362 ? -39.743 42.157 3.698 1.00 63.50 362 VAL A C 1
ATOM 2920 O O . VAL A 1 362 ? -40.738 41.899 4.375 1.00 63.50 362 VAL A O 1
ATOM 2923 N N . CYS A 1 363 ? -39.653 43.291 2.996 1.00 59.28 363 CYS A N 1
ATOM 2924 C CA . CYS A 1 363 ? -40.739 44.277 2.940 1.00 59.28 363 CYS A CA 1
ATOM 2925 C C . CYS A 1 363 ? -41.990 43.737 2.223 1.00 59.28 363 CYS A C 1
ATOM 2927 O O . CYS A 1 363 ? -43.085 43.860 2.768 1.00 59.28 363 CYS A O 1
ATOM 2929 N N . CYS A 1 364 ? -41.854 43.060 1.076 1.00 57.78 364 CYS A N 1
ATOM 2930 C CA . CYS A 1 364 ? -42.993 42.452 0.373 1.00 57.78 364 CYS A CA 1
ATOM 2931 C C . CYS A 1 364 ? -43.662 41.311 1.159 1.00 57.78 364 CYS A C 1
ATOM 2933 O O . CYS A 1 364 ? -44.861 41.085 1.004 1.00 57.78 364 CYS A O 1
ATOM 2935 N N . ILE A 1 365 ? -42.921 40.589 2.006 1.00 58.72 365 ILE A N 1
ATOM 2936 C CA . ILE A 1 365 ? -43.489 39.559 2.891 1.00 58.72 365 ILE A CA 1
ATOM 2937 C C . ILE A 1 365 ? -44.282 40.187 4.050 1.00 58.72 365 ILE A C 1
ATOM 2939 O O . ILE A 1 365 ? -45.252 39.587 4.512 1.00 58.72 365 ILE A O 1
ATOM 2943 N N . ASN A 1 366 ? -43.913 41.388 4.504 1.00 56.62 366 ASN A N 1
ATOM 2944 C CA . ASN A 1 366 ? -44.577 42.054 5.628 1.00 56.62 366 ASN A CA 1
ATOM 2945 C C . ASN A 1 366 ? -45.807 42.893 5.229 1.00 56.62 366 ASN A C 1
ATOM 2947 O O . ASN A 1 366 ? -46.631 43.179 6.088 1.00 56.62 366 ASN A O 1
ATOM 2951 N N . GLU A 1 367 ? -45.967 43.256 3.953 1.00 54.44 367 GLU A N 1
ATOM 2952 C CA . GLU A 1 367 ? -47.172 43.936 3.434 1.00 54.44 367 GLU A CA 1
ATOM 2953 C C . GLU A 1 367 ? -48.313 42.979 3.032 1.00 54.44 367 GLU A C 1
ATOM 2955 O O . GLU A 1 367 ? -49.406 43.432 2.705 1.00 54.44 367 GLU A O 1
ATOM 2960 N N . ASN A 1 368 ? -48.092 41.660 3.081 1.00 54.09 368 ASN A N 1
ATOM 2961 C CA . ASN A 1 368 ? -49.081 40.630 2.722 1.00 54.09 368 ASN A CA 1
ATOM 2962 C C . ASN A 1 368 ? -49.587 39.812 3.934 1.00 54.09 368 ASN A C 1
ATOM 2964 O O . ASN A 1 368 ? -49.968 38.647 3.788 1.00 54.09 368 ASN A O 1
ATOM 2968 N N . LYS A 1 369 ? -49.590 40.412 5.132 1.00 47.78 369 LYS A N 1
ATOM 2969 C CA . LYS A 1 369 ? -50.177 39.843 6.356 1.00 47.78 369 LYS A CA 1
ATOM 2970 C C . LYS A 1 369 ? -51.215 40.754 6.988 1.00 47.78 369 LYS A C 1
ATOM 2972 O O . LYS A 1 369 ? -50.943 41.968 7.090 1.00 47.78 369 LYS A O 1
#

Foldseek 3Di:
DPPDPVVVVVVVVVVVVVLLVLLLVLLVVLLVCQLVDQQDDFAADDVLLVVVLCCVAVVVDDDDLVSLLVNLLLDALLNVLVRDDLSNLQSLCSLLVHDDDDASVVSSVVVVVLQVVLVVVLVVCVVVDLVPDDPVRLLVNCSNLSHDSPPDDPVLSSLLSVLVSCSCPVSPGHSSLQSSLVSQLSNVPDPDDSHVSSSVSSSVSVNSRDCSVSSVSRHPVDPDDDDVVNVVVVVVVVVVVVVVSVVVVVVVVVVVVVVVVVVVVVVVVVVVVVVVVVVVVVVVVPDDDDDDDDPPPDDDDPVVVVVVVVVVVVVVCVVVCVVVVVVVVVVVVVVVVVVVVVVVVVVVVVVVVVVVVVVVVVVVVVVVD

Organism: NCBI:txid56615

Nearest PDB structures (foldseek):
  3skq-assembly1_A  TM=8.936E-01  e=1.524E-10  Saccharomyces cerevisiae

Sequence (369 aa):
MLPSTFQNESKELEKKRKLLKVRLEMAKFLQETLKETGMTKKLNETEEFKEFFRKLRNTGEKPSTDDVVKVAKFFEDDLTLDNLSRPQLVSMCRYMNINAFGTDNFLRYTIRKRMKHLEADDAMIDAEGIDSLSVSELRHACQSRGIRSLNVDEEGLRKELAQWIDLHIHRGLSATLLILGRAFAFNRGGDGEAGDSTLESLKDALSSLPDTLLNEAELEVSNDSITNKQRLIVLEEQEELIEDELEQEQKEEDARKAQREQERIQKAEMEEQEKMKNVVETAANLLPIENAVDPDAIRMTSEQLNELGEALSILSAKSSVLKEKTELKQLAEENQEASEDVSLQFCFFYLLMTFQWSFFWVCCINENK

Mean predicted aligned error: 19.15 Å

Solvent-accessible surface area (backbone atoms only — not comparable to full-atom values): 20655 Å² total; per-residue (Å²): 132,81,82,65,67,69,66,50,54,55,53,50,53,51,50,53,51,52,50,51,50,50,32,52,54,29,21,51,48,44,54,52,47,38,56,68,49,58,41,81,60,86,24,61,73,52,73,69,56,56,51,50,53,45,34,51,70,77,66,66,46,81,74,52,74,67,55,52,49,59,56,44,48,70,47,42,53,65,67,57,49,73,47,48,52,64,72,46,50,41,29,52,28,48,46,50,72,42,88,69,64,84,55,64,67,51,45,44,50,53,52,52,56,49,45,57,49,48,52,56,50,47,55,50,42,66,74,68,36,72,87,71,54,51,76,67,53,47,44,49,55,31,40,64,60,55,43,82,58,80,96,56,55,70,68,59,50,50,48,44,48,51,52,48,44,46,42,36,70,78,61,53,32,26,61,57,57,51,40,52,11,48,33,52,44,65,72,64,79,64,99,61,67,76,75,62,50,61,62,53,15,36,50,50,40,64,70,43,50,32,74,45,44,64,54,25,78,13,27,82,81,63,85,86,73,82,48,74,69,58,56,47,51,53,50,53,54,49,50,53,53,51,50,54,50,50,53,50,48,51,54,52,49,51,55,51,52,51,50,53,51,50,53,52,50,54,51,50,52,51,54,51,51,50,51,51,50,51,52,53,53,51,54,60,71,69,54,83,81,83,75,97,71,69,88,84,81,72,76,75,52,77,62,61,55,45,53,50,49,50,53,48,50,54,56,56,45,63,57,52,54,54,58,58,50,48,53,52,48,51,55,50,50,54,52,49,52,51,51,51,50,51,50,50,50,48,50,49,50,51,53,49,51,52,49,53,49,50,51,50,51,54,50,59,60,62,74,74,112